Protein AF-A0A6G2DMQ6-F1 (afdb_monomer_lite)

Structure (mmCIF, N/CA/C/O backbone):
data_AF-A0A6G2DMQ6-F1
#
_entry.id   AF-A0A6G2DMQ6-F1
#
loop_
_atom_site.group_PDB
_atom_site.id
_atom_site.type_symbol
_atom_site.label_atom_id
_atom_site.label_alt_id
_atom_site.label_comp_id
_atom_site.label_asym_id
_atom_site.label_entity_id
_atom_site.label_seq_id
_atom_site.pdbx_PDB_ins_code
_atom_site.Cartn_x
_atom_site.Cartn_y
_atom_site.Cartn_z
_atom_site.occupancy
_atom_site.B_iso_or_equiv
_atom_site.auth_seq_id
_atom_site.auth_comp_id
_atom_site.auth_asym_id
_atom_site.auth_atom_id
_atom_site.pdbx_PDB_model_num
ATOM 1 N N . MET A 1 1 ? -84.484 -3.075 146.204 1.00 50.22 1 MET A N 1
ATOM 2 C CA . MET A 1 1 ? -83.044 -2.782 146.026 1.00 50.22 1 MET A CA 1
ATOM 3 C C . MET A 1 1 ? -82.825 -2.486 144.549 1.00 50.22 1 MET A C 1
ATOM 5 O O . MET A 1 1 ? -83.185 -3.338 143.752 1.00 50.22 1 MET A O 1
ATOM 9 N N . SER A 1 2 ? -82.353 -1.293 144.156 1.00 57.00 2 SER A N 1
ATOM 10 C CA . SER A 1 2 ? -82.001 -1.038 142.746 1.00 57.00 2 SER A CA 1
ATOM 11 C C . SER A 1 2 ? -80.540 -1.423 142.528 1.00 57.00 2 SER A C 1
ATOM 13 O O . SER A 1 2 ? -79.646 -0.739 143.032 1.00 57.00 2 SER A O 1
ATOM 15 N N . HIS A 1 3 ? -80.289 -2.510 141.808 1.00 65.06 3 HIS A N 1
ATOM 16 C CA . HIS A 1 3 ? -78.941 -2.858 141.374 1.00 65.06 3 HIS A CA 1
ATOM 17 C C . HIS A 1 3 ? -78.634 -2.031 140.123 1.00 65.06 3 HIS A C 1
ATOM 19 O O . HIS A 1 3 ? -79.285 -2.198 139.101 1.00 65.06 3 HIS A O 1
ATOM 25 N N . LYS A 1 4 ? -77.705 -1.074 140.231 1.00 76.19 4 LYS A N 1
ATOM 26 C CA . LYS A 1 4 ? -77.257 -0.237 139.099 1.00 76.19 4 LYS A CA 1
ATOM 27 C C . LYS A 1 4 ? -76.013 -0.789 138.395 1.00 76.19 4 LYS A C 1
ATOM 29 O O . LYS A 1 4 ? -75.561 -0.208 137.419 1.00 76.19 4 LYS A O 1
ATOM 34 N N . ASN A 1 5 ? -75.466 -1.888 138.909 1.00 83.75 5 ASN A N 1
ATOM 35 C CA . ASN A 1 5 ? -74.331 -2.587 138.322 1.00 83.75 5 ASN A CA 1
ATOM 36 C C . ASN A 1 5 ? -74.831 -3.861 137.641 1.00 83.75 5 ASN A C 1
ATOM 38 O O . ASN A 1 5 ? -75.785 -4.475 138.126 1.00 83.75 5 ASN A O 1
ATOM 42 N N . TRP A 1 6 ? -74.156 -4.269 136.563 1.00 86.25 6 TRP A N 1
ATOM 43 C CA . TRP A 1 6 ? -74.398 -5.558 135.921 1.00 86.25 6 TRP A CA 1
ATOM 44 C C . TRP A 1 6 ? -74.274 -6.687 136.939 1.00 86.25 6 TRP A C 1
ATOM 46 O O . TRP A 1 6 ? -73.276 -6.797 137.651 1.00 86.25 6 TRP A O 1
ATOM 56 N N . GLN A 1 7 ? -75.305 -7.520 136.997 1.00 84.94 7 GLN A N 1
ATOM 57 C CA . GLN A 1 7 ? -75.390 -8.640 137.917 1.00 84.94 7 GLN A CA 1
ATOM 58 C C . GLN A 1 7 ? -75.725 -9.895 137.111 1.00 84.94 7 GLN A C 1
ATOM 60 O O . GLN A 1 7 ? -76.682 -9.899 136.338 1.00 84.94 7 GLN A O 1
ATOM 65 N N . LYS A 1 8 ? -74.939 -10.964 137.290 1.00 85.56 8 LYS A N 1
ATOM 66 C CA . LYS A 1 8 ? -75.236 -12.273 136.695 1.00 85.56 8 LYS A CA 1
ATOM 67 C C . LYS A 1 8 ? -76.360 -12.923 137.500 1.00 85.56 8 LYS A C 1
ATOM 69 O O . LYS A 1 8 ? -76.260 -13.031 138.723 1.00 85.56 8 LYS A O 1
ATOM 74 N N . TYR A 1 9 ? -77.398 -13.363 136.801 1.00 84.75 9 TYR A N 1
ATOM 75 C CA . TYR A 1 9 ? -78.499 -14.141 137.358 1.00 84.75 9 TYR A CA 1
ATOM 76 C C . TYR A 1 9 ? -78.518 -15.519 136.696 1.00 84.75 9 TYR A C 1
ATOM 78 O O . TYR A 1 9 ? -78.309 -15.629 135.491 1.00 84.75 9 TYR A O 1
ATOM 86 N N . SER A 1 10 ? -78.767 -16.563 137.485 1.00 85.31 10 SER A N 1
ATOM 87 C CA . SER A 1 10 ? -78.900 -17.939 137.000 1.00 85.31 10 SER A CA 1
ATOM 88 C C . SER A 1 10 ? -79.994 -18.667 137.766 1.00 85.31 10 SER A C 1
ATOM 90 O O . SER A 1 10 ? -80.077 -18.553 138.98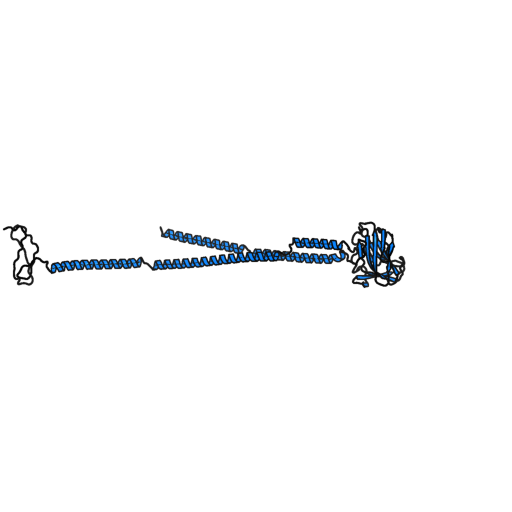9 1.00 85.31 10 SER A O 1
ATOM 92 N N . PHE A 1 11 ? -80.801 -19.441 137.056 1.00 84.88 11 PHE A N 1
ATOM 93 C CA . PHE A 1 11 ? -81.868 -20.261 137.612 1.00 84.88 11 PHE A CA 1
ATOM 94 C C . PHE A 1 11 ? -81.971 -21.549 136.794 1.00 84.88 11 PHE A C 1
ATOM 96 O O . PHE A 1 11 ? -81.637 -21.566 135.611 1.00 84.88 11 PHE A O 1
ATOM 103 N N . THR A 1 12 ? -82.416 -22.628 137.429 1.00 84.69 12 THR A N 1
ATOM 104 C CA . THR A 1 12 ? -82.538 -23.950 136.803 1.00 84.69 12 THR A CA 1
ATOM 105 C C . THR A 1 12 ? -84.001 -24.358 136.785 1.00 84.69 12 THR A C 1
ATOM 107 O O . THR A 1 12 ? -84.715 -24.166 137.768 1.00 84.69 12 THR A O 1
ATOM 110 N N . PHE A 1 13 ? -84.443 -24.925 135.669 1.00 84.44 13 PHE A N 1
ATOM 111 C CA . PHE A 1 13 ? -85.801 -25.417 135.473 1.00 84.44 13 PHE A CA 1
ATOM 112 C C . PHE A 1 13 ? -85.777 -26.687 134.614 1.00 84.44 13 PHE A C 1
ATOM 114 O O . PHE A 1 13 ? -84.761 -27.012 134.000 1.00 84.44 13 PHE A O 1
ATOM 121 N N . THR A 1 14 ? -86.891 -27.417 134.579 1.00 84.12 14 THR A N 1
ATOM 122 C CA . THR A 1 14 ? -87.074 -28.601 133.729 1.00 84.12 14 THR A CA 1
ATOM 123 C C . THR A 1 14 ? -88.078 -28.260 132.636 1.00 84.12 14 THR A C 1
ATOM 125 O O . THR A 1 14 ? -89.147 -27.740 132.944 1.00 84.12 14 THR A O 1
ATOM 128 N N . ALA A 1 15 ? -87.734 -28.530 131.378 1.00 81.62 15 ALA A N 1
ATOM 129 C CA . ALA A 1 15 ? -88.659 -28.410 130.253 1.00 81.62 15 ALA A CA 1
ATOM 130 C C . ALA A 1 15 ? -89.343 -29.763 129.994 1.00 81.62 15 ALA A C 1
ATOM 132 O O . ALA A 1 15 ? -88.681 -30.799 130.028 1.00 81.62 15 ALA A O 1
ATOM 133 N N . ASP A 1 16 ? -90.650 -29.759 129.737 1.00 81.38 16 ASP A N 1
ATOM 134 C CA . ASP A 1 16 ? -91.484 -30.946 129.485 1.00 81.38 16 ASP A CA 1
ATOM 135 C C . ASP A 1 16 ? -92.021 -31.021 128.040 1.00 81.38 16 ASP A C 1
ATOM 137 O O . ASP A 1 16 ? -92.719 -31.969 127.678 1.00 81.38 16 ASP A O 1
ATOM 141 N N . ALA A 1 17 ? -91.647 -30.053 127.197 1.00 81.19 17 ALA A N 1
ATOM 142 C CA . ALA A 1 17 ? -92.039 -29.948 125.794 1.00 81.19 17 ALA A CA 1
ATOM 143 C C . ALA A 1 17 ? -90.830 -29.722 124.867 1.00 81.19 17 ALA A C 1
ATOM 145 O O . ALA A 1 17 ? -89.791 -29.222 125.296 1.00 81.19 17 ALA A O 1
ATOM 146 N N . ILE A 1 18 ? -90.978 -30.087 123.587 1.00 79.94 18 ILE A N 1
ATOM 147 C CA . ILE A 1 18 ? -89.903 -30.0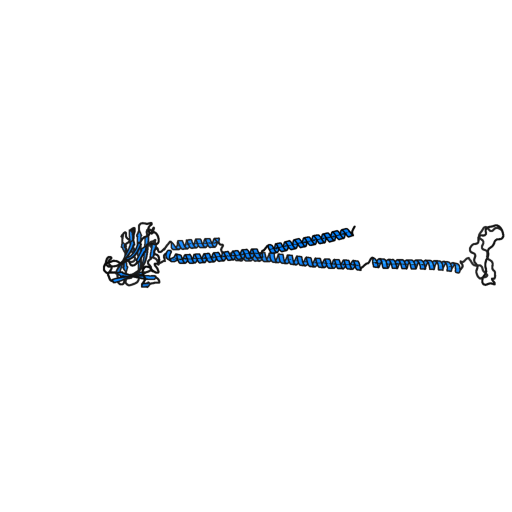36 122.576 1.00 79.94 18 ILE A CA 1
ATOM 148 C C . ILE A 1 18 ? -89.591 -28.591 122.144 1.00 79.94 18 ILE A C 1
ATOM 150 O O . ILE A 1 18 ? -88.428 -28.254 121.946 1.00 79.94 18 ILE A O 1
ATOM 154 N N . GLU A 1 19 ? -90.602 -27.724 122.053 1.00 81.12 19 GLU A N 1
ATOM 155 C CA . GLU A 1 19 ? -90.451 -26.297 121.742 1.00 81.12 19 GLU A CA 1
ATOM 156 C C . GLU A 1 19 ? -90.984 -25.457 122.903 1.00 81.12 19 GLU A C 1
ATOM 158 O O . GLU A 1 19 ? -92.084 -25.693 123.400 1.00 81.12 19 GLU A O 1
ATOM 163 N N . ASN A 1 20 ? -90.206 -24.468 123.339 1.00 80.50 20 ASN A N 1
ATOM 164 C CA . ASN A 1 20 ? -90.572 -23.558 124.420 1.00 80.50 20 ASN A CA 1
ATOM 165 C C . ASN A 1 20 ? -90.095 -22.141 124.092 1.00 80.50 20 ASN A C 1
ATOM 167 O O . ASN A 1 20 ? -89.091 -21.961 123.406 1.00 80.50 20 ASN A O 1
ATOM 171 N N . SER A 1 21 ? -90.777 -21.128 124.630 1.00 82.88 21 SER A N 1
ATOM 172 C CA . SER A 1 21 ? -90.330 -19.734 124.544 1.00 82.88 21 SER A CA 1
ATOM 173 C C . SER A 1 21 ? -89.819 -19.250 125.895 1.00 82.88 21 SER A C 1
ATOM 175 O O . SER A 1 21 ? -90.539 -19.341 126.890 1.00 82.88 21 SER A O 1
ATOM 177 N N . ILE A 1 22 ? -88.629 -18.655 125.925 1.00 82.12 22 ILE A N 1
ATOM 178 C CA . ILE A 1 22 ? -88.183 -17.857 127.069 1.00 82.12 22 ILE A CA 1
ATOM 179 C C . ILE A 1 22 ? -88.621 -16.413 126.860 1.00 82.12 22 ILE A C 1
ATOM 181 O O . ILE A 1 22 ? -88.446 -15.846 125.784 1.00 82.12 22 ILE A O 1
ATOM 185 N N . GLN A 1 23 ? -89.170 -15.811 127.912 1.00 84.00 23 GLN A N 1
ATOM 186 C CA . GLN A 1 23 ? -89.579 -14.415 127.914 1.00 84.00 23 GLN A CA 1
ATOM 187 C C . GLN A 1 23 ? -88.945 -13.696 129.095 1.00 84.00 23 GLN A C 1
ATOM 189 O O . GLN A 1 23 ? -88.981 -14.175 130.228 1.00 84.00 23 GLN A O 1
ATOM 194 N N . PHE A 1 24 ? -88.410 -12.512 128.826 1.00 82.88 24 PHE A N 1
ATOM 195 C CA . PHE A 1 24 ? -87.969 -11.586 129.855 1.00 82.88 24 PHE A CA 1
ATOM 196 C C . PHE A 1 24 ? -88.925 -10.397 129.856 1.00 82.88 24 PHE A C 1
ATOM 198 O O . PHE A 1 24 ? -89.051 -9.695 128.855 1.00 82.88 24 PHE A O 1
ATOM 205 N N . GLY A 1 25 ? -89.627 -10.190 130.967 1.00 81.25 25 GLY A N 1
ATOM 206 C CA . GLY A 1 25 ? -90.632 -9.138 131.101 1.00 81.25 25 GLY A CA 1
ATOM 207 C C . GLY A 1 25 ? -90.457 -8.342 132.388 1.00 81.25 25 GLY A C 1
ATOM 208 O O . GLY A 1 25 ? -89.909 -8.841 133.370 1.00 81.25 25 GLY A O 1
ATOM 209 N N . GLN A 1 26 ? -90.956 -7.105 132.388 1.00 82.19 26 GLN A N 1
ATOM 210 C CA . GLN A 1 26 ? -91.037 -6.257 133.577 1.00 82.19 26 GLN A CA 1
ATOM 211 C C . GLN A 1 26 ? -92.489 -5.911 133.891 1.00 82.19 26 GLN A C 1
ATOM 213 O O . GLN A 1 26 ? -93.298 -5.715 132.988 1.00 82.19 26 GLN A O 1
ATOM 218 N N . SER A 1 27 ? -92.813 -5.794 135.175 1.00 80.88 27 SER A N 1
ATOM 219 C CA . SER A 1 27 ? -94.093 -5.251 135.634 1.00 80.88 27 SER A CA 1
ATOM 220 C C . SER A 1 27 ? -93.840 -3.896 136.297 1.00 80.88 27 SER A C 1
ATOM 222 O O . SER A 1 27 ? -93.337 -3.847 137.416 1.00 80.88 27 SER A O 1
ATOM 224 N N . GLY A 1 28 ? -94.145 -2.798 135.593 1.00 79.00 28 GLY A N 1
ATOM 225 C CA . GLY A 1 28 ? -93.958 -1.418 136.071 1.00 79.00 28 GLY A CA 1
ATOM 226 C C . GLY A 1 28 ? -93.098 -0.537 135.151 1.00 79.00 28 GLY A C 1
ATOM 227 O O . GLY A 1 28 ? -92.616 -0.989 134.116 1.00 79.00 28 GLY A O 1
ATOM 228 N N . ALA A 1 29 ? -92.934 0.740 135.517 1.00 80.69 29 ALA A N 1
ATOM 229 C CA . ALA A 1 29 ? -92.123 1.701 134.764 1.00 80.69 29 ALA A CA 1
ATOM 230 C C . ALA A 1 29 ? -90.621 1.543 135.072 1.00 80.69 29 ALA A C 1
ATOM 232 O O . ALA A 1 29 ? -90.234 1.464 136.238 1.00 80.69 29 ALA A O 1
ATOM 233 N N . GLY A 1 30 ? -89.777 1.540 134.036 1.00 81.94 30 GLY A N 1
ATOM 234 C CA . GLY A 1 30 ? -88.323 1.394 134.151 1.00 81.94 30 GLY A CA 1
ATOM 235 C C . GLY A 1 30 ? -87.679 0.896 132.854 1.00 81.94 30 GLY A C 1
ATOM 236 O O . GLY A 1 30 ? -88.384 0.573 131.898 1.00 81.94 30 GLY A O 1
ATOM 237 N N . ILE A 1 31 ? -86.345 0.849 132.820 1.00 83.00 31 ILE A N 1
ATOM 238 C CA . ILE A 1 31 ? -85.566 0.231 131.737 1.00 83.00 31 ILE A CA 1
ATOM 239 C C . ILE A 1 31 ? -84.881 -1.004 132.319 1.00 83.00 31 ILE A C 1
ATOM 241 O O . ILE A 1 31 ? -84.187 -0.898 133.332 1.00 83.00 31 ILE A O 1
ATOM 245 N N . ILE A 1 32 ? -85.072 -2.155 131.675 1.00 83.38 32 ILE A N 1
ATOM 246 C CA . ILE A 1 32 ? -84.258 -3.348 131.904 1.00 83.38 32 ILE A CA 1
ATOM 247 C C . ILE A 1 32 ? -83.365 -3.526 130.688 1.00 83.38 32 ILE A C 1
ATOM 249 O O . ILE A 1 32 ? -83.849 -3.623 129.562 1.00 83.38 32 ILE A O 1
ATOM 253 N N . GLU A 1 33 ? -82.066 -3.596 130.937 1.00 86.56 33 GLU A N 1
ATOM 254 C CA . GLU A 1 33 ? -81.082 -3.990 129.941 1.00 86.56 33 GLU A CA 1
ATOM 255 C C . GLU A 1 33 ? -80.693 -5.441 130.214 1.00 86.56 33 GLU A C 1
ATOM 257 O O . GLU A 1 33 ? -80.340 -5.809 131.336 1.00 86.56 33 GLU A O 1
ATOM 262 N N . ILE A 1 34 ? -80.803 -6.278 129.188 1.00 85.75 34 ILE A N 1
ATOM 263 C CA . ILE A 1 34 ? -80.445 -7.693 129.249 1.00 85.75 34 ILE A CA 1
ATOM 264 C C . ILE A 1 34 ? -79.343 -7.900 128.232 1.00 85.75 34 ILE A C 1
ATOM 266 O O . ILE A 1 34 ? -79.468 -7.494 127.078 1.00 85.75 34 ILE A O 1
ATOM 270 N N . CYS A 1 35 ? -78.266 -8.536 128.661 1.00 87.31 35 CYS A N 1
ATOM 271 C CA . CYS A 1 35 ? -77.173 -8.913 127.789 1.00 87.31 35 CYS A CA 1
ATOM 272 C C . CYS A 1 35 ? -76.836 -10.383 128.018 1.00 87.31 35 CYS A C 1
ATOM 274 O O . CYS A 1 35 ? -77.110 -10.930 129.088 1.00 87.31 35 CYS A O 1
ATOM 276 N N . ALA A 1 36 ? -76.260 -11.014 126.995 1.00 88.06 36 ALA A N 1
ATOM 277 C CA . ALA A 1 36 ? -75.766 -12.384 127.071 1.00 88.06 36 ALA A CA 1
ATOM 278 C C . ALA A 1 36 ? -76.784 -13.415 127.630 1.00 88.06 36 ALA A C 1
ATOM 280 O O . ALA A 1 36 ? -76.404 -14.240 128.470 1.00 88.06 36 ALA A O 1
ATOM 281 N N . PRO A 1 37 ? -78.075 -13.395 127.216 1.00 87.06 37 PRO A N 1
ATOM 282 C CA . PRO A 1 37 ? -78.997 -14.444 127.625 1.00 87.06 37 PRO A CA 1
ATOM 283 C C . PRO A 1 37 ? -78.502 -15.777 127.055 1.00 87.06 37 PRO A C 1
ATOM 285 O O . PRO A 1 37 ? -78.265 -15.900 125.857 1.00 87.06 37 PRO A O 1
ATOM 288 N N . LYS A 1 38 ? -78.337 -16.772 127.923 1.00 87.88 38 LYS A N 1
ATOM 289 C CA . LYS A 1 38 ? -77.908 -18.119 127.550 1.00 87.88 38 LYS A CA 1
ATOM 290 C C . LYS A 1 38 ? -78.808 -19.129 128.238 1.00 87.88 38 LYS A C 1
ATOM 292 O O . LYS A 1 38 ? -79.040 -19.038 129.443 1.00 87.88 38 LYS A O 1
ATOM 297 N N . ILE A 1 39 ? -79.289 -20.092 127.463 1.00 86.00 39 ILE A N 1
ATOM 298 C CA . ILE A 1 39 ? -79.889 -21.320 127.972 1.00 86.00 39 ILE A CA 1
ATOM 299 C C . ILE A 1 39 ? -78.934 -22.467 127.658 1.00 86.00 39 ILE A C 1
ATOM 301 O O . ILE A 1 39 ? -78.365 -22.535 126.572 1.00 86.00 39 ILE A O 1
ATOM 305 N N . GLU A 1 40 ? -78.737 -23.354 128.622 1.00 85.56 40 GLU A N 1
ATOM 306 C CA . GLU A 1 40 ? -77.905 -24.538 128.455 1.00 85.56 40 GLU A CA 1
ATOM 307 C C . GLU A 1 40 ? -78.502 -25.719 129.217 1.00 85.56 40 GLU A C 1
ATOM 309 O O . GLU A 1 40 ? -79.188 -25.549 130.226 1.00 85.56 40 GLU A O 1
ATOM 314 N N . SER A 1 41 ? -78.247 -26.929 128.723 1.00 85.31 41 SER A N 1
ATOM 315 C CA . SER A 1 41 ? -78.684 -28.150 129.391 1.00 85.31 41 SER A CA 1
ATOM 316 C C . SER A 1 41 ? -77.732 -28.491 130.535 1.00 85.31 41 SER A C 1
ATOM 318 O O . SER A 1 41 ? -76.554 -28.765 130.311 1.00 85.31 41 SER A O 1
ATOM 320 N N . GLY A 1 42 ? -78.252 -28.527 131.761 1.00 84.12 42 GLY A N 1
ATOM 321 C CA . GLY A 1 42 ? -77.499 -28.902 132.954 1.00 84.12 42 GLY A CA 1
ATOM 322 C C . GLY A 1 42 ? -78.033 -28.225 134.211 1.00 84.12 42 GLY A C 1
ATOM 323 O O . GLY A 1 42 ? -78.920 -27.378 134.162 1.00 84.12 42 GLY A O 1
ATOM 324 N N . THR A 1 43 ? -77.489 -28.604 135.365 1.00 79.50 43 THR A N 1
ATOM 325 C CA . THR A 1 43 ? -77.865 -28.024 136.667 1.00 79.50 43 THR A CA 1
ATOM 326 C C . THR A 1 43 ? -76.839 -27.021 137.194 1.00 79.50 43 THR A C 1
ATOM 328 O O . THR A 1 43 ? -76.998 -26.509 138.299 1.00 79.50 43 THR A O 1
ATOM 331 N N . LEU A 1 44 ? -75.771 -26.755 136.436 1.00 80.88 44 LEU A N 1
ATOM 332 C CA . LEU A 1 44 ? -74.711 -25.817 136.792 1.00 80.88 44 LEU A CA 1
ATOM 333 C C . LEU A 1 44 ? -74.601 -24.757 135.696 1.00 80.88 44 LEU A C 1
ATOM 335 O O . LEU A 1 44 ? -74.331 -25.097 134.548 1.00 80.88 44 LEU A O 1
ATOM 339 N N . ALA A 1 45 ? -74.797 -23.490 136.058 1.00 83.00 45 ALA A N 1
ATOM 340 C CA . ALA A 1 45 ? -74.632 -22.383 135.125 1.00 83.00 45 ALA A CA 1
ATOM 341 C C . ALA A 1 45 ? -73.147 -22.182 134.795 1.00 83.00 45 ALA A C 1
ATOM 343 O O . ALA A 1 45 ? -72.323 -22.004 135.696 1.00 83.00 45 ALA A O 1
ATOM 344 N N . THR A 1 46 ? -72.814 -22.174 133.511 1.00 86.00 46 THR A N 1
ATOM 345 C CA . THR A 1 46 ? -71.471 -21.912 132.999 1.00 86.00 46 THR A CA 1
ATOM 346 C C . THR A 1 46 ? -71.309 -20.439 132.616 1.00 86.00 46 THR A C 1
ATOM 348 O O . THR A 1 46 ? -72.196 -19.594 132.817 1.00 86.00 46 THR A O 1
ATOM 351 N N . ASP A 1 47 ? -70.122 -20.074 132.143 1.00 88.12 47 ASP A N 1
ATOM 352 C CA . ASP A 1 47 ? -69.903 -18.755 131.562 1.00 88.12 47 ASP A CA 1
ATOM 353 C C . ASP A 1 47 ? -70.578 -18.629 130.193 1.00 88.12 47 ASP A C 1
ATOM 355 O O . ASP A 1 47 ? -70.981 -19.614 129.566 1.00 88.12 47 ASP A O 1
ATOM 359 N N . TYR A 1 48 ? -70.779 -17.387 129.754 1.00 87.25 48 TYR A N 1
ATOM 360 C CA . TYR A 1 48 ? -71.456 -17.122 128.492 1.00 87.25 48 TYR A CA 1
ATOM 361 C C . TYR A 1 48 ? -70.676 -17.712 127.310 1.00 87.25 48 TYR A C 1
ATOM 363 O O . TYR A 1 48 ? -69.454 -17.599 127.229 1.00 87.25 48 TYR A O 1
ATOM 371 N N . SER A 1 49 ? -71.416 -18.304 126.380 1.00 86.25 49 SER A N 1
ATOM 372 C CA . SER A 1 49 ? -70.953 -18.753 125.071 1.00 86.25 49 SER A CA 1
ATOM 373 C C . SER A 1 49 ? -72.076 -18.494 124.071 1.00 86.25 49 SER A C 1
ATOM 375 O O . SER A 1 49 ? -73.244 -18.624 124.442 1.00 86.25 49 SER A O 1
ATOM 377 N N . GLU A 1 50 ? -71.740 -18.146 122.830 1.00 84.69 50 GLU A N 1
ATOM 378 C CA . GLU A 1 50 ? -72.745 -18.024 121.766 1.00 84.69 50 GLU A CA 1
ATOM 379 C C . GLU A 1 50 ? -73.417 -19.376 121.491 1.00 84.69 50 GLU A C 1
ATOM 381 O O . GLU A 1 50 ? -72.821 -20.435 121.731 1.00 84.69 50 GLU A O 1
ATOM 386 N N . ALA A 1 51 ? -74.668 -19.341 121.025 1.00 81.06 51 ALA A N 1
ATOM 387 C CA . ALA A 1 51 ? -75.366 -20.552 120.626 1.00 81.06 51 ALA A CA 1
ATOM 388 C C . ALA A 1 51 ? -74.698 -21.144 119.367 1.00 81.06 51 ALA A C 1
ATOM 390 O O . ALA A 1 51 ? -74.266 -20.384 118.493 1.00 81.06 51 ALA A O 1
ATOM 391 N N . PRO A 1 52 ? -74.589 -22.480 119.243 1.00 81.00 52 PRO A N 1
ATOM 392 C CA . PRO A 1 52 ? -74.019 -23.118 118.056 1.00 81.00 52 PRO A CA 1
ATOM 393 C C . PRO A 1 52 ? -74.653 -22.643 116.741 1.00 81.00 52 PRO A C 1
ATOM 395 O O . PRO A 1 52 ? -73.945 -22.466 115.754 1.00 81.00 52 PRO A O 1
ATOM 398 N N . GLU A 1 53 ? -75.957 -22.368 116.741 1.00 81.12 53 GLU A N 1
ATOM 399 C CA . GLU A 1 53 ? -76.723 -21.912 115.579 1.00 81.12 53 GLU A CA 1
ATOM 400 C C . GLU A 1 53 ? -76.364 -20.477 115.158 1.00 81.12 53 GLU A C 1
ATOM 402 O O . GLU A 1 53 ? -76.321 -20.177 113.962 1.00 81.12 53 GLU A O 1
ATOM 407 N N . ASP A 1 54 ? -76.053 -19.596 116.116 1.00 81.31 54 ASP A N 1
ATOM 408 C CA . ASP A 1 54 ? -75.575 -18.236 115.831 1.00 81.31 54 ASP A CA 1
ATOM 409 C C . ASP A 1 54 ? -74.193 -18.286 115.159 1.00 81.31 54 ASP A C 1
ATOM 411 O O . ASP A 1 54 ? -73.931 -17.570 114.186 1.00 81.31 54 ASP A O 1
ATOM 415 N N . ILE A 1 55 ? -73.330 -19.195 115.626 1.00 81.75 55 ILE A N 1
ATOM 416 C CA . ILE A 1 55 ? -72.007 -19.447 115.047 1.00 81.75 55 ILE A CA 1
ATOM 417 C C . ILE A 1 55 ? -72.145 -20.058 113.642 1.00 81.75 55 ILE A C 1
ATOM 419 O O . ILE A 1 55 ? -71.495 -19.592 112.706 1.00 81.75 55 ILE A O 1
ATOM 423 N N . GLU A 1 56 ? -73.013 -21.056 113.449 1.00 80.06 56 GLU A N 1
ATOM 424 C CA . GLU A 1 56 ? -73.293 -21.653 112.133 1.00 80.06 56 GLU A CA 1
ATOM 425 C C . GLU A 1 56 ? -73.868 -20.632 111.141 1.00 80.06 56 GLU A C 1
ATOM 427 O O . GLU A 1 56 ? -73.473 -20.613 109.972 1.00 80.06 56 GLU A O 1
ATOM 432 N N . GLY A 1 57 ? -74.748 -19.734 111.594 1.00 78.56 57 GLY A N 1
ATOM 433 C CA . GLY A 1 57 ? -75.296 -18.647 110.780 1.00 78.56 57 GLY A CA 1
ATOM 434 C C . GLY A 1 57 ? -74.226 -17.648 110.328 1.00 78.56 57 GLY A C 1
ATOM 435 O O . GLY A 1 57 ? -74.175 -17.268 109.148 1.00 78.56 57 GLY A O 1
ATOM 436 N N . GLN A 1 58 ? -73.319 -17.265 111.234 1.00 78.19 58 GLN A N 1
ATOM 437 C CA . GLN A 1 58 ? -72.150 -16.448 110.895 1.00 78.19 58 GLN A CA 1
ATOM 438 C C . GLN A 1 58 ? -71.230 -17.179 109.902 1.00 78.19 58 GLN A C 1
ATOM 440 O O . GLN A 1 58 ? -70.820 -16.587 108.901 1.00 78.19 58 GLN A O 1
ATOM 445 N N . ILE A 1 59 ? -70.963 -18.474 110.111 1.00 81.62 59 ILE A N 1
ATOM 446 C CA . ILE A 1 59 ? -70.143 -19.308 109.217 1.00 81.62 59 ILE A CA 1
ATOM 447 C C . ILE A 1 59 ? -70.772 -19.415 107.821 1.00 81.62 59 ILE A C 1
ATOM 449 O O . ILE A 1 59 ? -70.082 -19.195 106.829 1.00 81.62 59 ILE A O 1
ATOM 453 N N . SER A 1 60 ? -72.078 -19.665 107.721 1.00 78.00 60 SER A N 1
ATOM 454 C CA . SER A 1 60 ? -72.827 -19.725 106.455 1.00 78.00 60 SER A CA 1
ATOM 455 C C . SER A 1 60 ? -72.781 -18.394 105.689 1.00 78.00 60 SER A C 1
ATOM 457 O O . SER A 1 60 ? -72.577 -18.347 104.468 1.00 78.00 60 SER A O 1
ATOM 459 N N . THR A 1 61 ? -72.888 -17.274 106.407 1.00 78.81 61 THR A N 1
ATOM 460 C CA . THR A 1 61 ? -72.770 -15.927 105.823 1.00 78.81 61 THR A CA 1
ATOM 461 C C . THR A 1 61 ? -71.357 -15.668 105.288 1.00 78.81 61 THR A C 1
ATOM 463 O O . THR A 1 61 ? -71.177 -15.127 104.191 1.00 78.81 61 THR A O 1
ATOM 466 N N . VAL A 1 62 ? -70.331 -16.099 106.025 1.00 85.62 62 VAL A N 1
ATOM 467 C CA . VAL A 1 62 ? -68.936 -16.027 105.573 1.00 85.62 62 VAL A CA 1
ATOM 468 C C . VAL A 1 62 ? -68.707 -16.932 104.360 1.00 85.62 62 VAL A C 1
ATOM 470 O O . VAL A 1 62 ? -68.103 -16.495 103.381 1.00 85.62 62 VAL A O 1
ATOM 473 N N . GLU A 1 63 ? -69.226 -18.159 104.373 1.00 79.69 63 GLU A N 1
ATOM 474 C CA . GLU A 1 63 ? -69.062 -19.135 103.295 1.00 79.69 63 GLU A CA 1
ATOM 475 C C . GLU A 1 63 ? -69.727 -18.669 101.991 1.00 79.69 63 GLU A C 1
ATOM 477 O O . GLU A 1 63 ? -69.130 -18.754 100.915 1.00 79.69 63 GLU A O 1
ATOM 482 N N . SER A 1 64 ? -70.938 -18.115 102.071 1.00 80.44 64 SER A N 1
ATOM 483 C CA . SER A 1 64 ? -71.641 -17.548 100.913 1.00 80.44 64 SER A CA 1
ATOM 484 C C . SER A 1 64 ? -70.915 -16.328 100.338 1.00 80.44 64 SER A C 1
ATOM 486 O O . SER A 1 64 ? -70.714 -16.246 99.121 1.00 80.44 64 SER A O 1
ATOM 488 N N . THR A 1 65 ? -70.421 -15.432 101.198 1.00 86.06 65 THR A N 1
ATOM 489 C CA . THR A 1 65 ? -69.592 -14.287 100.786 1.00 86.06 65 THR A CA 1
ATOM 490 C C . THR A 1 65 ? -68.295 -14.753 100.119 1.00 86.06 65 THR A C 1
ATOM 492 O O . THR A 1 65 ? -67.875 -14.199 99.098 1.00 86.06 65 THR A O 1
ATOM 495 N N . PHE A 1 66 ? -67.662 -15.795 100.662 1.00 90.62 66 PHE A N 1
ATOM 496 C CA . PHE A 1 66 ? -66.447 -16.379 100.104 1.00 90.62 66 PHE A CA 1
ATOM 497 C C . PHE A 1 66 ? -66.703 -17.002 98.728 1.00 90.62 66 PHE A C 1
ATOM 499 O O . PHE A 1 66 ? -65.987 -16.683 97.779 1.00 90.62 66 PHE A O 1
ATOM 506 N N . LYS A 1 67 ? -67.766 -17.804 98.578 1.00 88.69 67 LYS A N 1
ATOM 507 C CA . LYS A 1 67 ? -68.190 -18.387 97.293 1.00 88.69 67 LYS A CA 1
ATOM 508 C C . LYS A 1 67 ? -68.456 -17.311 96.239 1.00 88.69 67 LYS A C 1
ATOM 510 O O . LYS A 1 67 ? -67.979 -17.421 95.112 1.00 88.69 67 LYS A O 1
ATOM 515 N N . GLN A 1 68 ? -69.148 -16.231 96.602 1.00 89.12 68 GLN A N 1
ATOM 516 C CA . GLN A 1 68 ? -69.417 -15.125 95.680 1.00 89.12 68 GLN A CA 1
ATOM 517 C C . GLN A 1 68 ? -68.128 -14.427 95.216 1.00 89.12 68 GLN A C 1
ATOM 519 O O . GLN A 1 68 ? -67.977 -14.120 94.027 1.00 89.12 68 GLN A O 1
ATOM 524 N N . ARG A 1 69 ? -67.179 -14.192 96.133 1.00 89.81 69 ARG A N 1
ATOM 525 C CA . ARG A 1 69 ? -65.870 -13.609 95.799 1.00 89.81 69 ARG A CA 1
ATOM 526 C C . ARG A 1 69 ? -65.024 -14.551 94.944 1.00 89.81 69 ARG A C 1
ATOM 528 O O . ARG A 1 69 ? -64.423 -14.082 93.982 1.00 89.81 69 ARG A O 1
ATOM 535 N N . ALA A 1 70 ? -65.016 -15.849 95.245 1.00 87.81 70 ALA A N 1
ATOM 536 C CA . ALA A 1 70 ? -64.305 -16.861 94.467 1.00 87.81 70 ALA A CA 1
ATOM 537 C C . ALA A 1 70 ? -64.826 -16.927 93.023 1.00 87.81 70 ALA A C 1
ATOM 539 O O . ALA A 1 70 ? -64.036 -16.799 92.092 1.00 87.81 70 ALA A O 1
ATOM 540 N N . ASN A 1 71 ? -66.148 -16.983 92.834 1.00 90.38 71 ASN A N 1
ATOM 541 C CA . ASN A 1 71 ? -66.769 -16.972 91.504 1.00 90.38 71 ASN A CA 1
ATOM 542 C C . ASN A 1 71 ? -66.458 -15.675 90.735 1.00 90.38 71 ASN A C 1
ATOM 544 O O . ASN A 1 71 ? -66.215 -15.694 89.529 1.00 90.38 71 ASN A O 1
ATOM 548 N N . SER A 1 72 ? -66.441 -14.531 91.429 1.00 89.94 72 SER A N 1
ATOM 549 C CA . SER A 1 72 ? -66.099 -13.236 90.820 1.00 89.94 72 SER A CA 1
ATOM 550 C C . SER A 1 72 ? -64.632 -13.173 90.394 1.00 89.94 72 SER A C 1
ATOM 552 O O . SER A 1 72 ? -64.319 -12.621 89.339 1.00 89.94 72 SER A O 1
ATOM 554 N N . LEU A 1 73 ? -63.736 -13.750 91.197 1.00 93.38 73 LEU A N 1
ATOM 555 C CA . LEU A 1 73 ? -62.317 -13.843 90.880 1.00 93.38 73 LEU A CA 1
ATOM 556 C C . LEU A 1 73 ? -62.078 -14.798 89.711 1.00 93.38 73 LEU A C 1
ATOM 558 O O . LEU A 1 73 ? -61.356 -14.431 88.794 1.00 93.38 73 LEU A O 1
ATOM 562 N N . GLU A 1 74 ? -62.713 -15.968 89.699 1.00 91.00 74 GLU A N 1
ATOM 563 C CA . GLU A 1 74 ? -62.637 -16.919 88.587 1.00 91.00 74 GLU A CA 1
ATOM 564 C C . GLU A 1 74 ? -63.115 -16.278 87.278 1.00 91.00 74 GLU A C 1
ATOM 566 O O . GLU A 1 74 ? -62.413 -16.320 86.269 1.00 91.00 74 GLU A O 1
ATOM 571 N N . ALA A 1 75 ? -64.254 -15.578 87.302 1.00 88.94 75 ALA A N 1
ATOM 572 C CA . ALA A 1 75 ? -64.737 -14.828 86.146 1.00 88.94 75 ALA A CA 1
ATOM 573 C C . ALA A 1 75 ? -63.762 -13.712 85.719 1.00 88.94 75 ALA A C 1
ATOM 575 O O . ALA A 1 75 ? -63.559 -13.488 84.525 1.00 88.94 75 ALA A O 1
ATOM 576 N N . GLY A 1 76 ? -63.145 -13.013 86.678 1.00 90.38 76 GLY A N 1
ATOM 577 C CA . GLY A 1 76 ? -62.122 -11.998 86.416 1.00 90.38 76 GLY A CA 1
ATOM 578 C C . GLY A 1 76 ? -60.853 -12.579 85.788 1.00 90.38 76 GLY A C 1
ATOM 579 O O . GLY A 1 76 ? -60.347 -12.026 84.812 1.00 90.38 76 GLY A O 1
ATOM 580 N N . VAL A 1 77 ? -60.379 -13.716 86.299 1.00 91.12 77 VAL A N 1
ATOM 581 C CA . VAL A 1 77 ? -59.225 -14.455 85.774 1.00 91.12 77 VAL A CA 1
ATOM 582 C C . VAL A 1 77 ? -59.520 -14.962 84.367 1.00 91.12 77 VAL A C 1
ATOM 584 O O . VAL A 1 77 ? -58.718 -14.714 83.475 1.00 91.12 77 VAL A O 1
ATOM 587 N N . ASN A 1 78 ? -60.687 -15.561 84.124 1.00 85.94 78 ASN A N 1
ATOM 588 C CA . ASN A 1 78 ? -61.070 -16.041 82.794 1.00 85.94 78 ASN A CA 1
ATOM 589 C C . ASN A 1 78 ? -61.123 -14.898 81.770 1.00 85.94 78 ASN A C 1
ATOM 591 O O . ASN A 1 78 ? -60.533 -15.013 80.697 1.00 85.94 78 ASN A O 1
ATOM 595 N N . ARG A 1 79 ? -61.718 -13.748 82.124 1.00 83.69 79 ARG A N 1
ATOM 596 C CA . ARG A 1 79 ? -61.712 -12.547 81.267 1.00 83.69 79 ARG A CA 1
ATOM 597 C C . ARG A 1 79 ? -60.305 -12.012 81.018 1.00 83.69 79 ARG A C 1
ATOM 599 O O . ARG A 1 79 ? -60.014 -11.569 79.911 1.00 83.69 79 ARG A O 1
ATOM 606 N N . LEU A 1 80 ? -59.428 -12.044 82.022 1.00 83.69 80 LEU A N 1
ATOM 607 C CA . LEU A 1 80 ? -58.031 -11.646 81.860 1.00 83.69 80 LEU A CA 1
ATOM 608 C C . LEU A 1 80 ? -57.283 -12.618 80.937 1.00 83.69 80 LEU A C 1
ATOM 610 O O . LEU A 1 80 ? -56.550 -12.174 80.060 1.00 83.69 80 LEU A O 1
ATOM 614 N N . THR A 1 81 ? -57.488 -13.927 81.083 1.00 77.94 81 THR A N 1
ATOM 615 C CA . THR A 1 81 ? -56.887 -14.958 80.228 1.00 77.94 81 THR A CA 1
ATOM 616 C C . THR A 1 81 ? -57.370 -14.852 78.779 1.00 77.94 81 THR A C 1
ATOM 618 O O . THR A 1 81 ? -56.554 -14.916 77.859 1.00 77.94 81 THR A O 1
ATOM 621 N N . GLU A 1 82 ? -58.665 -14.634 78.552 1.00 79.56 82 GLU A N 1
ATOM 622 C CA . GLU A 1 82 ? -59.231 -14.386 77.219 1.00 79.56 82 GLU A CA 1
ATOM 623 C C . GLU A 1 82 ? -58.757 -13.048 76.630 1.00 79.56 82 GLU A C 1
ATOM 625 O O . GLU A 1 82 ? -58.363 -12.983 75.464 1.00 79.56 82 GLU A O 1
ATOM 630 N N . GLY A 1 83 ? -58.710 -11.988 77.442 1.00 76.25 83 GLY A N 1
ATOM 631 C CA . GLY A 1 83 ? -58.183 -10.674 77.065 1.00 76.25 83 GLY A CA 1
ATOM 632 C C . GLY A 1 83 ? -56.695 -10.704 76.697 1.00 76.25 83 GLY A C 1
ATOM 633 O O . GLY A 1 83 ? -56.264 -10.039 75.756 1.00 76.25 83 GLY A O 1
ATOM 634 N N . LEU A 1 84 ? -55.898 -11.513 77.399 1.00 73.56 84 LEU A N 1
ATOM 635 C CA . LEU A 1 84 ? -54.491 -11.747 77.076 1.00 73.56 84 LEU A CA 1
ATOM 636 C C . LEU A 1 84 ? -54.336 -12.578 75.800 1.00 73.56 84 LEU A C 1
ATOM 638 O O . LEU A 1 84 ? -53.479 -12.250 74.987 1.00 73.56 84 LEU A O 1
ATOM 642 N N . ARG A 1 85 ? -55.181 -13.595 75.574 1.00 69.19 85 ARG A N 1
ATOM 643 C CA . ARG A 1 85 ? -55.210 -14.362 74.313 1.00 69.19 85 ARG A CA 1
ATOM 644 C C . ARG A 1 85 ? -55.570 -13.502 73.101 1.00 69.19 85 ARG A C 1
ATOM 646 O O . ARG A 1 85 ? -54.999 -13.705 72.041 1.00 69.19 85 ARG A O 1
ATOM 653 N N . THR A 1 86 ? -56.491 -12.555 73.261 1.00 65.69 86 THR A N 1
ATOM 654 C CA . THR A 1 86 ? -56.944 -11.659 72.182 1.00 65.69 86 THR A CA 1
ATOM 655 C C . THR A 1 86 ? -55.987 -10.492 71.930 1.00 65.69 86 THR A C 1
ATOM 657 O O . THR A 1 86 ? -55.779 -10.133 70.780 1.00 65.69 86 THR A O 1
ATOM 660 N N . LYS A 1 87 ? -55.338 -9.916 72.955 1.00 61.50 87 LYS A N 1
ATOM 661 C CA . LYS A 1 87 ? -54.255 -8.928 72.747 1.00 61.50 87 LYS A CA 1
ATOM 662 C C . LYS A 1 87 ? -52.950 -9.558 72.255 1.00 61.50 87 LYS A C 1
ATOM 664 O O . LYS A 1 87 ? -52.183 -8.892 71.565 1.00 61.50 87 LYS A O 1
ATOM 669 N N . ALA A 1 88 ? -52.701 -10.825 72.576 1.00 58.81 88 ALA A N 1
ATOM 670 C CA . ALA A 1 88 ? -51.637 -11.629 71.983 1.00 58.81 88 ALA A CA 1
ATOM 671 C C . ALA A 1 88 ? -52.115 -12.273 70.671 1.00 58.81 88 ALA A C 1
ATOM 673 O O . ALA A 1 88 ? -52.015 -13.486 70.497 1.00 58.81 88 ALA A O 1
ATOM 674 N N . ASP A 1 89 ? -52.662 -11.470 69.755 1.00 61.38 89 ASP A N 1
ATOM 675 C CA . ASP A 1 89 ? -53.170 -11.934 68.467 1.00 61.38 89 ASP A CA 1
ATOM 676 C C . ASP A 1 89 ? -51.998 -12.315 67.545 1.00 61.38 89 ASP A C 1
ATOM 678 O O . ASP A 1 89 ? -51.550 -11.558 66.677 1.00 61.38 89 ASP A O 1
ATOM 682 N N . ILE A 1 90 ? -51.460 -13.514 67.785 1.00 66.62 90 ILE A N 1
ATOM 683 C CA . ILE A 1 90 ? -50.368 -14.172 67.053 1.00 66.62 90 ILE A CA 1
ATOM 684 C C . ILE A 1 90 ? -50.634 -14.160 65.539 1.00 66.62 90 ILE A C 1
ATOM 686 O O . ILE A 1 90 ? -49.693 -14.157 64.751 1.00 66.62 90 ILE A O 1
ATOM 690 N N . SER A 1 91 ? -51.901 -14.102 65.122 1.00 71.62 91 SER A N 1
ATOM 691 C CA . SER A 1 91 ? -52.317 -14.005 63.723 1.00 71.62 91 SER A CA 1
ATOM 692 C C . SER A 1 91 ? -51.815 -12.717 63.047 1.00 71.62 91 SER A C 1
ATOM 694 O O . SER A 1 91 ? -51.152 -12.785 62.014 1.00 71.62 91 SER A O 1
ATOM 696 N N . SER A 1 92 ? -52.047 -11.551 63.658 1.00 72.81 92 SER A N 1
ATOM 697 C CA . SER A 1 92 ? -51.641 -10.237 63.138 1.00 72.81 92 SER A CA 1
ATOM 698 C C . SER A 1 92 ? -50.116 -10.067 63.113 1.00 72.81 92 SER A C 1
ATOM 700 O O . SER A 1 92 ? -49.547 -9.550 62.146 1.00 72.81 92 SER A O 1
ATOM 702 N N . LEU A 1 93 ? -49.441 -10.586 64.143 1.00 80.81 93 LEU A N 1
ATOM 703 C CA . LEU A 1 93 ? -47.984 -10.644 64.236 1.00 80.81 93 LEU A CA 1
ATOM 704 C C . LEU A 1 93 ? -47.387 -11.588 63.187 1.00 80.81 93 LEU A C 1
ATOM 706 O O . LEU A 1 93 ? -46.419 -11.211 62.534 1.00 80.81 93 LEU A O 1
ATOM 710 N N . ASN A 1 94 ? -47.986 -12.759 62.954 1.00 78.00 94 ASN A N 1
ATOM 711 C CA . ASN A 1 94 ? -47.549 -13.689 61.909 1.00 78.00 94 ASN A CA 1
ATOM 712 C C . ASN A 1 94 ? -47.754 -13.120 60.504 1.00 78.00 94 ASN A C 1
ATOM 714 O O . ASN A 1 94 ? -46.861 -13.243 59.672 1.00 78.00 94 ASN A O 1
ATOM 718 N N . VAL A 1 95 ? -48.884 -12.460 60.235 1.00 84.12 95 VAL A N 1
ATOM 719 C CA . VAL A 1 95 ? -49.120 -11.779 58.951 1.00 84.12 95 VAL A CA 1
ATOM 720 C C . VAL A 1 95 ? -48.090 -10.669 58.740 1.00 84.12 95 VAL A C 1
ATOM 722 O O . VAL A 1 95 ? -47.519 -10.549 57.659 1.00 84.12 95 VAL A O 1
ATOM 725 N N . THR A 1 96 ? -47.789 -9.887 59.780 1.00 82.50 96 THR A N 1
ATOM 726 C CA . THR A 1 96 ? -46.753 -8.845 59.716 1.00 82.50 96 THR A CA 1
ATOM 727 C C . THR A 1 96 ? -45.366 -9.447 59.485 1.00 82.50 96 THR A C 1
ATOM 729 O O . THR A 1 96 ? -44.625 -8.960 58.632 1.00 82.50 96 THR A O 1
ATOM 732 N N . ALA A 1 97 ? -45.021 -10.529 60.186 1.00 75.69 97 ALA A N 1
ATOM 733 C CA . ALA A 1 97 ? -43.753 -11.230 60.022 1.00 75.69 97 ALA A CA 1
ATOM 734 C C . ALA A 1 97 ? -43.604 -11.838 58.618 1.00 75.69 97 ALA A C 1
ATOM 736 O O . ALA A 1 97 ? -42.536 -11.724 58.019 1.00 75.69 97 ALA A O 1
ATOM 737 N N . GLU A 1 98 ? -44.668 -12.415 58.060 1.00 84.75 98 GLU A N 1
ATOM 738 C CA . GLU A 1 98 ? -44.666 -12.964 56.703 1.00 84.75 98 GLU A CA 1
ATOM 739 C C . GLU A 1 98 ? -44.556 -11.855 55.648 1.00 84.75 98 GLU A C 1
ATOM 741 O O . GLU A 1 98 ? -43.744 -11.953 54.731 1.00 84.75 98 GLU A O 1
ATOM 746 N N . ASN A 1 99 ? -45.268 -10.738 55.820 1.00 84.25 99 ASN A N 1
ATOM 747 C CA . ASN A 1 99 ? -45.143 -9.575 54.936 1.00 84.25 99 ASN A CA 1
ATOM 748 C C . ASN A 1 99 ? -43.727 -8.978 54.958 1.00 84.25 99 ASN A C 1
ATOM 750 O O . ASN A 1 99 ? -43.187 -8.608 53.910 1.00 84.25 99 ASN A O 1
ATOM 754 N N . ILE A 1 100 ? -43.100 -8.903 56.138 1.00 86.31 100 ILE A N 1
ATOM 755 C CA . ILE A 1 100 ? -41.697 -8.492 56.276 1.00 86.31 100 ILE A CA 1
ATOM 756 C C . ILE A 1 100 ? -40.792 -9.500 55.568 1.00 86.31 100 ILE A C 1
ATOM 758 O O . ILE A 1 100 ? -39.939 -9.093 54.783 1.00 86.31 100 ILE A O 1
ATOM 762 N N . ARG A 1 101 ? -40.999 -10.805 55.774 1.00 89.06 101 ARG A N 1
ATOM 763 C CA . ARG A 1 101 ? -40.209 -11.868 55.138 1.00 89.06 101 ARG A CA 1
ATOM 764 C C . ARG A 1 101 ? -40.281 -11.800 53.612 1.00 89.06 101 ARG A C 1
ATOM 766 O O . ARG A 1 101 ? -39.249 -11.896 52.950 1.00 89.06 101 ARG A O 1
ATOM 773 N N . GLN A 1 102 ? -41.469 -11.588 53.050 1.00 87.00 102 GLN A N 1
ATOM 774 C CA . GLN A 1 102 ? -41.649 -11.423 51.607 1.00 87.00 102 GLN A CA 1
ATOM 775 C C . GLN A 1 102 ? -41.003 -10.136 51.087 1.00 87.00 102 GLN A C 1
ATOM 777 O O . GLN A 1 102 ? -40.335 -10.165 50.054 1.00 87.00 102 GLN A O 1
ATOM 782 N N . SER A 1 103 ? -41.125 -9.030 51.827 1.00 80.06 103 SER A N 1
ATOM 783 C CA . SER A 1 103 ? -40.479 -7.759 51.472 1.00 80.06 103 SER A CA 1
ATOM 784 C C . SER A 1 103 ? -38.953 -7.877 51.472 1.00 80.06 103 SER A C 1
ATOM 786 O O . SER A 1 103 ? -38.303 -7.418 50.535 1.00 80.06 103 SER A O 1
ATOM 788 N N . VAL A 1 104 ? -38.380 -8.545 52.479 1.00 84.31 104 VAL A N 1
ATOM 789 C CA . VAL A 1 104 ? -36.940 -8.836 52.558 1.00 84.31 104 VAL A CA 1
ATOM 790 C C . VAL A 1 104 ? -36.506 -9.699 51.376 1.00 84.31 104 VAL A C 1
ATOM 792 O O . VAL A 1 104 ? -35.546 -9.350 50.700 1.00 84.31 104 VAL A O 1
ATOM 795 N N . LYS A 1 105 ? -37.255 -10.757 51.048 1.00 82.38 105 LYS A N 1
ATOM 796 C CA . LYS A 1 105 ? -36.942 -11.626 49.905 1.00 82.38 105 LYS A CA 1
ATOM 797 C C . LYS A 1 105 ? -36.985 -10.882 48.562 1.00 82.38 105 LYS A C 1
ATOM 799 O O . LYS A 1 105 ? -36.154 -11.132 47.686 1.00 82.38 105 LYS A O 1
ATOM 804 N N . SER A 1 106 ? -37.933 -9.959 48.392 1.00 79.25 106 SER A N 1
ATOM 805 C CA . SER A 1 106 ? -37.996 -9.094 47.207 1.00 79.25 106 SER A CA 1
ATOM 806 C C . SER A 1 106 ? -36.783 -8.165 47.137 1.00 79.25 106 SER A C 1
ATOM 808 O O . SER A 1 106 ? -36.148 -8.072 46.092 1.00 79.25 106 SER A O 1
ATOM 810 N N . LEU A 1 107 ? -36.412 -7.535 48.257 1.00 83.38 107 LEU A N 1
ATOM 811 C CA . LEU A 1 107 ? -35.234 -6.667 48.346 1.00 83.38 107 LEU A CA 1
ATOM 812 C C . LEU A 1 107 ? -33.927 -7.422 48.069 1.00 83.38 107 LEU A C 1
ATOM 814 O O . LEU A 1 107 ? -33.062 -6.898 47.367 1.00 83.38 107 LEU A O 1
ATOM 818 N N . GLU A 1 108 ? -33.781 -8.643 48.585 1.00 75.50 108 GLU A N 1
ATOM 819 C CA . GLU A 1 108 ? -32.642 -9.523 48.296 1.00 75.50 108 GLU A CA 1
ATOM 820 C C . GLU A 1 108 ? -32.555 -9.832 46.798 1.00 75.50 108 GLU A C 1
ATOM 822 O O . GLU A 1 108 ? -31.491 -9.690 46.195 1.00 75.50 108 GLU A O 1
ATOM 827 N N . THR A 1 109 ? -33.687 -10.177 46.177 1.00 77.38 109 THR A N 1
ATOM 828 C CA . THR A 1 109 ? -33.764 -10.476 44.739 1.00 77.38 109 THR A CA 1
ATOM 829 C C . THR A 1 109 ? -33.394 -9.253 43.894 1.00 77.38 109 THR A C 1
ATOM 831 O O . THR A 1 109 ? -32.551 -9.347 43.000 1.00 77.38 109 THR A O 1
ATOM 834 N N . ASP A 1 110 ? -33.954 -8.083 44.204 1.00 78.44 110 ASP A N 1
ATOM 835 C CA . ASP A 1 110 ? -33.662 -6.834 43.492 1.00 78.44 110 ASP A CA 1
ATOM 836 C C . ASP A 1 110 ? -32.201 -6.403 43.651 1.00 78.44 110 ASP A C 1
ATOM 838 O O . ASP A 1 110 ? -31.571 -5.930 42.699 1.00 78.44 110 ASP A O 1
ATOM 842 N N . THR A 1 111 ? -31.641 -6.587 44.847 1.00 70.50 111 THR A N 1
ATOM 843 C CA . THR A 1 111 ? -30.233 -6.285 45.129 1.00 70.50 111 THR A CA 1
ATOM 844 C C . THR A 1 111 ? -29.317 -7.209 44.336 1.00 70.50 111 THR A C 1
ATOM 846 O O . THR A 1 111 ? -28.380 -6.728 43.695 1.00 70.50 111 THR A O 1
ATOM 849 N N . GLN A 1 112 ? -29.615 -8.511 44.301 1.00 73.69 112 GLN A N 1
ATOM 850 C CA . GLN A 1 112 ? -28.844 -9.477 43.522 1.00 73.69 112 GLN A CA 1
ATOM 851 C C . GLN A 1 112 ? -28.898 -9.163 42.021 1.00 73.69 112 GLN A C 1
ATOM 853 O O . GLN A 1 112 ? -27.868 -9.184 41.347 1.00 73.69 112 GLN A O 1
ATOM 858 N N . ASN A 1 113 ? -30.071 -8.795 41.501 1.00 76.50 113 ASN A N 1
ATOM 859 C CA . ASN A 1 113 ? -30.236 -8.407 40.100 1.00 76.50 113 ASN A CA 1
ATOM 860 C C . ASN A 1 113 ? -29.422 -7.151 39.748 1.00 76.50 113 ASN A C 1
ATOM 862 O O . ASN A 1 113 ? -28.716 -7.136 38.736 1.00 76.50 113 ASN A O 1
ATOM 866 N N . LYS A 1 114 ? -29.449 -6.117 40.601 1.00 70.94 114 LYS A N 1
ATOM 867 C CA . LYS A 1 114 ? -28.631 -4.903 40.421 1.00 70.94 114 LYS A CA 1
ATOM 868 C C . LYS A 1 114 ? -27.135 -5.196 40.485 1.00 70.94 114 LYS A C 1
ATOM 870 O O . LYS A 1 114 ? -26.368 -4.612 39.719 1.00 70.94 114 LYS A O 1
ATOM 875 N N . LEU A 1 115 ? -26.712 -6.083 41.386 1.00 71.25 115 LEU A N 1
ATOM 876 C CA . LEU A 1 115 ? -25.311 -6.479 41.506 1.00 71.25 115 LEU A CA 1
ATOM 877 C C . LEU A 1 115 ? -24.840 -7.214 40.245 1.00 71.25 115 LEU A C 1
ATOM 879 O O . LEU A 1 115 ? -23.804 -6.855 39.692 1.00 71.25 115 LEU A O 1
ATOM 883 N N . ASN A 1 116 ? -25.637 -8.159 39.739 1.00 71.19 116 ASN A N 1
ATOM 884 C CA . ASN A 1 116 ? -25.341 -8.887 38.503 1.00 71.19 116 ASN A CA 1
ATOM 885 C C . ASN A 1 116 ? -25.243 -7.946 37.289 1.00 71.19 116 ASN A C 1
ATOM 887 O O . ASN A 1 116 ? -24.343 -8.099 36.462 1.00 71.19 116 ASN A O 1
ATOM 891 N N . GLN A 1 117 ? -26.115 -6.934 37.199 1.00 73.50 117 GLN A N 1
ATOM 892 C CA . GLN A 1 117 ? -26.022 -5.901 36.161 1.00 73.50 117 GLN A CA 1
ATOM 893 C C . GLN A 1 117 ? -24.739 -5.069 36.274 1.00 73.50 117 GLN A C 1
ATOM 895 O O . GLN A 1 117 ? -24.037 -4.898 35.280 1.00 73.50 117 GLN A O 1
ATOM 900 N N . LYS A 1 118 ? -24.401 -4.575 37.475 1.00 70.69 118 LYS A N 1
ATOM 901 C CA . LYS A 1 118 ? -23.167 -3.800 37.700 1.00 70.69 118 LYS A CA 1
ATOM 902 C C . LYS A 1 118 ? -21.911 -4.614 37.401 1.00 70.69 118 LYS A C 1
ATOM 904 O O . LYS A 1 118 ? -20.965 -4.073 36.837 1.00 70.69 118 LYS A O 1
ATOM 909 N N . LEU A 1 119 ? -21.912 -5.898 37.756 1.00 75.69 119 LEU A N 1
ATOM 910 C CA . LEU A 1 119 ? -20.809 -6.806 37.461 1.00 75.69 119 LEU A CA 1
ATOM 911 C C . LEU A 1 119 ? -20.657 -7.011 35.950 1.00 75.69 119 LEU A C 1
ATOM 913 O O . LEU A 1 119 ? -19.566 -6.818 35.428 1.00 75.69 119 LEU A O 1
ATOM 917 N N . SER A 1 120 ? -21.760 -7.280 35.244 1.00 74.50 120 SER A N 1
ATOM 918 C CA . SER A 1 120 ? -21.757 -7.418 33.779 1.00 74.50 120 SER A CA 1
ATOM 919 C C . SER A 1 120 ? -21.241 -6.149 33.086 1.00 74.50 120 SER A C 1
ATOM 921 O O . SER A 1 120 ? -20.517 -6.222 32.094 1.00 74.50 120 SER A O 1
ATOM 923 N N . GLN A 1 121 ? -21.578 -4.970 33.621 1.00 69.88 121 GLN A N 1
ATOM 924 C CA . GLN A 1 121 ? -21.074 -3.694 33.117 1.00 69.88 121 GLN A CA 1
ATOM 925 C C . GLN A 1 121 ? -19.566 -3.530 33.357 1.00 69.88 121 GLN A C 1
ATOM 927 O O . GLN A 1 121 ? -18.843 -3.163 32.433 1.00 69.88 121 GLN A O 1
ATOM 932 N N . ALA A 1 122 ? -19.078 -3.842 34.560 1.00 70.88 122 ALA A N 1
ATOM 933 C CA . ALA A 1 122 ? -17.651 -3.786 34.869 1.00 70.88 122 ALA A CA 1
ATOM 934 C C . ALA A 1 122 ? -16.839 -4.771 34.006 1.00 70.88 122 ALA A C 1
ATOM 936 O O . ALA A 1 122 ? -15.782 -4.417 33.486 1.00 70.88 122 ALA A O 1
ATOM 937 N N . GLU A 1 123 ? -17.351 -5.987 33.791 1.00 72.94 123 GLU A N 1
ATOM 938 C CA . GLU A 1 123 ? -16.747 -6.979 32.894 1.00 72.94 123 GLU A CA 1
ATOM 939 C C . GLU A 1 123 ? -16.686 -6.475 31.450 1.00 72.94 123 GLU A C 1
ATOM 941 O O . GLU A 1 123 ? -15.652 -6.612 30.788 1.00 72.94 123 GLU A O 1
ATOM 946 N N . PHE A 1 124 ? -17.761 -5.845 30.968 1.00 73.75 124 PHE A N 1
ATOM 947 C CA . PHE A 1 124 ? -17.786 -5.230 29.645 1.00 73.75 124 PHE A CA 1
ATOM 948 C C . PHE A 1 124 ? -16.756 -4.100 29.517 1.00 73.75 124 PHE A C 1
ATOM 950 O O . PHE A 1 124 ? -16.008 -4.075 28.542 1.00 73.75 124 PHE A O 1
ATOM 957 N N . GLU A 1 125 ? -16.672 -3.194 30.494 1.00 72.69 125 GLU A N 1
ATOM 958 C CA . GLU A 1 125 ? -15.718 -2.077 30.493 1.00 72.69 125 GLU A CA 1
ATOM 959 C C . GLU A 1 125 ? -14.262 -2.565 30.506 1.00 72.69 125 GLU A C 1
ATOM 961 O O . GLU A 1 125 ? -13.444 -2.090 29.711 1.00 72.69 125 GLU A O 1
ATOM 966 N N . VAL A 1 126 ? -13.945 -3.567 31.335 1.00 77.31 126 VAL A N 1
ATOM 967 C CA . VAL A 1 126 ? -12.623 -4.213 31.356 1.00 77.31 126 VAL A CA 1
ATOM 968 C C . VAL A 1 126 ? -12.313 -4.838 29.995 1.00 77.31 126 VAL A C 1
ATOM 970 O O . VAL A 1 126 ? -11.247 -4.587 29.429 1.00 77.31 126 VAL A O 1
ATOM 973 N N . ARG A 1 127 ? -13.256 -5.599 29.420 1.00 77.62 127 ARG A N 1
ATOM 974 C CA . ARG A 1 127 ? -13.091 -6.238 28.106 1.00 77.62 127 ARG A CA 1
ATOM 975 C C . ARG A 1 127 ? -12.892 -5.206 26.995 1.00 77.62 127 ARG A C 1
ATOM 977 O O . ARG A 1 127 ? -12.019 -5.388 26.149 1.00 77.62 127 ARG A O 1
ATOM 984 N N . ALA A 1 128 ? -13.665 -4.122 27.000 1.00 68.62 128 ALA A N 1
ATOM 985 C CA . ALA A 1 128 ? -13.547 -3.029 26.040 1.00 68.62 128 ALA A CA 1
ATOM 986 C C . ALA A 1 128 ? -12.185 -2.323 26.156 1.00 68.62 128 ALA A C 1
ATOM 988 O O . ALA A 1 128 ? -11.550 -2.036 25.139 1.00 68.62 128 ALA A O 1
ATOM 989 N N . GLY A 1 129 ? -11.697 -2.109 27.383 1.00 79.19 129 GLY A N 1
ATOM 990 C CA . GLY A 1 129 ? -10.353 -1.599 27.649 1.00 79.19 129 GLY A CA 1
ATOM 991 C C . GLY A 1 129 ? -9.253 -2.507 27.090 1.00 79.19 129 GLY A C 1
ATOM 992 O O . GLY A 1 129 ? -8.352 -2.021 26.402 1.00 79.19 129 GLY A O 1
ATOM 993 N N . SER A 1 130 ? -9.353 -3.823 27.314 1.00 76.06 130 SER A N 1
ATOM 994 C CA . SER A 1 130 ? -8.412 -4.812 26.767 1.00 76.06 130 SER A CA 1
ATOM 995 C C . SER A 1 130 ? -8.425 -4.846 25.240 1.00 76.06 130 SER A C 1
ATOM 997 O O . SER A 1 130 ? -7.363 -4.757 24.632 1.00 76.06 130 SER A O 1
ATOM 999 N N . ILE A 1 131 ? -9.606 -4.884 24.611 1.00 75.56 131 ILE A N 1
ATOM 1000 C CA . ILE A 1 131 ? -9.738 -4.870 23.145 1.00 75.56 131 ILE A CA 1
ATOM 1001 C C . ILE A 1 131 ? -9.132 -3.588 22.560 1.00 75.56 131 ILE A C 1
ATOM 1003 O O . ILE A 1 131 ? -8.421 -3.640 21.558 1.00 75.56 131 ILE A O 1
ATOM 1007 N N . ARG A 1 132 ? -9.356 -2.429 23.194 1.00 79.12 132 ARG A N 1
ATOM 1008 C CA . ARG A 1 132 ? -8.741 -1.165 22.765 1.00 79.12 132 ARG A CA 1
ATOM 1009 C C . ARG A 1 132 ? -7.214 -1.241 22.807 1.00 79.12 132 ARG A C 1
ATOM 1011 O O . ARG A 1 132 ? -6.571 -0.753 21.881 1.00 79.12 132 ARG A O 1
ATOM 1018 N N . GLN A 1 133 ? -6.638 -1.847 23.845 1.00 75.44 133 GLN A N 1
ATOM 1019 C CA . GLN A 1 133 ? -5.187 -2.025 23.930 1.00 75.44 133 GLN A CA 1
ATOM 1020 C C . GLN A 1 133 ? -4.642 -3.053 22.939 1.00 75.44 133 GLN A C 1
ATOM 1022 O O . GLN A 1 133 ? -3.595 -2.818 22.344 1.00 75.44 133 GLN A O 1
ATOM 1027 N N . GLU A 1 134 ? -5.352 -4.155 22.698 1.00 77.12 134 GLU A N 1
ATOM 1028 C CA . GLU A 1 134 ? -4.993 -5.117 21.650 1.00 77.12 134 GLU A CA 1
ATOM 1029 C C . GLU A 1 134 ? -4.979 -4.460 20.266 1.00 77.12 134 GLU A C 1
ATOM 1031 O O . GLU A 1 134 ? -4.031 -4.659 19.511 1.00 77.12 134 GLU A O 1
ATOM 1036 N N . ILE A 1 135 ? -5.973 -3.618 19.955 1.00 74.75 135 ILE A N 1
ATOM 1037 C CA . ILE A 1 135 ? -6.008 -2.842 18.708 1.00 74.75 135 ILE A CA 1
ATOM 1038 C C . ILE A 1 135 ? -4.819 -1.879 18.647 1.00 74.75 135 ILE A C 1
ATOM 1040 O O . ILE A 1 135 ? -4.101 -1.867 17.649 1.00 74.75 135 ILE A O 1
ATOM 1044 N N . LEU A 1 136 ? -4.574 -1.103 19.709 1.00 77.19 136 LEU A N 1
ATOM 1045 C CA . LEU A 1 136 ? -3.435 -0.181 19.762 1.00 77.19 136 LEU A CA 1
ATOM 1046 C C . LEU A 1 136 ? -2.118 -0.919 19.506 1.00 77.19 136 LEU A C 1
ATOM 1048 O O . LEU A 1 136 ? -1.366 -0.515 18.626 1.00 77.19 136 LEU A O 1
ATOM 1052 N N . ASN A 1 137 ? -1.886 -2.045 20.177 1.00 73.38 137 ASN A N 1
ATOM 1053 C CA . ASN A 1 137 ? -0.689 -2.862 19.986 1.00 73.38 137 ASN A CA 1
ATOM 1054 C C . ASN A 1 137 ? -0.600 -3.461 18.575 1.00 73.38 137 ASN A C 1
ATOM 1056 O O . ASN A 1 137 ? 0.456 -3.396 17.955 1.00 73.38 137 ASN A O 1
ATOM 1060 N N . ALA A 1 138 ? -1.699 -3.992 18.030 1.00 72.38 138 ALA A N 1
ATOM 1061 C CA . ALA A 1 138 ? -1.729 -4.558 16.679 1.00 72.38 138 ALA A CA 1
ATOM 1062 C C . ALA A 1 138 ? -1.488 -3.505 15.579 1.00 72.38 138 ALA A C 1
ATOM 1064 O O . ALA A 1 138 ? -1.007 -3.838 14.493 1.00 72.38 138 ALA A O 1
ATOM 1065 N N . THR A 1 139 ? -1.827 -2.242 15.854 1.00 68.12 139 THR A N 1
ATOM 1066 C CA . THR A 1 139 ? -1.636 -1.111 14.930 1.00 68.12 139 THR A CA 1
ATOM 1067 C C . THR A 1 139 ? -0.340 -0.332 15.153 1.00 68.12 139 THR A C 1
ATOM 1069 O O . THR A 1 139 ? 0.051 0.419 14.265 1.00 68.12 139 THR A O 1
ATOM 1072 N N . LYS A 1 140 ? 0.347 -0.531 16.287 1.00 71.00 140 LYS A N 1
ATOM 1073 C CA . LYS A 1 140 ? 1.516 0.255 16.716 1.00 71.00 140 LYS A CA 1
ATOM 1074 C C . LYS A 1 140 ? 2.657 0.267 15.697 1.00 71.00 140 LYS A C 1
ATOM 1076 O O . LYS A 1 140 ? 3.267 1.307 15.489 1.00 71.00 140 LYS A O 1
ATOM 1081 N N . ASP A 1 141 ? 2.901 -0.872 15.055 1.00 67.44 141 ASP A N 1
ATOM 1082 C CA . ASP A 1 141 ? 4.020 -1.062 14.123 1.00 67.44 141 ASP A CA 1
ATOM 1083 C C . ASP A 1 141 ? 3.556 -1.107 12.654 1.00 67.44 141 ASP A C 1
ATOM 1085 O O . ASP A 1 141 ? 4.269 -1.583 11.766 1.00 67.44 141 ASP A O 1
ATOM 1089 N N . LYS A 1 142 ? 2.320 -0.674 12.373 1.00 69.06 142 LYS A N 1
ATOM 1090 C CA . LYS A 1 142 ? 1.819 -0.547 11.000 1.00 69.06 142 LYS A CA 1
ATOM 1091 C C . LYS A 1 142 ? 2.169 0.845 10.483 1.00 69.06 142 LYS A C 1
ATOM 1093 O O . LYS A 1 142 ? 1.778 1.834 11.091 1.00 69.06 142 LYS A O 1
ATOM 1098 N N . ALA A 1 143 ? 2.876 0.897 9.351 1.00 63.47 143 ALA A N 1
ATOM 1099 C CA . ALA A 1 143 ? 3.275 2.149 8.715 1.00 63.47 143 ALA A CA 1
ATOM 1100 C C . ALA A 1 143 ? 2.064 3.073 8.525 1.00 63.47 143 ALA A C 1
ATOM 1102 O O . ALA A 1 143 ? 1.032 2.665 7.978 1.00 63.47 143 ALA A O 1
ATOM 1103 N N . SER A 1 144 ? 2.186 4.315 8.987 1.00 64.25 144 SER A N 1
ATOM 1104 C CA . SER A 1 144 ? 1.131 5.314 8.824 1.00 64.25 144 SER A CA 1
ATOM 1105 C C . SER A 1 144 ? 0.953 5.682 7.345 1.00 64.25 144 SER A C 1
ATOM 1107 O O . SER A 1 144 ? 1.876 5.547 6.539 1.00 64.25 144 SER A O 1
ATOM 1109 N N . LYS A 1 145 ? -0.220 6.216 6.966 1.00 63.31 145 LYS A N 1
ATOM 1110 C CA . LYS A 1 145 ? -0.445 6.734 5.599 1.00 63.31 145 LYS A CA 1
ATOM 1111 C C . LYS A 1 145 ? 0.645 7.737 5.192 1.00 63.31 145 LYS A C 1
ATOM 1113 O O . LYS A 1 145 ? 1.062 7.745 4.038 1.00 63.31 145 LYS A O 1
ATOM 1118 N N . SER A 1 146 ? 1.126 8.535 6.147 1.00 65.50 146 SER A N 1
ATOM 1119 C CA . SER A 1 146 ? 2.203 9.506 5.939 1.00 65.50 146 SER A CA 1
ATOM 1120 C C . SER A 1 146 ? 3.546 8.831 5.656 1.00 65.50 146 SER A C 1
ATOM 1122 O O . SER A 1 146 ? 4.186 9.171 4.670 1.00 65.50 146 SER A O 1
ATOM 1124 N N . GLU A 1 147 ? 3.951 7.845 6.463 1.00 69.19 147 GLU A N 1
ATOM 1125 C CA . GLU A 1 147 ? 5.211 7.106 6.260 1.00 69.19 147 GLU A CA 1
ATOM 1126 C C . GLU A 1 147 ? 5.212 6.323 4.945 1.00 69.19 147 GLU A C 1
ATOM 1128 O O . GLU A 1 147 ? 6.225 6.269 4.247 1.00 69.19 147 GLU A O 1
ATOM 1133 N N . LEU A 1 148 ? 4.065 5.745 4.575 1.00 72.00 148 LEU A N 1
ATOM 1134 C CA . LEU A 1 148 ? 3.914 5.028 3.312 1.00 72.00 148 LEU A CA 1
ATOM 1135 C C . LEU A 1 148 ? 4.031 5.980 2.112 1.00 72.00 148 LEU A C 1
ATOM 1137 O O . LEU A 1 148 ? 4.707 5.655 1.139 1.00 72.00 148 LEU A O 1
ATOM 1141 N N . THR A 1 149 ? 3.406 7.159 2.201 1.00 68.62 149 THR A N 1
ATOM 1142 C CA . THR A 1 149 ? 3.479 8.199 1.161 1.00 68.62 149 THR A CA 1
ATOM 1143 C C . THR A 1 149 ? 4.908 8.722 1.026 1.00 68.62 149 THR A C 1
ATOM 1145 O O . THR A 1 149 ? 5.446 8.729 -0.075 1.00 68.62 149 THR A O 1
ATOM 1148 N N . GLN A 1 150 ? 5.568 9.035 2.145 1.00 70.12 150 GLN A N 1
ATOM 1149 C CA . GLN A 1 150 ? 6.960 9.484 2.155 1.00 70.12 150 GLN A CA 1
ATOM 1150 C C . GLN A 1 150 ? 7.906 8.426 1.569 1.00 70.12 150 GLN A C 1
ATOM 1152 O O . GLN A 1 150 ? 8.759 8.745 0.747 1.00 70.12 150 GLN A O 1
ATOM 1157 N N . THR A 1 151 ? 7.734 7.151 1.933 1.00 70.00 151 THR A N 1
ATOM 1158 C CA . THR A 1 151 ? 8.547 6.056 1.378 1.00 70.00 151 THR A CA 1
ATOM 1159 C C . THR A 1 151 ? 8.336 5.916 -0.131 1.00 70.00 151 THR A C 1
ATOM 1161 O O . THR A 1 151 ? 9.294 5.673 -0.863 1.00 70.00 151 THR A O 1
ATOM 1164 N N . ALA A 1 152 ? 7.101 6.080 -0.614 1.00 68.19 152 ALA A N 1
ATOM 1165 C CA . ALA A 1 152 ? 6.795 6.042 -2.040 1.00 68.19 152 ALA A CA 1
ATOM 1166 C C . ALA A 1 152 ? 7.425 7.225 -2.794 1.00 68.19 152 ALA A C 1
ATOM 1168 O O . ALA A 1 152 ? 8.027 7.016 -3.845 1.00 68.19 152 ALA A O 1
ATOM 1169 N N . GLU A 1 153 ? 7.355 8.439 -2.246 1.00 68.31 153 GLU A N 1
ATOM 1170 C CA . GLU A 1 153 ? 7.982 9.641 -2.814 1.00 68.31 153 GLU A CA 1
ATOM 1171 C C . GLU A 1 153 ? 9.515 9.544 -2.823 1.00 68.31 153 GLU A C 1
ATOM 1173 O O . GLU A 1 153 ? 10.160 9.861 -3.828 1.00 68.31 153 GLU A O 1
ATOM 1178 N N . GLU A 1 154 ? 10.118 9.043 -1.741 1.00 71.38 154 GLU A N 1
ATOM 1179 C CA . GLU A 1 154 ? 11.556 8.773 -1.670 1.00 71.38 154 GLU A CA 1
ATOM 1180 C C . GLU A 1 154 ? 11.979 7.689 -2.661 1.00 71.38 154 GLU A C 1
ATOM 1182 O O . GLU A 1 154 ? 13.029 7.814 -3.293 1.00 71.38 154 GLU A O 1
ATOM 1187 N N . LEU A 1 155 ? 11.186 6.625 -2.816 1.00 74.38 155 LEU A N 1
ATOM 1188 C CA . LEU A 1 155 ? 11.464 5.562 -3.775 1.00 74.38 155 LEU A CA 1
ATOM 1189 C C . LEU A 1 155 ? 11.315 6.064 -5.212 1.00 74.38 155 LEU A C 1
ATOM 1191 O O . LEU A 1 155 ? 12.180 5.768 -6.026 1.00 74.38 155 LEU A O 1
ATOM 1195 N N . ALA A 1 156 ? 10.287 6.856 -5.522 1.00 63.69 156 ALA A N 1
ATOM 1196 C CA . ALA A 1 156 ? 10.125 7.497 -6.825 1.00 63.69 156 ALA A CA 1
ATOM 1197 C C . ALA A 1 156 ? 11.316 8.417 -7.134 1.00 63.69 156 ALA A C 1
ATOM 1199 O O . ALA A 1 156 ? 11.894 8.339 -8.217 1.00 63.69 156 ALA A O 1
ATOM 1200 N N . SER A 1 157 ? 11.754 9.205 -6.149 1.00 57.81 157 SER A N 1
ATOM 1201 C CA . SER A 1 157 ? 12.928 10.077 -6.262 1.00 57.81 157 SER A CA 1
ATOM 1202 C C . SER A 1 157 ? 14.229 9.287 -6.431 1.00 57.81 157 SER A C 1
ATOM 1204 O O . SER A 1 157 ? 15.073 9.662 -7.241 1.00 57.81 157 SER A O 1
ATOM 1206 N N . LYS A 1 158 ? 14.397 8.167 -5.712 1.00 59.62 158 LYS A N 1
ATOM 1207 C CA . LYS A 1 158 ? 15.544 7.252 -5.849 1.00 59.62 158 LYS A CA 1
ATOM 1208 C C . LYS A 1 158 ? 15.528 6.502 -7.177 1.00 59.62 158 LYS A C 1
ATOM 1210 O O . LYS A 1 158 ? 16.576 6.326 -7.778 1.00 59.62 158 LYS A O 1
ATOM 1215 N N . ILE A 1 159 ? 14.365 6.075 -7.662 1.00 61.75 159 ILE A N 1
ATOM 1216 C CA . ILE A 1 159 ? 14.222 5.460 -8.985 1.00 61.75 159 ILE A CA 1
ATOM 1217 C C . ILE A 1 159 ? 14.579 6.486 -10.052 1.00 61.75 159 ILE A C 1
ATOM 1219 O O . ILE A 1 159 ? 15.389 6.171 -10.916 1.00 61.75 159 ILE A O 1
ATOM 1223 N N . ALA A 1 160 ? 14.054 7.710 -9.960 1.00 51.91 160 ALA A N 1
ATOM 1224 C CA . ALA A 1 160 ? 14.418 8.798 -10.857 1.00 51.91 160 ALA A CA 1
ATOM 1225 C C . ALA A 1 160 ? 15.932 9.068 -10.814 1.00 51.91 160 ALA A C 1
ATOM 1227 O O . ALA A 1 160 ? 16.565 9.136 -11.864 1.00 51.91 160 ALA A O 1
ATOM 1228 N N . SER A 1 161 ? 16.545 9.124 -9.625 1.00 47.16 161 SER A N 1
ATOM 1229 C CA . SER A 1 161 ? 17.975 9.420 -9.476 1.00 47.16 161 SER A CA 1
ATOM 1230 C C . SER A 1 161 ? 18.908 8.287 -9.912 1.00 47.16 161 SER A C 1
ATOM 1232 O O . SER A 1 161 ? 19.933 8.557 -10.534 1.00 47.16 161 SER A O 1
ATOM 1234 N N . VAL A 1 162 ? 18.541 7.022 -9.683 1.00 52.38 162 VAL A N 1
ATOM 1235 C CA . VAL A 1 162 ? 19.270 5.842 -10.188 1.00 52.38 162 VAL A CA 1
ATOM 1236 C C . VAL A 1 162 ? 19.250 5.799 -11.719 1.00 52.38 162 VAL A C 1
ATOM 1238 O O . VAL A 1 162 ? 20.192 5.321 -12.349 1.00 52.38 162 VAL A O 1
ATOM 1241 N N . HIS A 1 163 ? 18.210 6.352 -12.335 1.00 48.78 163 HIS A N 1
ATOM 1242 C CA . HIS A 1 163 ? 18.049 6.382 -13.781 1.00 48.78 163 HIS A CA 1
ATOM 1243 C C . HIS A 1 163 ? 18.715 7.600 -14.453 1.00 48.78 163 HIS A C 1
ATOM 1245 O O . HIS A 1 163 ? 19.020 7.520 -15.649 1.00 48.78 163 HIS A O 1
ATOM 1251 N N . LEU A 1 164 ? 18.999 8.687 -13.720 1.00 49.72 164 LEU A N 1
ATOM 1252 C CA . LEU A 1 164 ? 19.647 9.906 -14.244 1.00 49.72 164 LEU A CA 1
ATOM 1253 C C . LEU A 1 164 ? 21.078 9.675 -14.761 1.00 49.72 164 LEU A C 1
ATOM 1255 O O . LEU A 1 164 ? 21.591 10.501 -15.506 1.00 49.72 164 LEU A O 1
ATOM 1259 N N . GLY A 1 165 ? 21.719 8.553 -14.420 1.00 56.09 165 GLY A N 1
ATOM 1260 C CA . GLY A 1 165 ? 23.070 8.250 -14.898 1.00 56.09 165 GLY A CA 1
ATOM 1261 C C . GLY A 1 165 ? 23.151 7.542 -16.255 1.00 56.09 165 GLY A C 1
ATOM 1262 O O . GLY A 1 165 ? 24.224 7.538 -16.849 1.00 56.09 165 GLY A O 1
ATOM 1263 N N . ARG A 1 166 ? 22.082 6.873 -16.727 1.00 72.81 166 ARG A N 1
ATOM 1264 C CA . ARG A 1 166 ? 22.138 5.944 -17.887 1.00 72.81 166 ARG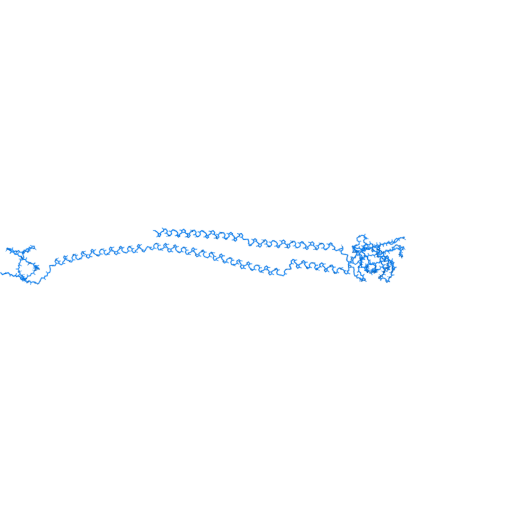 A CA 1
ATOM 1265 C C . ARG A 1 166 ? 20.791 5.789 -18.611 1.00 72.81 166 ARG A C 1
ATOM 1267 O O . ARG A 1 166 ? 20.374 4.676 -18.939 1.00 72.81 166 ARG A O 1
ATOM 1274 N N . ARG A 1 167 ? 20.072 6.894 -18.833 1.00 85.06 167 ARG A N 1
ATOM 1275 C CA . ARG A 1 167 ? 18.836 6.898 -19.635 1.00 85.06 167 ARG A CA 1
ATOM 1276 C C . ARG A 1 167 ? 19.159 6.657 -21.104 1.00 85.06 167 ARG A C 1
ATOM 1278 O O . ARG A 1 167 ? 19.836 7.483 -21.712 1.00 85.06 167 ARG A O 1
ATOM 1285 N N . ASN A 1 168 ? 18.628 5.585 -21.684 1.00 92.50 168 ASN A N 1
ATOM 1286 C CA . ASN A 1 168 ? 18.658 5.426 -23.131 1.00 92.50 168 ASN A CA 1
ATOM 1287 C C . ASN A 1 168 ? 17.721 6.456 -23.770 1.00 92.50 168 ASN A C 1
ATOM 1289 O O . ASN A 1 168 ? 16.534 6.498 -23.450 1.00 92.50 168 ASN A O 1
ATOM 1293 N N . LEU A 1 169 ? 18.244 7.295 -24.663 1.00 93.94 169 LEU A N 1
ATOM 1294 C CA . LEU A 1 169 ? 17.451 8.326 -25.340 1.00 93.94 169 LEU A CA 1
ATOM 1295 C C . LEU A 1 169 ? 16.762 7.810 -26.612 1.00 93.94 169 LEU A C 1
ATOM 1297 O O . LEU A 1 169 ? 16.204 8.605 -27.367 1.00 93.94 169 LEU A O 1
ATOM 1301 N N . LEU A 1 170 ? 16.814 6.501 -26.867 1.00 94.81 170 LEU A N 1
ATOM 1302 C CA . LEU A 1 170 ? 16.177 5.822 -27.990 1.00 94.81 170 LEU A CA 1
ATOM 1303 C C . LEU A 1 170 ? 15.155 4.802 -27.472 1.00 94.81 170 LEU A C 1
ATOM 1305 O O . LEU A 1 170 ? 15.520 3.862 -26.766 1.00 94.81 170 LEU A O 1
ATOM 1309 N N . LYS A 1 171 ? 13.888 4.961 -27.863 1.00 93.75 171 LYS A N 1
ATOM 1310 C CA . LYS A 1 171 ? 12.784 4.078 -27.456 1.00 93.75 171 LYS A CA 1
ATOM 1311 C C . LYS A 1 171 ? 12.596 2.881 -28.386 1.00 93.75 171 LYS A C 1
ATOM 1313 O O . LYS A 1 171 ? 12.949 2.935 -29.563 1.00 93.75 171 LYS A O 1
ATOM 1318 N N . GLY A 1 172 ? 12.004 1.807 -27.873 1.00 93.38 172 GLY A N 1
ATOM 1319 C CA . GLY A 1 172 ? 11.641 0.612 -28.635 1.00 93.38 172 GLY A CA 1
ATOM 1320 C C . GLY A 1 172 ? 12.840 -0.198 -29.131 1.00 93.38 172 GLY A C 1
ATOM 1321 O O . GLY A 1 172 ? 12.711 -0.996 -30.059 1.00 93.38 172 GLY A O 1
ATOM 1322 N N . THR A 1 173 ? 14.017 -0.003 -28.537 1.00 95.50 173 THR A N 1
ATOM 1323 C CA . THR A 1 173 ? 15.292 -0.520 -29.063 1.00 95.50 173 THR A CA 1
ATOM 1324 C C . THR A 1 173 ? 15.551 -1.989 -28.762 1.00 95.50 173 THR A C 1
ATOM 1326 O O . THR A 1 173 ? 16.421 -2.601 -29.382 1.00 95.50 173 THR A O 1
ATOM 1329 N N . LYS A 1 174 ? 14.759 -2.577 -27.859 1.00 94.62 174 LYS A N 1
ATOM 1330 C CA . LYS A 1 174 ? 14.757 -4.019 -27.609 1.00 94.62 174 LYS A CA 1
ATOM 1331 C C . LYS A 1 174 ? 14.031 -4.803 -28.700 1.00 94.62 174 LYS A C 1
ATOM 1333 O O . LYS A 1 174 ? 14.532 -5.828 -29.156 1.00 94.62 174 LYS A O 1
ATOM 1338 N N . GLU A 1 175 ? 12.869 -4.300 -29.111 1.00 95.00 175 GLU A N 1
ATOM 1339 C CA . GLU A 1 175 ? 11.970 -4.983 -30.046 1.00 95.00 175 GLU A CA 1
ATOM 1340 C C . GLU A 1 175 ? 12.176 -4.544 -31.499 1.00 95.00 175 GLU A C 1
ATOM 1342 O O . GLU A 1 175 ? 11.881 -5.302 -32.418 1.00 95.00 175 GLU A O 1
ATOM 1347 N N . LEU A 1 176 ? 12.656 -3.314 -31.727 1.00 95.88 176 LEU A N 1
ATOM 1348 C CA . LEU A 1 176 ? 12.867 -2.720 -33.054 1.00 95.88 176 LEU A CA 1
ATOM 1349 C C . LEU A 1 176 ? 11.663 -2.882 -34.000 1.00 95.88 176 LEU A C 1
ATOM 1351 O O . LEU A 1 176 ? 11.825 -2.989 -35.214 1.00 95.88 176 LEU A O 1
ATOM 1355 N N . ALA A 1 177 ? 10.441 -2.861 -33.457 1.00 93.06 177 ALA A N 1
ATOM 1356 C CA . ALA A 1 177 ? 9.216 -3.222 -34.174 1.00 93.06 177 ALA A CA 1
ATOM 1357 C C . ALA A 1 177 ? 9.011 -2.435 -35.486 1.00 93.06 177 ALA A C 1
ATOM 1359 O O . ALA A 1 177 ? 8.560 -2.991 -36.487 1.00 93.06 177 ALA A O 1
ATOM 1360 N N . ARG A 1 178 ? 9.417 -1.156 -35.518 1.00 93.56 178 ARG A N 1
ATOM 1361 C CA . ARG A 1 178 ? 9.357 -0.293 -36.714 1.00 93.56 178 ARG A CA 1
ATOM 1362 C C . ARG A 1 178 ? 10.239 -0.760 -37.876 1.00 93.56 178 ARG A C 1
ATOM 1364 O O . ARG A 1 178 ? 9.966 -0.407 -39.021 1.00 93.56 178 ARG A O 1
ATOM 1371 N N . TYR A 1 179 ? 11.281 -1.532 -37.588 1.00 94.69 179 TYR A N 1
ATOM 1372 C CA . TYR A 1 179 ? 12.325 -1.925 -38.532 1.00 94.69 179 TYR A CA 1
ATOM 1373 C C . TYR A 1 179 ? 12.210 -3.380 -38.993 1.00 94.69 179 TYR A C 1
ATOM 1375 O O . TYR A 1 179 ? 13.117 -3.866 -39.662 1.00 94.69 179 TYR A O 1
ATOM 1383 N N . LYS A 1 180 ? 11.095 -4.061 -38.680 1.00 94.12 180 LYS A N 1
ATOM 1384 C CA . LYS A 1 180 ? 10.796 -5.433 -39.131 1.00 94.12 180 LYS A CA 1
ATOM 1385 C C . LYS A 1 180 ? 11.963 -6.396 -38.843 1.00 94.12 180 LYS A C 1
ATOM 1387 O O . LYS A 1 180 ? 12.621 -6.857 -39.778 1.00 94.12 180 LYS A O 1
ATOM 1392 N N . PRO A 1 181 ? 12.253 -6.667 -37.560 1.00 96.38 181 PRO A N 1
ATOM 1393 C CA . PRO A 1 181 ? 13.386 -7.501 -37.185 1.00 96.38 181 PRO A CA 1
ATOM 1394 C C . PRO A 1 181 ? 13.279 -8.909 -37.785 1.00 96.38 181 PRO A C 1
ATOM 1396 O O . PRO A 1 181 ? 12.186 -9.450 -37.944 1.00 96.38 181 PRO A O 1
ATOM 1399 N N . VAL A 1 182 ? 14.427 -9.500 -38.106 1.00 96.56 182 VAL A N 1
ATOM 1400 C CA . VAL A 1 182 ? 14.546 -10.772 -38.836 1.00 96.56 182 VAL A CA 1
ATOM 1401 C C . VAL A 1 182 ? 15.047 -11.927 -37.970 1.00 96.56 182 VAL A C 1
ATOM 1403 O O . VAL A 1 182 ? 14.916 -13.085 -38.356 1.00 96.56 182 VAL A O 1
ATOM 1406 N N . SER A 1 183 ? 15.647 -11.629 -36.817 1.00 96.88 183 SER A N 1
ATOM 1407 C CA . SER A 1 183 ? 16.218 -12.623 -35.905 1.00 96.88 183 SER A CA 1
ATOM 1408 C C . SER A 1 183 ? 16.363 -12.049 -34.490 1.00 96.88 183 SER A C 1
ATOM 1410 O O . SER A 1 183 ? 15.834 -10.975 -34.185 1.00 96.88 183 SER A O 1
ATOM 1412 N N . GLU A 1 184 ? 17.042 -12.776 -33.604 1.00 97.38 184 GLU A N 1
ATOM 1413 C CA . GLU A 1 184 ? 17.290 -12.374 -32.222 1.00 97.38 184 GLU A CA 1
ATOM 1414 C C . GLU A 1 184 ? 18.745 -12.663 -31.833 1.00 97.38 184 GLU A C 1
ATOM 1416 O O . GLU A 1 184 ? 19.318 -13.671 -32.250 1.00 97.38 184 GLU A O 1
ATOM 1421 N N . TYR A 1 185 ? 19.339 -11.779 -31.033 1.00 97.31 185 TYR A N 1
ATOM 1422 C CA . TYR A 1 185 ? 20.680 -11.926 -30.473 1.00 97.31 185 TYR A CA 1
ATOM 1423 C C . TYR A 1 185 ? 20.696 -11.394 -29.038 1.00 97.31 185 TYR A C 1
ATOM 1425 O O . TYR A 1 185 ? 20.287 -10.260 -28.800 1.00 97.31 185 TYR A O 1
ATOM 1433 N N . ASN A 1 186 ? 21.137 -12.208 -28.073 1.00 94.50 186 ASN A N 1
ATOM 1434 C CA . ASN A 1 186 ? 21.170 -11.871 -26.640 1.00 94.50 186 ASN A CA 1
ATOM 1435 C C . ASN A 1 186 ? 19.840 -11.322 -26.077 1.00 94.50 186 ASN A C 1
ATOM 1437 O O . ASN A 1 186 ? 19.839 -10.439 -25.222 1.00 94.50 186 ASN A O 1
ATOM 1441 N N . GLY A 1 187 ? 18.699 -11.830 -26.556 1.00 94.75 187 GLY A N 1
ATOM 1442 C CA . GLY A 1 187 ? 17.376 -11.362 -26.126 1.00 94.75 187 GLY A CA 1
ATOM 1443 C C . GLY A 1 187 ? 16.919 -10.044 -26.766 1.00 94.75 187 GLY A C 1
ATOM 1444 O O . GLY A 1 187 ? 15.913 -9.477 -26.336 1.00 94.75 187 GLY A O 1
ATOM 1445 N N . PHE A 1 188 ? 17.652 -9.544 -27.767 1.00 97.69 188 PHE A N 1
ATOM 1446 C CA . PHE A 1 188 ? 17.316 -8.352 -28.545 1.00 97.69 188 PHE A CA 1
ATOM 1447 C C . PHE A 1 188 ? 16.923 -8.725 -29.966 1.00 97.69 188 PHE A C 1
ATOM 1449 O O . PHE A 1 188 ? 17.607 -9.514 -30.623 1.00 97.69 188 PHE A O 1
ATOM 1456 N N . LYS A 1 189 ? 15.857 -8.110 -30.475 1.00 98.25 189 LYS A N 1
ATOM 1457 C CA . LYS A 1 189 ? 15.469 -8.260 -31.875 1.00 98.25 189 LYS A CA 1
ATOM 1458 C C . LYS A 1 189 ? 16.515 -7.625 -32.788 1.00 98.25 189 LYS A C 1
ATOM 1460 O O . LYS A 1 189 ? 17.044 -6.555 -32.502 1.00 98.25 189 LYS A O 1
ATOM 1465 N N . VAL A 1 190 ? 16.818 -8.312 -33.883 1.00 98.62 190 VAL A N 1
ATOM 1466 C CA . VAL A 1 190 ? 17.870 -7.949 -34.836 1.00 98.62 190 VAL A CA 1
ATOM 1467 C C . VAL A 1 190 ? 17.241 -7.458 -36.124 1.00 98.62 190 VAL A C 1
ATOM 1469 O O . VAL A 1 190 ? 16.400 -8.138 -36.709 1.00 98.62 190 VAL A O 1
ATOM 1472 N N . ILE A 1 191 ? 17.688 -6.303 -36.597 1.00 98.38 191 ILE A N 1
ATOM 1473 C CA . ILE A 1 191 ? 17.317 -5.764 -37.906 1.00 98.38 191 ILE A CA 1
ATOM 1474 C C . ILE A 1 191 ? 18.415 -6.077 -38.916 1.00 98.38 191 ILE A C 1
ATOM 1476 O O . ILE A 1 191 ? 19.587 -6.116 -38.548 1.00 98.38 191 ILE A O 1
ATOM 1480 N N . ARG A 1 192 ? 18.044 -6.277 -40.184 1.00 98.31 192 ARG A N 1
ATOM 1481 C CA . ARG A 1 192 ? 18.983 -6.507 -41.288 1.00 98.31 192 ARG A CA 1
ATOM 1482 C C . ARG A 1 192 ? 18.690 -5.559 -42.442 1.00 98.31 192 ARG A C 1
ATOM 1484 O O . ARG A 1 192 ? 17.558 -5.500 -42.915 1.00 98.31 192 ARG A O 1
ATOM 1491 N N . THR A 1 193 ? 19.718 -4.888 -42.947 1.00 97.62 193 THR A N 1
ATOM 1492 C CA . THR A 1 193 ? 19.656 -4.113 -44.196 1.00 97.62 193 THR A CA 1
ATOM 1493 C C . THR A 1 193 ? 20.683 -4.612 -45.199 1.00 97.62 193 THR A C 1
ATOM 1495 O O . THR A 1 193 ? 21.718 -5.143 -44.807 1.00 97.62 193 THR A O 1
ATOM 1498 N N . VAL A 1 194 ? 20.394 -4.475 -46.495 1.00 96.75 194 VAL A N 1
ATOM 1499 C CA . VAL A 1 194 ? 21.241 -4.969 -47.591 1.00 96.75 194 VAL A CA 1
ATOM 1500 C C . VAL A 1 194 ? 21.598 -3.797 -48.492 1.00 96.75 194 VAL A C 1
ATOM 1502 O O . VAL A 1 194 ? 20.709 -3.097 -48.964 1.00 96.75 194 VAL A O 1
ATOM 1505 N N . ALA A 1 195 ? 22.886 -3.580 -48.745 1.00 94.50 195 ALA A N 1
ATOM 1506 C CA . ALA A 1 195 ? 23.329 -2.489 -49.602 1.00 94.50 195 ALA A CA 1
ATOM 1507 C C . ALA A 1 195 ? 22.862 -2.692 -51.055 1.00 94.50 195 ALA A C 1
ATOM 1509 O O . ALA A 1 195 ? 23.140 -3.724 -51.665 1.00 94.50 195 ALA A O 1
ATOM 1510 N N . GLY A 1 196 ? 22.189 -1.687 -51.621 1.00 90.88 196 GLY A N 1
ATOM 1511 C CA . GLY A 1 196 ? 21.846 -1.650 -53.045 1.00 90.88 196 GLY A CA 1
ATOM 1512 C C . GLY A 1 196 ? 22.999 -1.158 -53.932 1.00 90.88 196 GLY A C 1
ATOM 1513 O O . GLY A 1 196 ? 24.027 -0.701 -53.438 1.00 90.88 196 GLY A O 1
ATOM 1514 N N . ALA A 1 197 ? 22.796 -1.193 -55.251 1.00 88.62 197 ALA A N 1
ATOM 1515 C CA . ALA A 1 197 ? 23.822 -0.883 -56.254 1.00 88.62 197 ALA A CA 1
ATOM 1516 C C . ALA A 1 197 ? 24.367 0.558 -56.223 1.00 88.62 197 ALA A C 1
ATOM 1518 O O . ALA A 1 197 ? 25.544 0.792 -56.481 1.00 88.62 197 ALA A O 1
ATOM 1519 N N . THR A 1 198 ? 23.515 1.556 -55.957 1.00 87.50 198 THR A N 1
ATOM 1520 C CA . THR A 1 198 ? 23.855 2.969 -56.239 1.00 87.50 198 THR A CA 1
ATOM 1521 C C . THR A 1 198 ? 23.647 3.932 -55.079 1.00 87.50 198 THR A C 1
ATOM 1523 O O . THR A 1 198 ? 24.062 5.085 -55.176 1.00 87.50 198 THR A O 1
ATOM 1526 N N . ARG A 1 199 ? 23.017 3.503 -53.981 1.00 91.75 199 ARG A N 1
ATOM 1527 C CA . ARG A 1 199 ? 22.666 4.364 -52.841 1.00 91.75 199 ARG A CA 1
ATOM 1528 C C . ARG A 1 199 ? 23.195 3.787 -51.538 1.00 91.75 199 ARG A C 1
ATOM 1530 O O . ARG A 1 199 ? 23.387 2.579 -51.427 1.00 91.75 199 ARG A O 1
ATOM 1537 N N . TYR A 1 200 ? 23.419 4.653 -50.555 1.00 93.69 200 TYR A N 1
ATOM 1538 C CA . TYR A 1 200 ? 23.540 4.193 -49.176 1.00 93.69 200 TYR A CA 1
ATOM 1539 C C . TYR A 1 200 ? 22.160 3.831 -48.607 1.00 93.69 200 TYR A C 1
ATOM 1541 O O . TYR A 1 200 ? 21.130 4.328 -49.067 1.00 93.69 200 TYR A O 1
ATOM 1549 N N . GLN A 1 201 ? 22.157 2.991 -47.581 1.00 94.06 201 GLN A N 1
ATOM 1550 C CA . GLN A 1 201 ? 20.999 2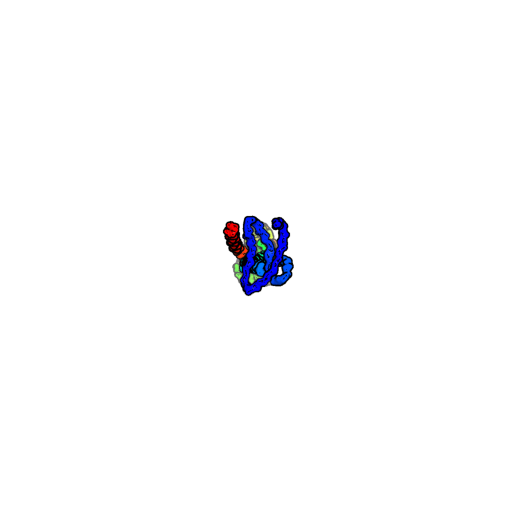.657 -46.770 1.00 94.06 201 GLN A CA 1
ATOM 1551 C C . GLN A 1 201 ? 21.330 2.883 -45.301 1.00 94.06 201 GLN A C 1
ATOM 1553 O O . GLN A 1 201 ? 22.439 2.583 -44.862 1.00 94.06 201 GLN A O 1
ATOM 1558 N N . ASP A 1 202 ? 20.356 3.391 -44.554 1.00 96.31 202 ASP A N 1
ATOM 1559 C CA . ASP A 1 202 ? 20.456 3.553 -43.110 1.00 96.31 202 ASP A CA 1
ATOM 1560 C C . ASP A 1 202 ? 19.786 2.358 -42.431 1.00 96.31 202 ASP A C 1
ATOM 1562 O O . ASP A 1 202 ? 18.601 2.108 -42.658 1.00 96.31 202 ASP A O 1
ATOM 1566 N N . SER A 1 203 ? 20.535 1.608 -41.617 1.00 96.81 203 SER A N 1
ATOM 1567 C CA . SER A 1 203 ? 19.973 0.468 -40.889 1.00 96.81 203 SER A CA 1
ATOM 1568 C C . SER A 1 203 ? 19.004 0.912 -39.799 1.00 96.81 203 SER A C 1
ATOM 1570 O O . SER A 1 203 ? 17.902 0.382 -39.700 1.00 96.81 203 SER A O 1
ATOM 1572 N N . TYR A 1 204 ? 19.392 1.909 -39.004 1.00 98.12 204 TYR A N 1
ATOM 1573 C CA . TYR A 1 204 ? 18.592 2.432 -37.903 1.00 98.12 204 TYR A CA 1
ATOM 1574 C C . TYR A 1 204 ? 18.658 3.962 -37.868 1.00 98.12 204 TYR A C 1
ATOM 1576 O O . TYR A 1 204 ? 19.746 4.538 -37.933 1.00 98.12 204 TYR A O 1
ATOM 1584 N N . VAL A 1 205 ? 17.494 4.614 -37.765 1.00 97.12 205 VAL A N 1
ATOM 1585 C CA . VAL A 1 205 ? 17.355 6.082 -37.773 1.00 97.12 205 VAL A CA 1
ATOM 1586 C C . VAL A 1 205 ? 16.253 6.517 -36.821 1.00 97.12 205 VAL A C 1
ATOM 1588 O O . VAL A 1 205 ? 15.074 6.437 -37.164 1.00 97.12 205 VAL A O 1
ATOM 1591 N N . GLU A 1 206 ? 16.630 7.046 -35.666 1.00 96.62 206 GLU A N 1
ATOM 1592 C CA . GLU A 1 206 ? 15.674 7.557 -34.684 1.00 96.62 206 GLU A CA 1
ATOM 1593 C C . GLU A 1 206 ? 16.054 8.949 -34.199 1.00 96.62 206 GLU A C 1
ATOM 1595 O O . GLU A 1 206 ? 17.197 9.386 -34.321 1.00 96.62 206 GLU A O 1
ATOM 1600 N N . ARG A 1 207 ? 15.078 9.655 -33.632 1.00 95.88 207 ARG A N 1
ATOM 1601 C CA . ARG A 1 207 ? 15.294 10.931 -32.949 1.00 95.88 207 ARG A CA 1
ATOM 1602 C C . ARG A 1 207 ? 15.350 10.688 -31.444 1.00 95.88 207 ARG A C 1
ATOM 1604 O O . ARG A 1 207 ? 14.580 9.875 -30.936 1.00 95.88 207 ARG A O 1
ATOM 1611 N N . THR A 1 208 ? 16.242 11.381 -30.739 1.00 95.38 208 THR A N 1
ATOM 1612 C CA . THR A 1 208 ? 16.296 11.294 -29.278 1.00 95.38 208 THR A CA 1
ATOM 1613 C C . THR A 1 208 ? 14.959 11.714 -28.673 1.00 95.38 208 THR A C 1
ATOM 1615 O O . THR A 1 208 ? 14.326 12.664 -29.135 1.00 95.38 208 THR A O 1
ATOM 1618 N N . VAL A 1 209 ? 14.519 10.997 -27.640 1.00 93.31 209 VAL A N 1
ATOM 1619 C CA . VAL A 1 209 ? 13.223 11.236 -26.976 1.00 93.31 209 VAL A CA 1
ATOM 1620 C C . VAL A 1 209 ? 13.166 12.566 -26.219 1.00 93.31 209 VAL A C 1
ATOM 1622 O O . VAL A 1 209 ? 12.086 13.101 -25.990 1.00 93.31 209 VAL A O 1
ATOM 1625 N N . ILE A 1 210 ? 14.329 13.125 -25.880 1.00 91.94 210 ILE A N 1
ATOM 1626 C CA . ILE A 1 210 ? 14.487 14.441 -25.258 1.00 91.94 210 ILE A CA 1
ATOM 1627 C C . ILE A 1 210 ? 15.577 15.263 -25.961 1.00 91.94 210 ILE A C 1
ATOM 1629 O O . ILE A 1 210 ? 16.399 14.697 -26.698 1.00 91.94 210 ILE A O 1
ATOM 1633 N N . PRO A 1 211 ? 15.603 16.590 -25.736 1.00 93.44 211 PRO A N 1
ATOM 1634 C CA . PRO A 1 211 ? 16.747 17.437 -26.042 1.00 93.44 211 PRO A CA 1
ATOM 1635 C C . PRO A 1 211 ? 18.080 16.890 -25.541 1.00 93.44 211 PRO A C 1
ATOM 1637 O O . PRO A 1 211 ? 18.159 16.319 -24.456 1.00 93.44 211 PRO A O 1
ATOM 1640 N N . THR A 1 212 ? 19.136 17.106 -26.321 1.00 92.06 212 THR A N 1
ATOM 1641 C CA . THR A 1 212 ? 20.493 16.657 -25.985 1.00 92.06 212 THR A CA 1
ATOM 1642 C C . THR A 1 212 ? 21.312 17.832 -25.449 1.00 92.06 212 THR A C 1
ATOM 1644 O O . THR A 1 212 ? 22.169 18.362 -26.156 1.00 92.06 212 THR A O 1
ATOM 1647 N N . ALA A 1 213 ? 20.997 18.285 -24.232 1.00 91.94 213 ALA A N 1
ATOM 1648 C CA . ALA A 1 213 ? 21.608 19.469 -23.614 1.00 91.94 213 ALA A CA 1
ATOM 1649 C C . ALA A 1 213 ? 23.053 19.251 -23.141 1.00 91.94 213 ALA A C 1
ATOM 1651 O O . ALA A 1 213 ? 23.822 20.209 -23.053 1.00 91.94 213 ALA A O 1
ATOM 1652 N N . GLY A 1 214 ? 23.432 18.002 -22.877 1.00 90.44 214 GLY A N 1
ATOM 1653 C CA . GLY A 1 214 ? 24.792 17.617 -22.535 1.00 90.44 214 GLY A CA 1
ATOM 1654 C C . GLY A 1 214 ? 25.794 17.871 -23.662 1.00 90.44 214 GLY A C 1
ATOM 1655 O O . GLY A 1 214 ? 25.457 18.131 -24.825 1.00 90.44 214 GLY A O 1
ATOM 1656 N N . THR A 1 215 ? 27.071 17.779 -23.311 1.00 94.25 215 THR A N 1
ATOM 1657 C CA . THR A 1 215 ? 28.192 17.979 -24.240 1.00 94.25 215 THR A CA 1
ATOM 1658 C C . THR A 1 215 ? 28.853 16.677 -24.664 1.00 94.25 215 THR A C 1
ATOM 1660 O O . THR A 1 215 ? 29.605 16.678 -25.632 1.00 94.25 215 THR A O 1
ATOM 1663 N N . GLU A 1 216 ? 28.562 15.562 -24.000 1.00 94.44 216 GLU A N 1
ATOM 1664 C CA . GLU A 1 216 ? 29.097 14.244 -24.330 1.00 94.44 216 GLU A CA 1
ATOM 1665 C C . GLU A 1 216 ? 27.958 13.239 -24.439 1.00 94.44 216 GLU A C 1
ATOM 1667 O O . GLU A 1 216 ? 27.061 13.213 -23.598 1.00 94.44 216 GLU A O 1
ATOM 1672 N N . TYR A 1 217 ? 28.001 12.416 -25.480 1.00 94.88 217 TYR A N 1
ATOM 1673 C CA . TYR A 1 217 ? 27.061 11.327 -25.695 1.00 94.88 217 TYR A CA 1
ATOM 1674 C C . TYR A 1 217 ? 27.799 10.087 -26.158 1.00 94.88 217 TYR A C 1
ATOM 1676 O O . TYR A 1 217 ? 28.776 10.172 -26.902 1.00 94.88 217 TYR A O 1
ATOM 1684 N N . ILE A 1 218 ? 27.280 8.925 -25.788 1.00 95.69 218 ILE A N 1
ATOM 1685 C CA . ILE A 1 218 ? 27.787 7.649 -26.261 1.00 95.69 218 ILE A CA 1
ATOM 1686 C C . ILE A 1 218 ? 26.648 6.772 -26.760 1.00 95.69 218 ILE A C 1
ATOM 1688 O O . ILE A 1 218 ? 25.706 6.483 -26.025 1.00 95.69 218 ILE A O 1
ATOM 1692 N N . ALA A 1 219 ? 26.732 6.342 -28.019 1.00 96.81 219 ALA A N 1
ATOM 1693 C CA . ALA A 1 219 ? 25.903 5.262 -28.526 1.00 96.81 219 ALA A CA 1
ATOM 1694 C C . ALA A 1 219 ? 26.592 3.919 -28.331 1.00 96.81 219 ALA A C 1
ATOM 1696 O O . ALA A 1 219 ? 27.802 3.810 -28.524 1.00 96.81 219 ALA A O 1
ATOM 1697 N N . ILE A 1 220 ? 25.799 2.898 -28.027 1.00 96.62 220 ILE A N 1
ATOM 1698 C CA . ILE A 1 220 ? 26.197 1.493 -28.050 1.00 96.62 220 ILE A CA 1
ATOM 1699 C C . ILE A 1 220 ? 25.217 0.706 -28.916 1.00 96.62 220 ILE A C 1
ATOM 1701 O O . ILE A 1 220 ? 24.050 1.079 -29.035 1.00 96.62 220 ILE A O 1
ATOM 1705 N N . PHE A 1 221 ? 25.688 -0.371 -29.526 1.00 97.88 221 PHE A N 1
ATOM 1706 C CA . PHE A 1 221 ? 24.857 -1.320 -30.261 1.00 97.88 221 PHE A CA 1
ATOM 1707 C C . PHE A 1 221 ? 25.659 -2.588 -30.538 1.00 97.88 221 PHE A C 1
ATOM 1709 O O . PHE A 1 221 ? 26.886 -2.543 -30.618 1.00 97.88 221 PHE A O 1
ATOM 1716 N N . TYR A 1 222 ? 24.979 -3.712 -30.732 1.00 98.12 222 TYR A N 1
ATOM 1717 C CA . TYR A 1 222 ? 25.619 -4.882 -31.320 1.00 98.12 222 TYR A CA 1
ATOM 1718 C C . TYR A 1 222 ? 25.479 -4.818 -32.834 1.00 98.12 222 TYR A C 1
ATOM 1720 O O . TYR A 1 222 ? 24.400 -4.489 -33.333 1.00 98.12 222 TYR A O 1
ATOM 1728 N N . ALA A 1 223 ? 26.545 -5.134 -33.564 1.00 98.19 223 ALA A N 1
ATOM 1729 C CA . ALA A 1 223 ? 26.494 -5.227 -35.016 1.00 98.19 223 ALA A CA 1
ATOM 1730 C C . ALA A 1 223 ? 27.411 -6.308 -35.582 1.00 98.19 223 ALA A C 1
ATOM 1732 O O . ALA A 1 223 ? 28.397 -6.697 -34.957 1.00 98.19 223 ALA A O 1
ATOM 1733 N N . ARG A 1 224 ? 27.073 -6.753 -36.793 1.00 98.25 224 ARG A N 1
ATOM 1734 C CA . ARG A 1 224 ? 27.923 -7.556 -37.678 1.00 98.25 224 ARG A CA 1
ATOM 1735 C C . ARG A 1 224 ? 27.557 -7.307 -39.138 1.00 98.25 224 ARG A C 1
ATOM 1737 O O . ARG A 1 224 ? 26.477 -6.787 -39.431 1.00 98.25 224 ARG A O 1
ATOM 1744 N N . ALA A 1 225 ? 28.426 -7.703 -40.054 1.00 98.12 225 ALA A N 1
ATOM 1745 C CA . ALA A 1 225 ? 28.178 -7.647 -41.489 1.00 98.12 225 ALA A CA 1
ATOM 1746 C C . ALA A 1 225 ? 28.358 -9.023 -42.141 1.00 98.12 225 ALA A C 1
ATOM 1748 O O . ALA A 1 225 ? 28.896 -9.948 -41.544 1.00 98.12 225 ALA A O 1
ATOM 1749 N N . SER A 1 226 ? 27.927 -9.166 -43.393 1.00 98.00 226 SER A N 1
ATOM 1750 C CA . SER A 1 226 ? 28.159 -10.395 -44.162 1.00 98.00 226 SER A CA 1
ATOM 1751 C C . SER A 1 226 ? 29.596 -10.555 -44.660 1.00 98.00 226 SER A C 1
ATOM 1753 O O . SER A 1 226 ? 29.941 -11.606 -45.191 1.00 98.00 226 SER A O 1
ATOM 1755 N N . GLU A 1 227 ? 30.419 -9.517 -44.518 1.00 96.81 227 GLU A N 1
ATOM 1756 C CA . GLU A 1 227 ? 31.830 -9.495 -44.889 1.00 96.81 227 GLU A CA 1
ATOM 1757 C C . GLU A 1 227 ? 32.673 -8.932 -43.744 1.00 96.81 227 GLU A C 1
ATOM 1759 O O . GLU A 1 227 ? 32.217 -8.084 -42.975 1.00 96.81 227 GLU A O 1
ATOM 1764 N N . ASN A 1 228 ? 33.924 -9.382 -43.662 1.00 96.50 228 ASN A N 1
ATOM 1765 C CA . ASN A 1 228 ? 34.898 -8.811 -42.743 1.00 96.50 228 ASN A CA 1
ATOM 1766 C C . ASN A 1 228 ? 35.396 -7.450 -43.227 1.00 96.50 228 ASN A C 1
ATOM 1768 O O . ASN A 1 228 ? 35.488 -7.200 -44.428 1.00 96.50 228 ASN A O 1
ATOM 1772 N N . ASP A 1 229 ? 35.772 -6.607 -42.265 1.00 94.88 229 ASP A N 1
ATOM 1773 C CA . ASP A 1 229 ? 36.298 -5.263 -42.503 1.00 94.88 229 ASP A CA 1
ATOM 1774 C C . ASP A 1 229 ? 35.313 -4.349 -43.263 1.00 94.88 229 ASP A C 1
ATOM 1776 O O . ASP A 1 229 ? 35.694 -3.495 -44.067 1.00 94.88 229 ASP A O 1
ATOM 1780 N N . TYR A 1 230 ? 34.011 -4.527 -43.014 1.00 97.06 230 TYR A N 1
ATOM 1781 C CA . TYR A 1 230 ? 32.963 -3.812 -43.735 1.00 97.06 230 TYR A CA 1
ATOM 1782 C C . TYR A 1 230 ? 32.633 -2.456 -43.085 1.00 97.06 230 TYR A C 1
ATOM 1784 O O . TYR A 1 230 ? 32.267 -2.421 -41.906 1.00 97.06 230 TYR A O 1
ATOM 1792 N N . PRO A 1 231 ? 32.720 -1.325 -43.813 1.00 96.81 231 PRO A N 1
ATOM 1793 C CA . PRO A 1 231 ? 32.513 -0.009 -43.224 1.00 96.81 231 PRO A CA 1
ATOM 1794 C C . PRO A 1 231 ? 31.028 0.334 -43.081 1.00 96.81 231 PRO A C 1
ATOM 1796 O O . PRO A 1 231 ? 30.259 0.320 -44.046 1.00 96.81 231 PRO A O 1
ATOM 1799 N N . VAL A 1 232 ? 30.652 0.762 -41.880 1.00 97.88 232 VAL A N 1
ATOM 1800 C CA . VAL A 1 232 ? 29.361 1.379 -41.578 1.00 97.88 232 VAL A CA 1
ATOM 1801 C C . VAL A 1 232 ? 29.569 2.748 -40.944 1.00 97.88 232 VAL A C 1
ATOM 1803 O O . VAL A 1 232 ? 30.513 2.966 -40.185 1.00 97.88 232 VAL A O 1
ATOM 1806 N N . ARG A 1 233 ? 28.693 3.698 -41.264 1.00 98.06 233 ARG A N 1
ATOM 1807 C CA . ARG A 1 233 ? 28.742 5.061 -40.733 1.00 98.06 233 ARG A CA 1
ATOM 1808 C C . ARG A 1 233 ? 27.663 5.258 -39.679 1.00 98.06 233 ARG A C 1
ATOM 1810 O O . ARG A 1 233 ? 26.502 4.910 -39.889 1.00 98.06 233 ARG A O 1
ATOM 1817 N N . CYS A 1 234 ? 28.044 5.866 -38.569 1.00 98.31 234 CYS A N 1
ATOM 1818 C CA . CYS A 1 234 ? 27.132 6.367 -37.555 1.00 98.31 234 CYS A CA 1
ATOM 1819 C C . CYS A 1 234 ? 27.173 7.894 -37.553 1.00 98.31 234 CYS A C 1
ATOM 1821 O O . CYS A 1 234 ? 28.217 8.487 -37.829 1.00 98.31 234 CYS A O 1
ATOM 1823 N N . HIS A 1 235 ? 26.045 8.521 -37.235 1.00 98.19 235 HIS A N 1
ATOM 1824 C CA . HIS A 1 235 ? 25.923 9.972 -37.164 1.00 98.19 235 HIS A CA 1
ATOM 1825 C C . HIS A 1 235 ? 25.090 10.390 -35.954 1.00 98.19 235 HIS A C 1
ATOM 1827 O O . HIS A 1 235 ? 24.102 9.735 -35.616 1.00 98.19 235 HIS A O 1
ATOM 1833 N N . PHE A 1 236 ? 25.452 11.530 -35.367 1.00 96.69 236 PHE A N 1
ATOM 1834 C CA . PHE A 1 236 ? 24.659 12.217 -34.353 1.00 96.69 236 PHE A CA 1
ATOM 1835 C C . PHE A 1 236 ? 24.263 13.594 -34.888 1.00 96.69 236 PHE A C 1
ATOM 1837 O O . PHE A 1 236 ? 24.874 14.628 -34.600 1.00 96.69 236 PHE A O 1
ATOM 1844 N N . TYR A 1 237 ? 23.263 13.555 -35.761 1.00 86.19 237 TYR A N 1
ATOM 1845 C CA . TYR A 1 237 ? 23.003 14.523 -36.813 1.00 86.19 237 TYR A CA 1
ATOM 1846 C C . TYR A 1 237 ? 21.741 15.368 -36.576 1.00 86.19 237 TYR A C 1
ATOM 1848 O O . TYR A 1 237 ? 20.822 14.997 -35.849 1.00 86.19 237 TYR A O 1
ATOM 1856 N N . ASN A 1 238 ? 21.764 16.530 -37.233 1.00 82.94 238 ASN A N 1
ATOM 1857 C CA . ASN A 1 238 ? 20.874 17.686 -37.196 1.00 82.94 238 ASN A CA 1
ATOM 1858 C C . ASN A 1 238 ? 20.584 18.181 -35.773 1.00 82.94 238 ASN A C 1
ATOM 1860 O O . ASN A 1 238 ? 19.601 17.791 -35.149 1.00 82.94 238 ASN A O 1
ATOM 1864 N N . LEU A 1 239 ? 21.497 18.958 -35.182 1.00 83.50 239 LEU A N 1
ATOM 1865 C CA . LEU A 1 239 ? 21.887 20.292 -35.686 1.00 83.50 239 LEU A CA 1
ATOM 1866 C C . LEU A 1 239 ? 23.348 20.498 -36.149 1.00 83.50 239 LEU A C 1
ATOM 1868 O O . LEU A 1 239 ? 23.822 21.628 -36.200 1.00 83.50 239 LEU A O 1
ATOM 1872 N N . ASN A 1 240 ? 24.095 19.438 -36.457 1.00 92.19 240 ASN A N 1
ATOM 1873 C CA . ASN A 1 240 ? 25.536 19.525 -36.759 1.00 92.19 240 ASN A CA 1
ATOM 1874 C C . ASN A 1 240 ? 26.382 20.182 -35.642 1.00 92.19 240 ASN A C 1
ATOM 1876 O O . ASN A 1 240 ? 27.364 20.872 -35.900 1.00 92.19 240 ASN A O 1
ATOM 1880 N N . THR A 1 241 ? 25.996 19.972 -34.384 1.00 95.38 241 THR A N 1
ATOM 1881 C CA . THR A 1 241 ? 26.688 20.510 -33.201 1.00 95.38 241 THR A CA 1
ATOM 1882 C C . THR A 1 241 ? 27.882 19.669 -32.753 1.00 95.38 241 THR A C 1
ATOM 1884 O O . THR A 1 241 ? 28.514 19.997 -31.750 1.00 95.38 241 THR A O 1
ATOM 1887 N N . VAL A 1 242 ? 28.181 18.559 -33.434 1.00 97.12 242 VAL A N 1
ATOM 1888 C CA . VAL A 1 242 ? 29.255 17.654 -33.015 1.00 97.12 242 VAL A CA 1
ATOM 1889 C C . VAL A 1 242 ? 30.611 18.312 -33.259 1.00 97.12 242 VAL A C 1
ATOM 1891 O O . VAL A 1 242 ? 30.876 18.857 -34.322 1.00 97.12 242 VAL A O 1
ATOM 1894 N N . VAL A 1 243 ? 31.481 18.255 -32.260 1.00 97.44 243 VAL A N 1
ATOM 1895 C CA . VAL A 1 243 ? 32.850 18.780 -32.297 1.00 97.44 243 VAL A CA 1
ATOM 1896 C C . VAL A 1 243 ? 33.845 17.655 -32.577 1.00 97.44 243 VAL A C 1
ATOM 1898 O O . VAL A 1 243 ? 34.833 17.846 -33.289 1.00 97.44 243 VAL A O 1
ATOM 1901 N N . SER A 1 244 ? 33.583 16.462 -32.045 1.00 97.81 244 SER A N 1
ATOM 1902 C CA . SER A 1 244 ? 34.408 15.281 -32.281 1.00 97.81 244 SER A CA 1
ATOM 1903 C C . SER A 1 244 ? 33.618 13.986 -32.138 1.00 97.81 244 SER A C 1
ATOM 1905 O O . SER A 1 244 ? 32.606 13.924 -31.438 1.00 97.81 244 SER A O 1
ATOM 1907 N N . SER A 1 245 ? 34.110 12.935 -32.792 1.00 97.50 245 SER A N 1
ATOM 1908 C CA . SER A 1 245 ? 33.675 11.561 -32.565 1.00 97.50 245 SER A CA 1
ATOM 1909 C C . SER A 1 245 ? 34.865 10.618 -32.380 1.00 97.50 245 SER A C 1
ATOM 1911 O O . SER A 1 245 ? 35.928 10.826 -32.969 1.00 97.50 245 SER A O 1
ATOM 1913 N N . GLU A 1 246 ? 34.678 9.582 -31.566 1.00 97.38 246 GLU A N 1
ATOM 1914 C CA . GLU A 1 246 ? 35.602 8.459 -31.363 1.00 97.38 246 GLU A CA 1
ATOM 1915 C C . GLU A 1 246 ? 34.787 7.168 -31.254 1.00 97.38 246 GLU A C 1
ATOM 1917 O O . GLU A 1 246 ? 33.678 7.198 -30.729 1.00 97.38 246 GLU A O 1
ATOM 1922 N N . ASN A 1 247 ? 35.283 6.030 -31.737 1.00 97.12 247 ASN A N 1
ATOM 1923 C CA . ASN A 1 247 ? 34.527 4.777 -31.658 1.00 97.12 247 ASN A CA 1
ATOM 1924 C C . ASN A 1 247 ? 35.367 3.553 -31.280 1.00 97.12 247 ASN A C 1
ATOM 1926 O O . ASN A 1 247 ? 36.593 3.616 -31.189 1.00 97.12 247 ASN A O 1
ATOM 1930 N N . SER A 1 248 ? 34.681 2.421 -31.112 1.00 94.44 248 SER A N 1
ATOM 1931 C CA . SER A 1 248 ? 35.248 1.129 -30.707 1.00 94.44 248 SER A CA 1
ATOM 1932 C C . SER A 1 248 ? 36.310 0.548 -31.642 1.00 94.44 248 SER A C 1
ATOM 1934 O O . SER A 1 248 ? 37.037 -0.350 -31.233 1.00 94.44 248 SER A O 1
ATOM 1936 N N . SER A 1 249 ? 36.425 1.050 -32.874 1.00 91.19 249 SER A N 1
ATOM 1937 C CA . SER A 1 249 ? 37.484 0.667 -33.821 1.00 91.19 249 SER A CA 1
ATOM 1938 C C . SER A 1 249 ? 38.708 1.593 -33.778 1.00 91.19 249 SER A C 1
ATOM 1940 O O . SER A 1 249 ? 39.654 1.402 -34.536 1.00 91.19 249 SER A O 1
ATOM 1942 N N . GLY A 1 250 ? 38.697 2.613 -32.911 1.00 93.19 250 GLY A N 1
ATOM 1943 C CA . GLY A 1 250 ? 39.755 3.622 -32.806 1.00 93.19 250 GLY A CA 1
ATOM 1944 C C . GLY A 1 250 ? 39.647 4.764 -33.824 1.00 93.19 250 GLY A C 1
ATOM 1945 O O . GLY A 1 250 ? 40.516 5.637 -33.857 1.00 93.19 250 GLY A O 1
ATOM 1946 N N . TYR A 1 251 ? 38.593 4.798 -34.646 1.00 97.12 251 TYR A N 1
ATOM 1947 C CA . TYR A 1 251 ? 38.362 5.884 -35.600 1.00 97.12 251 TYR A CA 1
ATOM 1948 C C . TYR A 1 251 ? 38.027 7.189 -34.872 1.00 97.12 251 TYR A C 1
ATOM 1950 O O . TYR A 1 251 ? 37.236 7.191 -33.928 1.00 97.12 251 TYR A O 1
ATOM 1958 N N . LYS A 1 252 ? 38.594 8.303 -35.352 1.00 97.88 252 LYS A N 1
ATOM 1959 C CA . LYS A 1 252 ? 38.362 9.658 -34.838 1.00 97.88 252 LYS A CA 1
ATOM 1960 C C . LYS A 1 252 ? 37.970 10.604 -35.964 1.00 97.88 252 LYS A C 1
ATOM 1962 O O . LYS A 1 252 ? 38.522 10.530 -37.059 1.00 97.88 252 LYS A O 1
ATOM 1967 N N . SER A 1 253 ? 37.052 11.522 -35.685 1.00 97.50 253 SER A N 1
ATOM 1968 C CA . SER A 1 253 ? 36.593 12.529 -36.647 1.00 97.50 253 SER A CA 1
ATOM 1969 C C . SER A 1 253 ? 36.250 13.846 -35.955 1.00 97.50 253 SER A C 1
ATOM 1971 O O . SER A 1 253 ? 36.004 13.884 -34.752 1.00 97.50 253 SER A O 1
ATOM 1973 N N . ARG A 1 254 ? 36.254 14.935 -36.729 1.00 97.31 254 ARG A N 1
ATOM 1974 C CA . ARG A 1 254 ? 35.791 16.279 -36.331 1.00 97.31 254 ARG A CA 1
ATOM 1975 C C . ARG A 1 254 ? 34.640 16.772 -37.214 1.00 97.31 254 ARG A C 1
ATOM 1977 O O . ARG A 1 254 ? 34.416 17.970 -37.343 1.00 97.31 254 ARG A O 1
ATOM 1984 N N . SER A 1 255 ? 33.964 15.848 -37.896 1.00 96.56 255 SER A N 1
ATOM 1985 C CA . SER A 1 255 ? 32.838 16.182 -38.763 1.00 96.56 255 SER A CA 1
ATOM 1986 C C . SER A 1 255 ? 31.659 16.672 -37.928 1.00 96.56 255 SER A C 1
ATOM 1988 O O . SER A 1 255 ? 31.252 16.007 -36.972 1.00 96.56 255 SER A O 1
ATOM 1990 N N . SER A 1 256 ? 31.098 17.817 -38.310 1.00 95.75 256 SER A N 1
ATOM 1991 C CA . SER A 1 256 ? 30.042 18.484 -37.546 1.00 95.75 256 SER A CA 1
ATOM 1992 C C . SER A 1 256 ? 28.729 17.701 -37.522 1.00 95.75 256 SER A C 1
ATOM 1994 O O . SER A 1 256 ? 27.986 17.755 -36.545 1.00 95.75 256 SER A O 1
ATOM 1996 N N . ASP A 1 257 ? 28.481 16.886 -38.549 1.00 94.50 257 ASP A N 1
ATOM 1997 C CA . ASP A 1 257 ? 27.358 15.943 -38.638 1.00 94.50 257 ASP A CA 1
ATOM 1998 C C . ASP A 1 257 ? 27.493 14.713 -37.716 1.00 94.50 257 ASP A C 1
ATOM 2000 O O . ASP A 1 257 ? 26.604 13.858 -37.665 1.00 94.50 257 ASP A O 1
ATOM 2004 N N . GLY A 1 258 ? 28.614 14.598 -37.003 1.00 96.56 258 GLY A N 1
ATOM 2005 C CA . GLY A 1 258 ? 28.914 13.482 -36.124 1.00 96.56 258 GLY A CA 1
ATOM 2006 C C . GLY A 1 258 ? 29.309 12.196 -36.834 1.00 96.56 258 GLY A C 1
ATOM 2007 O O . GLY A 1 258 ? 29.182 11.133 -36.233 1.00 96.56 258 GLY A O 1
ATOM 2008 N N . LEU A 1 259 ? 29.796 12.253 -38.075 1.00 97.56 259 LEU A N 1
ATOM 2009 C CA . LEU A 1 259 ? 30.306 11.074 -38.773 1.00 97.56 259 LEU A CA 1
ATOM 2010 C C . LEU A 1 259 ? 31.306 10.288 -37.909 1.00 97.56 259 LEU A C 1
ATOM 2012 O O . LEU A 1 259 ? 32.323 10.821 -37.455 1.00 97.56 259 LEU A O 1
ATOM 2016 N N . SER A 1 260 ? 31.043 8.994 -37.753 1.00 98.19 260 SER A N 1
ATOM 2017 C CA . SER A 1 260 ? 31.963 8.009 -37.193 1.00 98.19 260 SER A CA 1
ATOM 2018 C C . SER A 1 260 ? 31.909 6.724 -38.014 1.00 98.19 260 SER A C 1
ATOM 2020 O O . SER A 1 260 ? 30.821 6.209 -38.262 1.00 98.19 260 SER A O 1
ATOM 2022 N N . ILE A 1 261 ? 33.057 6.217 -38.472 1.00 98.12 261 ILE A N 1
ATOM 2023 C CA . ILE A 1 261 ? 33.128 5.021 -39.326 1.00 98.12 261 ILE A CA 1
ATOM 2024 C C . ILE A 1 261 ? 33.569 3.831 -38.479 1.00 98.12 261 ILE A C 1
ATOM 2026 O O . ILE A 1 261 ? 34.668 3.848 -37.930 1.00 98.12 261 ILE A O 1
ATOM 2030 N N . ILE A 1 262 ? 32.728 2.805 -38.386 1.00 97.50 262 ILE A N 1
ATOM 2031 C CA . ILE A 1 262 ? 33.035 1.533 -37.726 1.00 97.50 262 ILE A CA 1
ATOM 2032 C C . ILE A 1 262 ? 33.263 0.473 -38.802 1.00 97.50 262 ILE A C 1
ATOM 2034 O O . ILE A 1 262 ? 32.529 0.419 -39.787 1.00 97.50 262 ILE A O 1
ATOM 2038 N N . ARG A 1 263 ? 34.277 -0.373 -38.613 1.00 95.50 263 ARG A N 1
ATOM 2039 C CA . ARG A 1 263 ? 34.553 -1.534 -39.468 1.00 95.50 263 ARG A CA 1
ATOM 2040 C C . ARG A 1 263 ? 34.054 -2.797 -38.773 1.00 95.50 263 ARG A C 1
ATOM 2042 O O . ARG A 1 263 ? 34.564 -3.147 -37.712 1.00 95.50 263 ARG A O 1
ATOM 2049 N N . LEU A 1 264 ? 33.031 -3.421 -39.350 1.00 97.31 264 LEU A N 1
ATOM 2050 C CA . LEU A 1 264 ? 32.381 -4.615 -38.815 1.00 97.31 264 LEU A CA 1
ATOM 2051 C C . LEU A 1 264 ? 33.071 -5.894 -39.297 1.00 97.31 264 LEU A C 1
ATOM 2053 O O . LEU A 1 264 ? 33.638 -5.929 -40.392 1.00 97.31 264 LEU A O 1
ATOM 2057 N N . SER A 1 265 ? 32.984 -6.950 -38.491 1.00 97.12 265 SER A N 1
ATOM 2058 C CA . SER A 1 265 ? 33.318 -8.320 -38.886 1.00 97.12 265 SER A CA 1
ATOM 2059 C C . SER A 1 265 ? 32.059 -9.159 -39.139 1.00 97.12 265 SER A C 1
ATOM 2061 O O . SER A 1 265 ? 30.927 -8.685 -39.001 1.00 97.12 265 SER A O 1
ATOM 2063 N N . THR A 1 266 ? 32.259 -10.424 -39.510 1.00 97.94 266 THR A N 1
ATOM 2064 C CA . THR A 1 266 ? 31.183 -11.423 -39.591 1.00 97.94 266 THR A CA 1
ATOM 2065 C C . THR A 1 266 ? 30.667 -11.883 -38.228 1.00 97.94 266 THR A C 1
ATOM 2067 O O . THR A 1 266 ? 29.573 -12.445 -38.137 1.00 97.94 266 THR A O 1
ATOM 2070 N N . ASP A 1 267 ? 31.432 -11.628 -37.168 1.00 97.88 267 ASP A N 1
ATOM 2071 C CA . ASP A 1 267 ? 31.061 -11.951 -35.794 1.00 97.88 267 ASP A CA 1
ATOM 2072 C C . ASP A 1 267 ? 30.314 -10.786 -35.149 1.00 97.88 267 ASP A C 1
ATOM 2074 O O . ASP A 1 267 ? 30.512 -9.625 -35.498 1.00 97.88 267 ASP A O 1
ATOM 2078 N N . TRP A 1 268 ? 29.449 -11.088 -34.181 1.00 97.81 268 TRP A N 1
ATOM 2079 C CA . TRP A 1 268 ? 28.784 -10.051 -33.400 1.00 97.81 268 TRP A CA 1
ATOM 2080 C C . TRP A 1 268 ? 29.790 -9.271 -32.557 1.00 97.81 268 TRP A C 1
ATOM 2082 O O . TRP A 1 268 ? 30.528 -9.843 -31.756 1.00 97.81 268 TRP A O 1
ATOM 2092 N N . GLN A 1 269 ? 29.767 -7.949 -32.696 1.00 95.38 269 GLN A N 1
ATOM 2093 C CA . GLN A 1 269 ? 30.635 -7.034 -31.967 1.00 95.38 269 GLN A CA 1
ATOM 2094 C C . GLN A 1 269 ? 29.794 -6.044 -31.170 1.00 95.38 269 GLN A C 1
ATOM 2096 O O . GLN A 1 269 ? 28.797 -5.530 -31.675 1.00 95.38 269 GLN A O 1
ATOM 2101 N N . LEU A 1 270 ? 30.210 -5.747 -29.936 1.00 95.94 270 LEU A N 1
ATOM 2102 C CA . LEU A 1 270 ? 29.710 -4.578 -29.218 1.00 95.94 270 LEU A CA 1
ATOM 2103 C C . LEU A 1 270 ? 30.413 -3.338 -29.776 1.00 95.94 270 LEU A C 1
ATOM 2105 O O . LEU A 1 270 ? 31.602 -3.116 -29.542 1.00 95.94 270 LEU A O 1
ATOM 2109 N N . CYS A 1 271 ? 29.671 -2.534 -30.520 1.00 97.25 271 CYS A N 1
ATOM 2110 C CA . CYS A 1 271 ? 30.129 -1.275 -31.068 1.00 97.25 271 CYS A CA 1
ATOM 2111 C C . CYS A 1 271 ? 29.735 -0.123 -30.148 1.00 97.25 271 CYS A C 1
ATOM 2113 O O . CYS A 1 271 ? 28.641 -0.108 -29.583 1.00 97.25 271 CYS A O 1
ATOM 2115 N N . TRP A 1 272 ? 30.606 0.878 -30.044 1.00 97.31 272 TRP A N 1
ATOM 2116 C CA . TRP A 1 272 ? 30.281 2.134 -29.377 1.00 97.31 272 TRP A CA 1
ATOM 2117 C C . TRP A 1 272 ? 30.810 3.326 -30.164 1.00 97.31 272 TRP A C 1
ATOM 2119 O O . TRP A 1 272 ? 31.852 3.229 -30.810 1.00 97.31 272 TRP A O 1
ATOM 2129 N N . VAL A 1 273 ? 30.101 4.452 -30.100 1.00 97.88 273 VAL A N 1
ATOM 2130 C CA . VAL A 1 273 ? 30.514 5.735 -30.681 1.00 97.88 273 VAL A CA 1
ATOM 2131 C C . VAL A 1 273 ? 30.309 6.827 -29.646 1.00 97.88 273 VAL A C 1
ATOM 2133 O O . VAL A 1 273 ? 29.190 7.051 -29.200 1.00 97.88 273 VAL A O 1
ATOM 2136 N N . LYS A 1 274 ? 31.386 7.512 -29.280 1.00 97.31 274 LYS A N 1
ATOM 2137 C CA . LYS A 1 274 ? 31.380 8.714 -28.454 1.00 97.31 274 LYS A CA 1
ATOM 2138 C C . LYS A 1 274 ? 31.306 9.937 -29.352 1.00 97.31 274 LYS A C 1
ATOM 2140 O O . LYS A 1 274 ? 32.038 10.019 -30.338 1.00 97.31 274 LYS A O 1
ATOM 2145 N N . TRP A 1 275 ? 30.472 10.893 -28.980 1.00 97.56 275 TRP A N 1
ATOM 2146 C CA . TRP A 1 275 ? 30.382 12.209 -29.589 1.00 97.56 275 TRP A CA 1
ATOM 2147 C C . TRP A 1 275 ? 30.535 13.278 -28.521 1.00 97.56 275 TRP A C 1
ATOM 2149 O O . TRP A 1 275 ? 29.826 13.258 -27.518 1.00 97.56 275 TRP A O 1
ATOM 2159 N N . THR A 1 276 ? 31.404 14.247 -28.776 1.00 96.81 276 THR A N 1
ATOM 2160 C CA . THR A 1 276 ? 31.409 15.513 -28.043 1.00 96.81 276 THR A CA 1
ATOM 2161 C C . THR A 1 276 ? 30.712 16.552 -28.906 1.00 96.81 276 THR A C 1
ATOM 2163 O O . THR A 1 276 ? 30.974 16.626 -30.106 1.00 96.81 276 THR A O 1
ATOM 2166 N N . GLN A 1 277 ? 29.829 17.361 -28.333 1.00 95.50 277 GLN A N 1
ATOM 2167 C CA . GLN A 1 277 ? 29.087 18.396 -29.043 1.00 95.50 277 GLN A CA 1
ATOM 2168 C C . GLN A 1 277 ? 29.054 19.717 -28.277 1.00 95.50 277 GLN A C 1
ATOM 2170 O O . GLN A 1 277 ? 29.238 19.761 -27.061 1.00 95.50 277 GLN A O 1
ATOM 2175 N N . THR A 1 278 ? 28.740 20.795 -28.989 1.00 95.19 278 THR A N 1
ATOM 2176 C CA . THR A 1 278 ? 28.212 22.007 -28.363 1.00 95.19 278 THR A CA 1
ATOM 2177 C C . THR A 1 278 ? 26.792 21.733 -27.861 1.00 95.19 278 THR A C 1
ATOM 2179 O O . THR A 1 278 ? 25.999 21.101 -28.565 1.00 95.19 278 THR A O 1
ATOM 2182 N N . ALA A 1 279 ? 26.488 22.192 -26.645 1.00 91.06 279 ALA A N 1
ATOM 2183 C CA . ALA A 1 279 ? 25.184 22.017 -26.012 1.00 91.06 279 ALA A CA 1
ATOM 2184 C C . ALA A 1 279 ? 24.045 22.541 -26.902 1.00 91.06 279 ALA A C 1
ATOM 2186 O O . ALA A 1 279 ? 24.181 23.567 -27.572 1.00 91.06 279 ALA A O 1
ATOM 2187 N N . THR A 1 280 ? 22.916 21.837 -26.896 1.00 90.88 280 THR A N 1
ATOM 2188 C CA . THR A 1 280 ? 21.715 22.225 -27.639 1.00 90.88 280 THR A CA 1
ATOM 2189 C C . THR A 1 280 ? 20.451 21.857 -26.872 1.00 90.88 280 THR A C 1
ATOM 2191 O O . THR A 1 280 ? 20.378 20.821 -26.224 1.00 90.88 280 THR A O 1
ATOM 2194 N N . ASP A 1 281 ? 19.426 22.691 -26.981 1.00 92.75 281 ASP A N 1
ATOM 2195 C CA . ASP A 1 281 ? 18.092 22.443 -26.434 1.00 92.75 281 ASP A CA 1
ATOM 2196 C C . ASP A 1 281 ? 17.186 21.640 -27.388 1.00 92.75 281 ASP A C 1
ATOM 2198 O O . ASP A 1 281 ? 16.000 21.455 -27.116 1.00 92.75 281 ASP A O 1
ATOM 2202 N N . GLN A 1 282 ? 17.731 21.136 -28.500 1.00 93.94 282 GLN A N 1
ATOM 2203 C CA . GLN A 1 282 ? 16.993 20.342 -29.475 1.00 93.94 282 GLN A CA 1
ATOM 2204 C C . GLN A 1 282 ? 17.312 18.854 -29.356 1.00 93.94 282 GLN A C 1
ATOM 2206 O O . GLN A 1 282 ? 18.429 18.439 -29.041 1.00 93.94 282 GLN A O 1
ATOM 2211 N N . ALA A 1 283 ? 16.311 18.030 -29.661 1.00 94.88 283 ALA A N 1
ATOM 2212 C CA . ALA A 1 283 ? 16.516 16.608 -29.903 1.00 94.88 283 ALA A CA 1
ATOM 2213 C C . ALA A 1 283 ? 17.291 16.394 -31.214 1.00 94.88 283 ALA A C 1
ATOM 2215 O O . ALA A 1 283 ? 17.141 17.163 -32.170 1.00 94.88 283 ALA A O 1
ATOM 2216 N N . LYS A 1 284 ? 18.077 15.319 -31.288 1.00 95.62 284 LYS A N 1
ATOM 2217 C CA . LYS A 1 284 ? 18.943 15.021 -32.438 1.00 95.62 284 LYS A CA 1
ATOM 2218 C C . LYS A 1 284 ? 18.594 13.691 -33.081 1.00 95.62 284 LYS A C 1
ATOM 2220 O O . LYS A 1 284 ? 18.045 12.798 -32.441 1.00 95.62 284 LYS A O 1
ATOM 2225 N N . THR A 1 285 ? 18.910 13.563 -34.362 1.00 96.75 285 THR A N 1
ATOM 2226 C CA . THR A 1 285 ? 18.753 12.318 -35.111 1.00 96.75 285 THR A CA 1
ATOM 2227 C C . THR A 1 285 ? 20.002 11.460 -34.944 1.00 96.75 285 THR A C 1
ATOM 2229 O O . THR A 1 285 ? 21.113 11.884 -35.257 1.00 96.75 285 THR A O 1
ATOM 2232 N N . VAL A 1 286 ? 19.821 10.230 -34.484 1.00 97.25 286 VAL A N 1
ATOM 2233 C CA . VAL A 1 286 ? 20.862 9.211 -34.391 1.00 97.25 286 VAL A CA 1
ATOM 2234 C C . VAL A 1 286 ? 20.708 8.268 -35.576 1.00 97.25 286 VAL A C 1
ATOM 2236 O O . VAL A 1 286 ? 19.645 7.680 -35.776 1.00 97.25 286 VAL A O 1
ATOM 2239 N N . ILE A 1 287 ? 21.774 8.120 -36.357 1.00 98.00 287 ILE A N 1
ATOM 2240 C CA . ILE A 1 287 ? 21.850 7.153 -37.454 1.00 98.00 287 ILE A CA 1
ATOM 2241 C C . ILE A 1 287 ? 22.905 6.123 -37.080 1.00 98.00 287 ILE A C 1
ATOM 2243 O O . ILE A 1 287 ? 24.041 6.489 -36.776 1.00 98.00 287 ILE A O 1
ATOM 2247 N N . ILE A 1 288 ? 22.542 4.845 -37.128 1.00 98.06 288 ILE A N 1
ATOM 2248 C CA . ILE A 1 288 ? 23.449 3.720 -36.895 1.00 98.06 288 ILE A CA 1
ATOM 2249 C C . ILE A 1 288 ? 23.401 2.820 -38.126 1.00 98.06 288 ILE A C 1
ATOM 2251 O O . ILE A 1 288 ? 22.325 2.444 -38.593 1.00 98.06 288 ILE A O 1
ATOM 2255 N N . GLY A 1 289 ? 24.576 2.475 -38.652 1.00 96.94 289 GLY A N 1
ATOM 2256 C CA . GLY A 1 289 ? 24.683 1.500 -39.733 1.00 96.94 289 GLY A CA 1
ATOM 2257 C C . GLY A 1 289 ? 24.477 2.051 -41.143 1.00 96.94 289 GLY A C 1
ATOM 2258 O O . GLY A 1 289 ? 24.071 1.296 -42.012 1.00 96.94 289 GLY A O 1
ATOM 2259 N N . ARG A 1 290 ? 24.736 3.335 -41.426 1.00 98.00 290 ARG A N 1
ATOM 2260 C CA . ARG A 1 290 ? 24.681 3.841 -42.809 1.00 98.00 290 ARG A CA 1
ATOM 2261 C C . ARG A 1 290 ? 25.742 3.147 -43.669 1.00 98.00 290 ARG A C 1
ATOM 2263 O O . ARG A 1 290 ? 26.936 3.330 -43.431 1.00 98.00 290 ARG A O 1
ATOM 2270 N N . HIS A 1 291 ? 25.329 2.383 -44.678 1.00 97.94 291 HIS A N 1
ATOM 2271 C CA . HIS A 1 291 ? 26.233 1.574 -45.504 1.00 97.94 291 HIS A CA 1
ATOM 2272 C C . HIS A 1 291 ? 25.812 1.508 -46.978 1.00 97.94 291 HIS A C 1
ATOM 2274 O O . HIS A 1 291 ? 24.670 1.789 -47.320 1.00 97.94 291 HIS A O 1
ATOM 2280 N N . GLY A 1 292 ? 26.749 1.149 -47.860 1.00 96.81 292 GLY A N 1
ATOM 2281 C CA . GLY A 1 292 ? 26.529 0.990 -49.303 1.00 96.81 292 GLY A CA 1
ATOM 2282 C C . GLY A 1 292 ? 27.589 1.695 -50.160 1.00 96.81 292 GLY A C 1
ATOM 2283 O O . GLY A 1 292 ? 28.448 2.396 -49.614 1.00 96.81 292 GLY A O 1
ATOM 2284 N N . PRO A 1 293 ? 27.545 1.539 -51.495 1.00 94.44 293 PRO A N 1
ATOM 2285 C CA . PRO A 1 293 ? 28.613 1.985 -52.398 1.00 94.44 293 PRO A CA 1
ATOM 2286 C C . PRO A 1 293 ? 28.996 3.466 -52.275 1.00 94.44 293 PRO A C 1
ATOM 2288 O O . PRO A 1 293 ? 30.176 3.805 -52.272 1.00 94.44 293 PRO A O 1
ATOM 2291 N N . GLN A 1 294 ? 28.022 4.358 -52.054 1.00 93.81 294 GLN A N 1
ATOM 2292 C CA . GLN A 1 294 ? 28.265 5.804 -51.888 1.00 93.81 294 GLN A CA 1
ATOM 2293 C C . GLN A 1 294 ? 29.080 6.168 -50.640 1.00 93.81 294 GLN A C 1
ATOM 2295 O O . GLN A 1 294 ? 29.616 7.270 -50.539 1.00 93.81 294 GLN A O 1
ATOM 2300 N N . VAL A 1 295 ? 29.141 5.267 -49.661 1.00 93.50 295 VAL A N 1
ATOM 2301 C CA . VAL A 1 295 ? 29.761 5.518 -48.358 1.00 93.50 295 VAL A CA 1
ATOM 2302 C C . VAL A 1 295 ? 30.942 4.591 -48.066 1.00 93.50 295 VAL A C 1
ATOM 2304 O O . VAL A 1 295 ? 31.458 4.608 -46.947 1.00 93.50 295 VAL A O 1
ATOM 2307 N N . GLY A 1 296 ? 31.421 3.863 -49.081 1.00 91.19 296 GLY A N 1
ATOM 2308 C CA . GLY A 1 296 ? 32.563 2.944 -49.001 1.00 91.19 296 GLY A CA 1
ATOM 2309 C C . GLY A 1 296 ? 32.187 1.478 -48.768 1.00 91.19 296 GLY A C 1
ATOM 2310 O O . GLY A 1 296 ? 33.078 0.647 -48.629 1.00 91.19 296 GLY A O 1
ATOM 2311 N N . GLY A 1 297 ? 30.891 1.157 -48.716 1.00 93.00 297 GLY A N 1
ATOM 2312 C CA . GLY A 1 297 ? 30.392 -0.218 -48.686 1.00 93.00 297 GLY A CA 1
ATOM 2313 C C . GLY A 1 297 ? 30.351 -0.863 -50.075 1.00 93.00 297 GLY A C 1
ATOM 2314 O O . GLY A 1 297 ? 30.698 -0.241 -51.074 1.00 93.00 297 GLY A O 1
ATOM 2315 N N . LYS A 1 298 ? 29.880 -2.107 -50.147 1.00 93.44 298 LYS A N 1
ATOM 2316 C CA . LYS A 1 298 ? 29.750 -2.892 -51.383 1.00 93.44 298 LYS A CA 1
ATOM 2317 C C . LYS A 1 298 ? 28.294 -3.296 -51.576 1.00 93.44 298 LYS A C 1
ATOM 2319 O O . LYS A 1 298 ? 27.587 -3.510 -50.596 1.00 93.44 298 LYS A O 1
ATOM 2324 N N . GLU A 1 299 ? 27.858 -3.389 -52.826 1.00 95.25 299 GLU A N 1
ATOM 2325 C CA . GLU A 1 299 ? 26.531 -3.908 -53.166 1.00 95.25 299 GLU A CA 1
ATOM 2326 C C . GLU A 1 299 ? 26.360 -5.351 -52.663 1.00 95.25 299 GLU A C 1
ATOM 2328 O O . GLU A 1 299 ? 27.306 -6.134 -52.666 1.00 95.25 299 GLU A O 1
ATOM 2333 N N . GLY A 1 300 ? 25.153 -5.697 -52.212 1.00 94.38 300 GLY A N 1
ATOM 2334 C CA . GLY A 1 300 ? 24.793 -7.050 -51.782 1.00 94.38 300 GLY A CA 1
ATOM 2335 C C . GLY A 1 300 ? 25.232 -7.416 -50.362 1.00 94.38 300 GLY A C 1
ATOM 2336 O O . GLY A 1 300 ? 24.707 -8.376 -49.799 1.00 94.38 300 GLY A O 1
ATOM 2337 N N . VAL A 1 301 ? 26.126 -6.638 -49.742 1.00 97.25 301 VAL A N 1
ATOM 2338 C CA . VAL A 1 301 ? 26.547 -6.865 -48.353 1.00 97.25 301 VAL A CA 1
ATOM 2339 C C . VAL A 1 301 ? 25.432 -6.467 -47.393 1.00 97.25 301 VAL A C 1
ATOM 2341 O O . VAL A 1 301 ? 24.888 -5.358 -47.473 1.00 97.25 301 VAL A O 1
ATOM 2344 N N . TRP A 1 302 ? 25.107 -7.363 -46.459 1.00 97.75 302 TRP A N 1
ATOM 2345 C CA . TRP A 1 302 ? 24.129 -7.090 -45.411 1.00 97.75 302 TRP A CA 1
ATOM 2346 C C . TRP A 1 302 ? 24.788 -6.686 -44.093 1.00 97.75 302 TRP A C 1
ATOM 2348 O O . TRP A 1 302 ? 25.885 -7.136 -43.767 1.00 97.75 302 TRP A O 1
ATOM 2358 N N . VAL A 1 303 ? 24.099 -5.830 -43.339 1.00 98.38 303 VAL A N 1
ATOM 2359 C CA . VAL A 1 303 ? 24.460 -5.399 -41.982 1.00 98.38 303 VAL A CA 1
ATOM 2360 C C . VAL A 1 303 ? 23.324 -5.775 -41.047 1.00 98.38 303 VAL A C 1
ATOM 2362 O O . VAL A 1 303 ? 22.157 -5.534 -41.360 1.00 98.38 303 VAL A O 1
ATOM 2365 N N . GLU A 1 304 ? 23.671 -6.363 -39.907 1.00 98.56 304 GLU A N 1
ATOM 2366 C CA . GLU A 1 304 ? 22.746 -6.660 -38.819 1.00 98.56 304 GLU A CA 1
ATOM 2367 C C . GLU A 1 304 ? 23.078 -5.828 -37.590 1.00 98.56 304 GLU A C 1
ATOM 2369 O O . GLU A 1 304 ? 24.244 -5.729 -37.213 1.00 98.56 304 GLU A O 1
ATOM 2374 N N . ILE A 1 305 ? 22.051 -5.244 -36.970 1.00 98.50 305 ILE A N 1
ATOM 2375 C CA . ILE A 1 305 ? 22.163 -4.410 -35.768 1.00 98.50 305 ILE A CA 1
ATOM 2376 C C . ILE A 1 305 ? 21.098 -4.830 -34.751 1.00 98.50 305 ILE A C 1
ATOM 2378 O O . ILE A 1 305 ? 19.964 -5.138 -35.123 1.00 98.50 305 ILE A O 1
ATOM 2382 N N . CYS A 1 306 ? 21.438 -4.809 -33.464 1.00 98.25 306 CYS A N 1
ATOM 2383 C CA . CYS A 1 306 ? 20.461 -4.877 -32.379 1.00 98.25 306 CYS A CA 1
ATOM 2384 C C . CYS A 1 306 ? 20.885 -4.049 -31.160 1.00 98.25 306 CYS A C 1
ATOM 2386 O O . CYS A 1 306 ? 22.027 -3.595 -31.055 1.00 98.25 306 CYS A O 1
ATOM 2388 N N . ALA A 1 307 ? 19.927 -3.843 -30.251 1.00 96.88 307 ALA A N 1
ATOM 2389 C CA . ALA A 1 307 ? 20.099 -3.096 -29.007 1.00 96.88 307 ALA A CA 1
ATOM 2390 C C . ALA A 1 307 ? 20.745 -1.700 -29.167 1.00 96.88 307 ALA A C 1
ATOM 2392 O O . ALA A 1 307 ? 21.648 -1.370 -28.392 1.00 96.88 307 ALA A O 1
ATOM 2393 N N . PRO A 1 308 ? 20.343 -0.865 -30.149 1.00 97.50 308 PRO A N 1
ATOM 2394 C CA . PRO A 1 308 ? 20.858 0.493 -30.211 1.00 97.50 308 PRO A CA 1
ATOM 2395 C C . PRO A 1 308 ? 20.456 1.258 -28.949 1.00 97.50 308 PRO A C 1
ATOM 2397 O O . PRO A 1 308 ? 19.302 1.246 -28.536 1.00 97.50 308 PRO A O 1
ATOM 2400 N N . ALA A 1 309 ? 21.401 1.938 -28.325 1.00 96.00 309 ALA A N 1
ATOM 2401 C CA . ALA A 1 309 ? 21.130 2.841 -27.219 1.00 96.00 309 ALA A CA 1
ATOM 2402 C C . ALA A 1 309 ? 22.034 4.057 -27.321 1.00 96.00 309 ALA A C 1
ATOM 2404 O O . ALA A 1 309 ? 23.136 3.957 -27.855 1.00 96.00 309 ALA A O 1
ATOM 2405 N N . ILE A 1 310 ? 21.575 5.196 -26.811 1.00 94.88 310 ILE A N 1
ATOM 2406 C CA . ILE A 1 310 ? 22.413 6.384 -26.647 1.00 94.88 310 ILE A CA 1
ATOM 2407 C C . ILE A 1 310 ? 22.233 6.950 -25.245 1.00 94.88 310 ILE A C 1
ATOM 2409 O O . ILE A 1 310 ? 21.107 7.068 -24.764 1.00 94.88 310 ILE A O 1
ATOM 2413 N N . PHE A 1 311 ? 23.343 7.298 -24.610 1.00 93.38 311 PHE A N 1
ATOM 2414 C CA . PHE A 1 311 ? 23.396 7.834 -23.256 1.00 93.38 311 PHE A CA 1
ATOM 2415 C C . PHE A 1 311 ? 24.110 9.175 -23.260 1.00 93.38 311 PHE A C 1
ATOM 2417 O O . PHE A 1 311 ? 25.023 9.390 -24.058 1.00 93.38 311 PHE A O 1
ATOM 2424 N N . GLU A 1 312 ? 23.714 10.059 -22.353 1.00 91.88 312 GLU A N 1
ATOM 2425 C CA . GLU A 1 312 ? 24.523 11.225 -22.011 1.00 91.88 312 GLU A CA 1
ATOM 2426 C C . GLU A 1 312 ? 25.752 10.787 -21.198 1.00 91.88 312 GLU A C 1
ATOM 2428 O O . GLU A 1 312 ? 25.651 9.924 -20.325 1.00 91.88 312 GLU A O 1
ATOM 2433 N N . GLY A 1 313 ? 26.915 11.358 -21.509 1.00 89.25 313 GLY A N 1
ATOM 2434 C CA . GLY A 1 313 ? 28.213 11.017 -20.928 1.00 89.25 313 GLY A CA 1
ATOM 2435 C C . GLY A 1 313 ? 29.156 10.283 -21.889 1.00 89.25 313 GLY A C 1
ATOM 2436 O O . GLY A 1 313 ? 28.889 10.120 -23.080 1.00 89.25 313 GLY A O 1
ATOM 2437 N N . ASN A 1 314 ? 30.301 9.844 -21.358 1.00 80.62 314 ASN A N 1
ATOM 2438 C CA . ASN A 1 314 ? 31.430 9.320 -22.139 1.00 80.62 314 ASN A CA 1
ATOM 2439 C C . ASN A 1 314 ? 31.850 7.878 -21.777 1.00 80.62 314 ASN A C 1
ATOM 2441 O O . ASN A 1 314 ? 32.860 7.376 -22.291 1.00 80.62 314 ASN A O 1
ATOM 2445 N N . LEU A 1 315 ? 31.083 7.199 -20.918 1.00 79.75 315 LEU A N 1
ATOM 2446 C CA . LEU A 1 315 ? 31.351 5.835 -20.460 1.00 79.75 315 LEU A CA 1
ATOM 2447 C C . LEU A 1 315 ? 30.495 4.820 -21.221 1.00 79.75 315 LEU A C 1
ATOM 2449 O O . LEU A 1 315 ? 29.268 4.868 -21.176 1.00 79.75 315 LEU A O 1
ATOM 2453 N N . ALA A 1 316 ? 31.153 3.868 -21.888 1.00 76.81 316 ALA A N 1
ATOM 2454 C CA . ALA A 1 316 ? 30.470 2.710 -22.455 1.00 76.81 316 ALA A CA 1
ATOM 2455 C C . ALA A 1 316 ? 30.043 1.783 -21.319 1.00 76.81 316 ALA A C 1
ATOM 2457 O O . ALA A 1 316 ? 30.860 1.414 -20.477 1.00 76.81 316 ALA A O 1
ATOM 2458 N N . GLY A 1 317 ? 28.776 1.392 -21.312 1.00 79.25 317 GLY A N 1
ATOM 2459 C CA . GLY A 1 317 ? 28.268 0.355 -20.425 1.00 79.25 317 GLY A CA 1
ATOM 2460 C C . GLY A 1 317 ? 27.203 -0.475 -21.131 1.00 79.25 317 GLY A C 1
ATOM 2461 O O . GLY A 1 317 ? 26.938 -0.267 -22.306 1.00 79.25 317 GLY A O 1
ATOM 2462 N N . ASP A 1 318 ? 26.583 -1.400 -20.405 1.00 87.19 318 ASP A N 1
ATOM 2463 C CA . ASP A 1 318 ? 25.457 -2.211 -20.881 1.00 87.19 318 ASP A CA 1
ATOM 2464 C C . ASP A 1 318 ? 24.242 -1.422 -21.408 1.00 87.19 318 ASP A C 1
ATOM 2466 O O . ASP A 1 318 ? 23.995 -0.263 -21.064 1.00 87.19 318 ASP A O 1
ATOM 2470 N N . TRP A 1 319 ? 23.430 -2.096 -22.218 1.00 92.31 319 TRP A N 1
ATOM 2471 C CA . TRP A 1 319 ? 22.150 -1.573 -22.678 1.00 92.31 319 TRP A CA 1
ATOM 2472 C C . TRP A 1 319 ? 21.148 -1.430 -21.525 1.00 92.31 319 TRP A C 1
ATOM 2474 O O . TRP A 1 319 ? 21.021 -2.312 -20.675 1.00 92.31 319 TRP A O 1
ATOM 2484 N N . SER A 1 320 ? 20.393 -0.334 -21.539 1.00 89.75 320 SER A N 1
ATOM 2485 C CA . SER A 1 320 ? 19.197 -0.125 -20.725 1.00 89.75 320 SER A CA 1
ATOM 2486 C C . SER A 1 320 ? 18.051 0.367 -21.625 1.00 89.75 320 SER A C 1
ATOM 2488 O O . SER A 1 320 ? 18.300 0.977 -22.672 1.00 89.75 320 SER A O 1
ATOM 2490 N N . PRO A 1 321 ? 16.787 0.079 -21.272 1.00 88.12 321 PRO A N 1
ATOM 2491 C CA . PRO A 1 321 ? 15.632 0.599 -22.006 1.00 88.12 321 PRO A CA 1
ATOM 2492 C C . PRO A 1 321 ? 15.489 2.118 -21.829 1.00 88.12 321 PRO A C 1
ATOM 2494 O O . PRO A 1 321 ? 16.003 2.694 -20.865 1.00 88.12 321 PRO A O 1
ATOM 2497 N N . ALA A 1 322 ? 14.757 2.764 -22.739 1.00 88.94 322 ALA A N 1
ATOM 2498 C CA . ALA A 1 322 ? 14.310 4.135 -22.515 1.00 88.94 322 ALA A CA 1
ATOM 2499 C C . ALA A 1 322 ? 13.241 4.168 -21.410 1.00 88.94 322 ALA A C 1
ATOM 2501 O O . ALA A 1 322 ? 12.587 3.158 -21.140 1.00 88.94 322 ALA A O 1
ATOM 2502 N N . TYR A 1 323 ? 13.032 5.319 -20.769 1.00 85.25 323 TYR A N 1
ATOM 2503 C CA . TYR A 1 323 ? 11.977 5.439 -19.747 1.00 85.25 323 TYR A CA 1
ATOM 2504 C C . TYR A 1 323 ? 10.593 5.277 -20.373 1.00 85.25 323 TYR A C 1
ATOM 2506 O O . TYR A 1 323 ? 9.700 4.683 -19.781 1.00 85.25 323 TYR A O 1
ATOM 2514 N N . GLU A 1 324 ? 10.456 5.754 -21.605 1.00 85.00 324 GLU A N 1
ATOM 2515 C CA . GLU A 1 324 ? 9.270 5.641 -22.443 1.00 85.00 324 GLU A CA 1
ATOM 2516 C C . GLU A 1 324 ? 8.889 4.177 -22.704 1.00 85.00 324 GLU A C 1
ATOM 2518 O O . GLU A 1 324 ? 7.725 3.880 -22.934 1.00 85.00 324 GLU A O 1
ATOM 2523 N N . ASP A 1 325 ? 9.846 3.245 -22.626 1.00 82.19 325 ASP A N 1
ATOM 2524 C CA . ASP A 1 325 ? 9.580 1.808 -22.757 1.00 82.19 325 ASP A CA 1
ATOM 2525 C C . ASP A 1 325 ? 9.109 1.171 -21.429 1.00 82.19 325 ASP A C 1
ATOM 2527 O O . ASP A 1 325 ? 8.784 -0.017 -21.382 1.00 82.19 325 ASP A O 1
ATOM 2531 N N . GLN A 1 326 ? 9.120 1.925 -20.323 1.00 72.69 326 GLN A N 1
ATOM 2532 C CA . GLN A 1 326 ? 8.765 1.456 -18.977 1.00 72.69 326 GLN A CA 1
ATOM 2533 C C . GLN A 1 326 ? 7.480 2.078 -18.420 1.00 72.69 326 GLN A C 1
ATOM 2535 O O . GLN A 1 326 ? 6.983 1.596 -17.400 1.00 72.69 326 GLN A O 1
ATOM 2540 N N . GLU A 1 327 ? 6.940 3.110 -19.067 1.00 62.59 327 GLU A N 1
ATOM 2541 C CA . GLU A 1 327 ? 5.779 3.878 -18.600 1.00 62.59 327 GLU A CA 1
ATOM 2542 C C . GLU A 1 327 ? 4.561 2.980 -18.316 1.00 62.59 327 GLU A C 1
ATOM 2544 O O . GLU A 1 327 ? 3.953 3.077 -17.249 1.00 62.59 327 GLU A O 1
ATOM 2549 N N . ASP A 1 328 ? 4.308 1.984 -19.172 1.00 63.78 328 ASP A N 1
ATOM 2550 C CA . ASP A 1 328 ? 3.235 1.000 -18.976 1.00 63.78 328 ASP A CA 1
ATOM 2551 C C . ASP A 1 328 ? 3.401 0.183 -17.682 1.00 63.78 328 ASP A C 1
ATOM 2553 O O . ASP A 1 328 ? 2.428 -0.131 -16.994 1.00 63.78 328 ASP A O 1
ATOM 2557 N N . ARG A 1 329 ? 4.640 -0.153 -17.296 1.00 58.44 329 ARG A N 1
ATOM 2558 C CA . ARG A 1 329 ? 4.910 -0.911 -16.062 1.00 58.44 329 ARG A CA 1
ATOM 2559 C C . ARG A 1 329 ? 4.718 -0.049 -14.822 1.00 58.44 329 ARG A C 1
ATOM 2561 O O . ARG A 1 329 ? 4.226 -0.558 -13.816 1.00 58.44 329 ARG A O 1
ATOM 2568 N N . VAL A 1 330 ? 5.113 1.222 -14.884 1.00 58.91 330 VAL A N 1
ATOM 2569 C CA . VAL A 1 330 ? 4.921 2.175 -13.783 1.00 58.91 330 VAL A CA 1
ATOM 2570 C C . VAL A 1 330 ? 3.431 2.433 -13.582 1.00 58.91 330 VAL A C 1
ATOM 2572 O O . VAL A 1 330 ? 2.951 2.298 -12.460 1.00 58.91 330 VAL A O 1
ATOM 2575 N N . SER A 1 331 ? 2.680 2.647 -14.664 1.00 62.91 331 SER A N 1
ATOM 2576 C CA . SER A 1 331 ? 1.227 2.843 -14.614 1.00 62.91 331 SER A CA 1
ATOM 2577 C C . SER A 1 331 ? 0.489 1.650 -13.987 1.00 62.91 331 SER A C 1
ATOM 2579 O O . SER A 1 331 ? -0.368 1.832 -13.122 1.00 62.91 331 SER A O 1
ATOM 2581 N N . VAL A 1 332 ? 0.873 0.412 -14.328 1.00 61.31 332 VAL A N 1
ATOM 2582 C CA . VAL A 1 332 ? 0.306 -0.805 -13.710 1.00 61.31 332 VAL A CA 1
ATOM 2583 C C . VAL A 1 332 ? 0.638 -0.906 -12.214 1.00 61.31 332 VAL A C 1
ATOM 2585 O O . VAL A 1 332 ? -0.178 -1.368 -11.411 1.00 61.31 332 VAL A O 1
ATOM 2588 N N . VAL A 1 333 ? 1.840 -0.497 -11.804 1.00 59.62 333 VAL A N 1
ATOM 2589 C CA . VAL A 1 333 ? 2.220 -0.477 -10.383 1.00 59.62 333 VAL A CA 1
ATOM 2590 C C . VAL A 1 333 ? 1.432 0.594 -9.628 1.00 59.62 333 VAL A C 1
ATOM 2592 O O . VAL A 1 333 ? 0.897 0.300 -8.558 1.00 59.62 333 VAL A O 1
ATOM 2595 N N . GLU A 1 334 ? 1.291 1.791 -10.196 1.00 62.16 334 GLU A N 1
ATOM 2596 C CA . GLU A 1 334 ? 0.480 2.876 -9.638 1.00 62.16 334 GLU A CA 1
ATOM 2597 C C . GLU A 1 334 ? -0.988 2.468 -9.486 1.00 62.16 334 GLU A C 1
ATOM 2599 O O . GLU A 1 334 ? -1.577 2.672 -8.421 1.00 62.16 334 GLU A O 1
ATOM 2604 N N . SER A 1 335 ? -1.575 1.814 -10.495 1.00 60.81 335 SER A N 1
ATOM 2605 C CA . SER A 1 335 ? -2.959 1.339 -10.426 1.00 60.81 335 SER A CA 1
ATOM 2606 C C . SER A 1 335 ? -3.148 0.276 -9.343 1.00 60.81 335 SER A C 1
ATOM 2608 O O . SER A 1 335 ? -4.106 0.340 -8.572 1.00 60.81 335 SER A O 1
ATOM 2610 N N . ASN A 1 336 ? -2.211 -0.672 -9.229 1.00 58.41 336 ASN A N 1
ATOM 2611 C CA . ASN A 1 336 ? -2.246 -1.707 -8.192 1.00 58.41 336 ASN A CA 1
ATOM 2612 C C . ASN A 1 336 ? -2.095 -1.113 -6.786 1.00 58.41 336 ASN A C 1
ATOM 2614 O O . ASN A 1 336 ? -2.744 -1.569 -5.841 1.00 58.41 336 ASN A O 1
ATOM 2618 N N . PHE A 1 337 ? -1.242 -0.099 -6.635 1.00 62.72 337 PHE A N 1
ATOM 2619 C CA . PHE A 1 337 ? -1.058 0.591 -5.365 1.00 62.72 337 PHE A CA 1
ATOM 2620 C C . PHE A 1 337 ? -2.316 1.369 -4.971 1.00 62.72 337 PHE A C 1
ATOM 2622 O O . PHE A 1 337 ? -2.797 1.215 -3.848 1.00 62.72 337 PHE A O 1
ATOM 2629 N N . LYS A 1 338 ? -2.904 2.120 -5.910 1.00 63.38 338 LYS A N 1
ATOM 2630 C CA . LYS A 1 338 ? -4.162 2.847 -5.703 1.00 63.38 338 LYS A CA 1
ATOM 2631 C C . LYS A 1 338 ? -5.298 1.905 -5.303 1.00 63.38 338 LYS A C 1
ATOM 2633 O O . LYS A 1 338 ? -5.946 2.134 -4.290 1.00 63.38 338 LYS A O 1
ATOM 2638 N N . GLN A 1 339 ? -5.459 0.786 -6.009 1.00 67.12 339 GLN A N 1
ATOM 2639 C CA . GLN A 1 339 ? -6.474 -0.218 -5.682 1.00 67.12 339 GLN A CA 1
ATOM 2640 C C . GLN A 1 339 ? -6.304 -0.780 -4.260 1.00 67.12 339 GLN A C 1
ATOM 2642 O O . GLN A 1 339 ? -7.283 -0.961 -3.532 1.00 67.12 339 GLN A O 1
ATOM 2647 N N . ARG A 1 340 ? -5.062 -1.061 -3.840 1.00 64.06 340 ARG A N 1
ATOM 2648 C CA . ARG A 1 340 ? -4.776 -1.530 -2.475 1.00 64.06 340 ARG A CA 1
ATOM 2649 C C . ARG A 1 340 ? -5.056 -0.455 -1.428 1.00 64.06 340 ARG A C 1
ATOM 2651 O O . ARG A 1 340 ? -5.579 -0.793 -0.368 1.00 64.06 340 ARG A O 1
ATOM 2658 N N . ALA A 1 341 ? -4.737 0.805 -1.718 1.00 60.00 341 ALA A N 1
ATOM 2659 C CA . ALA A 1 341 ? -5.028 1.930 -0.835 1.00 60.00 341 ALA A CA 1
ATOM 2660 C C . ALA A 1 341 ? -6.542 2.116 -0.641 1.00 60.00 341 ALA A C 1
ATOM 2662 O O . ALA A 1 341 ? -7.002 2.154 0.500 1.00 60.00 341 ALA A O 1
ATOM 2663 N N . ASP A 1 342 ? -7.316 2.107 -1.729 1.00 67.19 342 ASP A N 1
ATOM 2664 C CA . ASP A 1 342 ? -8.779 2.231 -1.695 1.00 67.19 342 ASP A CA 1
ATOM 2665 C C . ASP A 1 342 ? -9.421 1.065 -0.916 1.00 67.19 342 ASP A C 1
ATOM 2667 O O . ASP A 1 342 ? -10.322 1.254 -0.094 1.00 67.19 342 ASP A O 1
ATOM 2671 N N . SER A 1 343 ? -8.920 -0.163 -1.111 1.00 67.94 343 SER A N 1
ATOM 2672 C CA . SER A 1 343 ? -9.394 -1.337 -0.366 1.00 67.94 343 SER A CA 1
ATOM 2673 C C . SER A 1 343 ? -9.094 -1.247 1.132 1.00 67.94 343 SER A C 1
ATOM 2675 O O . SER A 1 343 ? -9.887 -1.733 1.944 1.00 67.94 343 SER A O 1
ATOM 2677 N N . LEU A 1 344 ? -7.950 -0.671 1.508 1.00 69.81 344 LEU A N 1
ATOM 2678 C CA . LEU A 1 344 ? -7.579 -0.482 2.907 1.00 69.81 344 LEU A CA 1
ATOM 2679 C C . LEU A 1 344 ? -8.453 0.591 3.561 1.00 69.81 344 LEU A C 1
ATOM 2681 O O . LEU A 1 344 ? -8.952 0.373 4.664 1.00 69.81 344 LEU A O 1
ATOM 2685 N N . GLU A 1 345 ? -8.690 1.705 2.867 1.00 74.44 345 GLU A N 1
ATOM 2686 C CA . GLU A 1 345 ? -9.580 2.774 3.324 1.00 74.44 345 GLU A CA 1
ATOM 2687 C C . GLU A 1 345 ? -10.994 2.243 3.578 1.00 74.44 345 GLU A C 1
ATOM 2689 O O . GLU A 1 345 ? -11.524 2.401 4.678 1.00 74.44 345 GLU A O 1
ATOM 2694 N N . ALA A 1 346 ? -11.557 1.488 2.629 1.00 70.00 346 ALA A N 1
ATOM 2695 C CA . ALA A 1 346 ? -12.859 0.850 2.804 1.00 70.00 346 ALA A CA 1
ATOM 2696 C C . ALA A 1 346 ? -12.895 -0.109 4.012 1.00 70.00 346 ALA A C 1
ATOM 2698 O O . ALA A 1 346 ? -13.889 -0.158 4.742 1.00 70.00 346 ALA A O 1
ATOM 2699 N N . GLY A 1 347 ? -11.817 -0.867 4.248 1.00 68.75 347 GLY A N 1
ATOM 2700 C CA . GLY A 1 347 ? -11.682 -1.744 5.414 1.00 68.75 347 GLY A CA 1
ATOM 2701 C C . GLY A 1 347 ? -11.666 -0.978 6.741 1.00 68.75 347 GLY A C 1
ATOM 2702 O O . GLY A 1 347 ? -12.375 -1.353 7.677 1.00 68.75 347 GLY A O 1
ATOM 2703 N N . VAL A 1 348 ? -10.916 0.125 6.809 1.00 68.62 348 VAL A N 1
ATOM 2704 C CA . VAL A 1 348 ? -10.844 1.004 7.988 1.00 68.62 348 VAL A CA 1
ATOM 2705 C C . VAL A 1 348 ? -12.185 1.689 8.251 1.00 68.62 348 VAL A C 1
ATOM 2707 O O . VAL A 1 348 ? -12.629 1.718 9.400 1.00 68.62 348 VAL A O 1
ATOM 2710 N N . SER A 1 349 ? -12.874 2.180 7.219 1.00 70.25 349 SER A N 1
ATOM 2711 C CA . SER A 1 349 ? -14.213 2.763 7.364 1.00 70.25 349 SER A CA 1
ATOM 2712 C C . SER A 1 349 ? -15.211 1.741 7.910 1.00 70.25 349 SER A C 1
ATOM 2714 O O . SER A 1 349 ? -15.933 2.049 8.856 1.00 70.25 349 SER A O 1
ATOM 2716 N N . ARG A 1 350 ? -15.205 0.499 7.399 1.00 71.62 350 ARG A N 1
ATOM 2717 C CA . ARG A 1 350 ? -16.054 -0.588 7.925 1.00 71.62 350 ARG A CA 1
ATOM 2718 C C . ARG A 1 350 ? -15.738 -0.926 9.378 1.00 71.62 350 ARG A C 1
ATOM 2720 O O . ARG A 1 350 ? -16.661 -1.153 10.153 1.00 71.62 350 ARG A O 1
ATOM 2727 N N . LEU A 1 351 ? -14.461 -0.956 9.758 1.00 69.00 351 LEU A N 1
ATOM 2728 C CA . LEU A 1 351 ? -14.057 -1.200 11.144 1.00 69.00 351 LEU A CA 1
ATOM 2729 C C . LEU A 1 351 ? -14.493 -0.053 12.067 1.00 69.00 351 LEU A C 1
ATOM 2731 O O . LEU A 1 351 ? -15.008 -0.306 13.153 1.00 69.00 351 LEU A O 1
ATOM 2735 N N . THR A 1 352 ? -14.328 1.193 11.623 1.00 67.12 352 THR A N 1
ATOM 2736 C CA . THR A 1 352 ? -14.737 2.394 12.365 1.00 67.12 352 THR A CA 1
ATOM 2737 C C . THR A 1 352 ? -16.249 2.414 12.585 1.00 67.12 352 THR A C 1
ATOM 2739 O O . THR A 1 352 ? -16.712 2.652 13.700 1.00 67.12 352 THR A O 1
ATOM 2742 N N . GLU A 1 353 ? -17.020 2.094 11.547 1.00 67.75 353 GLU A N 1
ATOM 2743 C CA . GLU A 1 353 ? -18.478 2.004 11.629 1.00 67.75 353 GLU A CA 1
ATOM 2744 C C . GLU A 1 353 ? -18.931 0.806 12.478 1.00 67.75 353 GLU A C 1
ATOM 2746 O O . GLU A 1 353 ? -19.828 0.926 13.311 1.00 67.75 353 GLU A O 1
ATOM 2751 N N . GLY A 1 354 ? -18.257 -0.341 12.354 1.00 62.19 354 GLY A N 1
ATOM 2752 C CA . GLY A 1 354 ? -18.479 -1.518 13.198 1.00 62.19 354 GLY A CA 1
ATOM 2753 C C . GLY A 1 354 ? -18.210 -1.255 14.684 1.00 62.19 354 GLY A C 1
ATOM 2754 O O . GLY A 1 354 ? 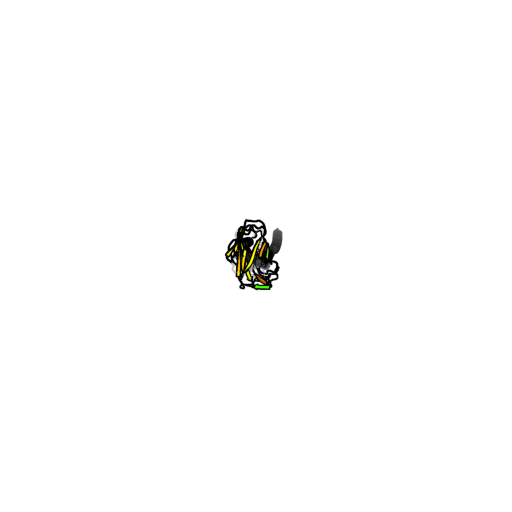-18.922 -1.760 15.550 1.00 62.19 354 GLY A O 1
ATOM 2755 N N . LEU A 1 355 ? -17.205 -0.434 14.997 1.00 59.56 355 LEU A N 1
ATOM 2756 C CA . LEU A 1 355 ? -16.918 0.018 16.359 1.00 59.56 355 LEU A CA 1
ATOM 2757 C C . LEU A 1 355 ? -17.981 0.998 16.865 1.00 59.56 355 LEU A C 1
ATOM 2759 O O . LEU A 1 355 ? -18.413 0.854 18.004 1.00 59.56 355 LEU A O 1
ATOM 2763 N N . ARG A 1 356 ? -18.449 1.942 16.035 1.00 60.84 356 ARG A N 1
ATOM 2764 C CA . ARG A 1 356 ? -19.559 2.849 16.388 1.00 60.84 356 ARG A CA 1
ATOM 2765 C C . ARG A 1 356 ? -20.862 2.106 16.665 1.00 60.84 356 ARG A C 1
ATOM 2767 O O . ARG A 1 356 ? -21.522 2.405 17.648 1.00 60.84 356 ARG A O 1
ATOM 2774 N N . THR A 1 357 ? -21.199 1.126 15.832 1.00 60.84 357 THR A N 1
ATOM 2775 C CA . THR A 1 357 ? -22.427 0.322 15.958 1.00 60.84 357 THR A CA 1
ATOM 2776 C C . THR A 1 357 ? -22.366 -0.704 17.093 1.00 60.84 357 THR A C 1
ATOM 2778 O O . THR A 1 357 ? -23.384 -1.016 17.700 1.00 60.84 357 THR A O 1
ATOM 2781 N N . LYS A 1 358 ? -21.186 -1.224 17.454 1.00 53.81 358 LYS A N 1
ATOM 2782 C CA . LYS A 1 358 ? -21.032 -2.024 18.687 1.00 53.81 358 LYS A CA 1
ATOM 2783 C C . LYS A 1 358 ? -20.968 -1.172 19.952 1.00 53.81 358 LYS A C 1
ATOM 2785 O O . LYS A 1 358 ? -21.359 -1.645 21.013 1.00 53.81 358 LYS A O 1
ATOM 2790 N N . ALA A 1 359 ? -20.498 0.065 19.840 1.00 50.97 359 ALA A N 1
ATOM 2791 C CA . ALA A 1 359 ? -20.589 1.077 20.883 1.00 50.97 359 ALA A CA 1
ATOM 2792 C C . ALA A 1 359 ? -21.930 1.834 20.844 1.00 50.97 359 ALA A C 1
ATOM 2794 O O . ALA A 1 359 ? -22.008 2.919 21.417 1.00 50.97 359 ALA A O 1
ATOM 2795 N N . ASP A 1 360 ? -22.953 1.313 20.146 1.00 49.41 360 ASP A N 1
ATOM 2796 C CA . ASP A 1 360 ? -24.164 2.067 19.846 1.00 49.41 360 ASP A CA 1
ATOM 2797 C C . ASP A 1 360 ? -24.914 2.431 21.129 1.00 49.41 360 ASP A C 1
ATOM 2799 O O . ASP A 1 360 ? -25.554 1.626 21.818 1.00 49.41 360 ASP A O 1
ATOM 2803 N N . ILE A 1 361 ? -24.780 3.719 21.406 1.00 53.25 361 ILE A N 1
ATOM 2804 C CA . ILE A 1 361 ? -25.343 4.525 22.475 1.00 53.25 361 ILE A CA 1
ATOM 2805 C C . ILE A 1 361 ? -26.865 4.358 22.543 1.00 53.25 361 ILE A C 1
ATOM 2807 O O . ILE A 1 361 ? -27.445 4.599 23.594 1.00 53.25 361 ILE A O 1
ATOM 2811 N N . SER A 1 362 ? -27.517 3.896 21.472 1.00 56.44 362 SER A N 1
ATOM 2812 C CA . SER A 1 362 ? -28.938 3.543 21.452 1.00 56.44 362 SER A CA 1
ATOM 2813 C C . SER A 1 362 ? -29.293 2.503 22.525 1.00 56.44 362 SER A C 1
ATOM 2815 O O . SER A 1 362 ? -30.244 2.701 23.277 1.00 56.44 362 SER A O 1
ATOM 2817 N N . SER A 1 363 ? -28.494 1.444 22.679 1.00 56.25 363 SER A N 1
ATOM 2818 C CA . SER A 1 363 ? -28.746 0.377 23.661 1.00 56.25 363 SER A CA 1
ATOM 2819 C C . SER A 1 363 ? -28.526 0.846 25.106 1.00 56.25 363 SER A C 1
ATOM 2821 O O . SER A 1 363 ? -29.328 0.541 25.996 1.00 56.25 363 SER A O 1
ATOM 2823 N N . LEU A 1 364 ? -27.499 1.670 25.334 1.00 59.91 364 LEU A N 1
ATOM 2824 C CA . LEU A 1 364 ? -27.241 2.330 26.616 1.00 59.91 364 LEU A CA 1
ATOM 2825 C C . LEU A 1 364 ? -28.299 3.394 26.945 1.00 59.91 364 LEU A C 1
ATOM 2827 O O . LEU A 1 364 ? -28.726 3.466 28.092 1.00 59.91 364 LEU A O 1
ATOM 2831 N N . ASN A 1 365 ? -28.785 4.162 25.965 1.00 60.19 365 ASN A N 1
ATOM 2832 C CA . ASN A 1 365 ? -29.853 5.151 26.147 1.00 60.19 365 ASN A CA 1
ATOM 2833 C C . ASN A 1 365 ? -31.206 4.495 26.420 1.00 60.19 365 ASN A C 1
ATOM 2835 O O . ASN A 1 365 ? -31.922 4.945 27.307 1.00 60.19 365 ASN A O 1
ATOM 2839 N N . VAL A 1 366 ? -31.552 3.416 25.711 1.00 70.75 366 VAL A N 1
ATOM 2840 C CA . VAL A 1 366 ? -32.769 2.634 25.988 1.00 70.75 366 VAL A CA 1
ATOM 2841 C C . VAL A 1 366 ? -32.701 2.040 27.394 1.00 70.75 366 VAL A C 1
ATOM 2843 O O . VAL A 1 366 ? -33.672 2.105 28.143 1.00 70.75 366 VAL A O 1
ATOM 2846 N N . THR A 1 367 ? -31.538 1.525 27.798 1.00 67.50 367 THR A N 1
ATOM 2847 C CA . THR A 1 367 ? -31.330 1.013 29.159 1.00 67.50 367 THR A CA 1
ATOM 2848 C C . THR A 1 367 ? -31.417 2.130 30.203 1.00 67.50 367 THR A C 1
ATOM 2850 O O . THR A 1 367 ? -32.085 1.959 31.221 1.00 67.50 367 THR A O 1
ATOM 2853 N N . ALA A 1 368 ? -30.809 3.291 29.950 1.00 64.62 368 ALA A N 1
ATOM 2854 C CA . ALA A 1 368 ? -30.881 4.451 30.834 1.00 64.62 368 ALA A CA 1
ATOM 2855 C C . ALA A 1 368 ? -32.318 4.971 30.986 1.00 64.62 368 ALA A C 1
ATOM 2857 O O . ALA A 1 368 ? -32.738 5.276 32.101 1.00 64.62 368 ALA A O 1
ATOM 2858 N N . GLU A 1 369 ? -33.093 5.017 29.901 1.00 69.56 369 GLU A N 1
ATOM 2859 C CA . GLU A 1 369 ? -34.488 5.457 29.932 1.00 69.56 369 GLU A CA 1
ATOM 2860 C C . GLU A 1 369 ? -35.386 4.444 30.656 1.00 69.56 369 GLU A C 1
ATOM 2862 O O . GLU A 1 369 ? -36.191 4.828 31.504 1.00 69.56 369 GLU A O 1
ATOM 2867 N N . ASN A 1 370 ? -35.176 3.141 30.439 1.00 72.38 370 ASN A N 1
ATOM 2868 C CA . ASN A 1 370 ? -35.874 2.085 31.180 1.00 72.38 370 ASN A CA 1
ATOM 2869 C C . ASN A 1 370 ? -35.570 2.135 32.690 1.00 72.38 370 ASN A C 1
ATOM 2871 O O . ASN A 1 370 ? -36.476 1.978 33.516 1.00 72.38 370 ASN A O 1
ATOM 2875 N N . ILE A 1 371 ? -34.314 2.402 33.070 1.00 72.38 371 ILE A N 1
ATOM 2876 C CA . ILE A 1 371 ? -33.923 2.626 34.472 1.00 72.38 371 ILE A CA 1
ATOM 2877 C C . ILE A 1 371 ? -34.630 3.869 35.024 1.00 72.38 371 ILE A C 1
ATOM 2879 O O . ILE A 1 371 ? -35.190 3.817 36.120 1.00 72.38 371 ILE A O 1
ATOM 2883 N N . ARG A 1 372 ? -34.658 4.971 34.266 1.00 80.19 372 ARG A N 1
ATOM 2884 C CA . ARG A 1 372 ? -35.294 6.230 34.675 1.00 80.19 372 ARG A CA 1
ATOM 2885 C C . ARG A 1 372 ? -36.793 6.063 34.933 1.00 80.19 372 ARG A C 1
ATOM 2887 O O . ARG A 1 372 ? -37.292 6.554 35.944 1.00 80.19 372 ARG A O 1
ATOM 2894 N N . GLN A 1 373 ? -37.499 5.333 34.068 1.00 75.88 373 GLN A N 1
ATOM 2895 C CA . GLN A 1 373 ? -38.921 5.034 34.262 1.00 75.88 373 GLN A CA 1
ATOM 2896 C C . GLN A 1 373 ? -39.171 4.122 35.467 1.00 75.88 373 GLN A C 1
ATOM 2898 O O . GLN A 1 373 ? -40.077 4.387 36.258 1.00 75.88 373 GLN A O 1
ATOM 2903 N N . SER A 1 374 ? -38.335 3.098 35.658 1.00 69.62 374 SER A N 1
ATOM 2904 C CA . SER A 1 374 ? -38.453 2.182 36.800 1.00 69.62 374 SER A CA 1
ATOM 2905 C C . SER A 1 374 ? -38.246 2.901 38.140 1.00 69.62 374 SER A C 1
ATOM 2907 O O . SER A 1 374 ? -38.999 2.676 39.086 1.00 69.62 374 SER A O 1
ATOM 2909 N N . VAL A 1 375 ? -37.273 3.819 38.217 1.00 75.69 375 VAL A N 1
ATOM 2910 C CA . VAL A 1 375 ? -37.045 4.664 39.406 1.00 75.69 375 VAL A CA 1
ATOM 2911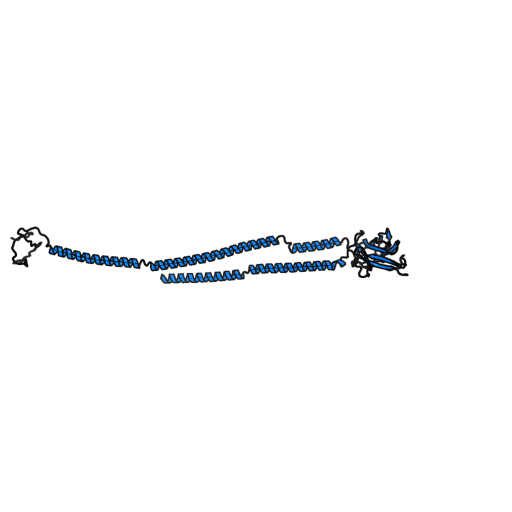 C C . VAL A 1 375 ? -38.265 5.538 39.700 1.00 75.69 375 VAL A C 1
ATOM 2913 O O . VAL A 1 375 ? -38.724 5.581 40.839 1.00 75.69 375 VAL A O 1
ATOM 2916 N N . LYS A 1 376 ? -38.848 6.167 38.676 1.00 80.38 376 LYS A N 1
ATOM 2917 C CA . LYS A 1 376 ? -40.031 7.025 38.833 1.00 80.38 376 LYS A CA 1
ATOM 2918 C C . LYS A 1 376 ? -41.262 6.255 39.333 1.00 80.38 376 LYS A C 1
ATOM 2920 O O . LYS A 1 376 ? -42.036 6.773 40.140 1.00 80.38 376 LYS A O 1
ATOM 2925 N N . SER A 1 377 ? -41.437 5.010 38.887 1.00 72.38 377 SER A N 1
ATOM 2926 C CA . SER A 1 377 ? -42.495 4.124 39.392 1.00 72.38 377 SER A CA 1
ATOM 2927 C C . SER A 1 377 ? -42.301 3.807 40.877 1.00 72.38 377 SER A C 1
ATOM 2929 O O . SER A 1 377 ? -43.245 3.905 41.656 1.00 72.38 377 SER A O 1
ATOM 2931 N N . LEU A 1 378 ? -41.069 3.495 41.289 1.00 70.06 378 LEU A N 1
ATOM 2932 C CA . LEU A 1 378 ? -40.735 3.207 42.688 1.00 70.06 378 LEU A CA 1
ATOM 2933 C C . LEU A 1 378 ? -40.931 4.418 43.607 1.00 70.06 378 LEU A C 1
ATOM 2935 O O . LEU A 1 378 ? -41.439 4.261 44.718 1.00 70.06 378 LEU A O 1
ATOM 2939 N N . GLU A 1 379 ? -40.552 5.618 43.159 1.00 74.88 379 GLU A N 1
ATOM 2940 C CA . GLU A 1 379 ? -40.813 6.864 43.893 1.00 74.88 379 GLU A CA 1
ATOM 2941 C C . GLU A 1 379 ? -42.315 7.062 44.114 1.00 74.88 379 GLU A C 1
ATOM 2943 O O . GLU A 1 379 ? -42.748 7.345 45.231 1.00 74.88 379 GLU A O 1
ATOM 2948 N N . THR A 1 380 ? -43.116 6.828 43.072 1.00 77.00 380 THR A N 1
ATOM 2949 C CA . THR A 1 380 ? -44.578 6.953 43.128 1.00 77.00 380 THR A CA 1
ATOM 2950 C C . THR A 1 380 ? -45.194 5.946 44.103 1.00 77.00 380 THR A C 1
ATOM 2952 O O . THR A 1 380 ? -45.982 6.326 44.968 1.00 77.00 380 THR A O 1
ATOM 2955 N N . ASP A 1 381 ? -44.798 4.674 44.031 1.00 72.75 381 ASP A N 1
ATOM 2956 C CA . ASP A 1 381 ? -45.303 3.628 44.929 1.00 72.75 381 ASP A CA 1
ATOM 2957 C C . ASP A 1 381 ? -44.901 3.861 46.387 1.00 72.75 381 ASP A C 1
ATOM 2959 O O . ASP A 1 381 ? -45.690 3.632 47.309 1.00 72.75 381 ASP A O 1
ATOM 2963 N N . THR A 1 382 ? -43.678 4.345 46.608 1.00 69.75 382 THR A N 1
ATOM 2964 C CA . THR A 1 382 ? -43.184 4.684 47.946 1.00 69.75 382 THR A CA 1
ATOM 2965 C C . THR A 1 382 ? -43.964 5.860 48.523 1.00 69.75 382 THR A C 1
ATOM 2967 O O . THR A 1 382 ? -44.408 5.791 49.670 1.00 69.75 382 THR A O 1
ATOM 2970 N N . GLN A 1 383 ? -44.202 6.902 47.721 1.00 66.81 383 GLN A N 1
ATOM 2971 C CA . GLN A 1 383 ? -44.994 8.057 48.130 1.00 66.81 383 GLN A CA 1
ATOM 2972 C C . GLN A 1 383 ? -46.444 7.666 48.439 1.00 66.81 383 GLN A C 1
ATOM 2974 O O . GLN A 1 383 ? -46.991 8.088 49.455 1.00 66.81 383 GLN A O 1
ATOM 2979 N N . ASN A 1 384 ? -47.051 6.806 47.619 1.00 75.31 384 ASN A N 1
ATOM 2980 C CA . ASN A 1 384 ? -48.408 6.313 47.844 1.00 75.31 384 ASN A CA 1
ATOM 2981 C C . ASN A 1 384 ? -48.515 5.515 49.149 1.00 75.31 384 ASN A C 1
ATOM 2983 O O . ASN A 1 384 ? -49.414 5.769 49.949 1.00 75.31 384 ASN A O 1
ATOM 2987 N N . LYS A 1 385 ? -47.572 4.601 49.415 1.00 69.69 385 LYS A N 1
ATOM 2988 C CA . LYS A 1 385 ? -47.528 3.847 50.680 1.00 69.69 385 LYS A CA 1
ATOM 2989 C C . LYS A 1 385 ? -47.307 4.753 51.889 1.00 69.69 385 LYS A C 1
ATOM 2991 O O . LYS A 1 385 ? -47.893 4.508 52.941 1.00 69.69 385 LYS A O 1
ATOM 2996 N N . LEU A 1 386 ? -46.473 5.784 51.756 1.00 68.62 386 LEU A N 1
ATOM 2997 C CA . LEU A 1 386 ? -46.241 6.758 52.821 1.00 68.62 386 LEU A CA 1
ATOM 2998 C C . LEU A 1 386 ? -47.511 7.562 53.122 1.00 68.62 386 LEU A C 1
ATOM 3000 O O . LEU A 1 386 ? -47.912 7.646 54.280 1.00 68.62 386 LEU A O 1
ATOM 3004 N N . ASN A 1 387 ? -48.178 8.073 52.086 1.00 77.12 387 ASN A N 1
ATOM 3005 C CA . ASN A 1 387 ? -49.445 8.794 52.216 1.00 77.12 387 ASN A CA 1
ATOM 3006 C C . ASN A 1 387 ? -50.522 7.913 52.863 1.00 77.12 387 ASN A C 1
ATOM 3008 O O . ASN A 1 387 ? -51.243 8.363 53.747 1.00 77.12 387 ASN A O 1
ATOM 3012 N N . GLN A 1 388 ? -50.588 6.637 52.478 1.00 72.75 388 GLN A N 1
ATOM 3013 C CA . GLN A 1 388 ? -51.543 5.686 53.039 1.00 72.75 388 GLN A CA 1
ATOM 3014 C C . GLN A 1 388 ? -51.279 5.417 54.528 1.00 72.75 388 GLN A C 1
ATOM 3016 O O . GLN A 1 388 ? -52.214 5.388 55.323 1.00 72.75 388 GLN A O 1
ATOM 3021 N N . LYS A 1 389 ? -50.009 5.290 54.934 1.00 65.62 389 LYS A N 1
ATOM 3022 C CA . LYS A 1 389 ? -49.640 5.155 56.351 1.00 65.62 389 LYS A CA 1
ATOM 3023 C C . LYS A 1 389 ? -49.928 6.416 57.165 1.00 65.62 389 LYS A C 1
ATOM 3025 O O . LYS A 1 389 ? -50.373 6.292 58.298 1.00 65.62 389 LYS A O 1
ATOM 3030 N N . LEU A 1 390 ? -49.701 7.604 56.600 1.00 65.81 390 LEU A N 1
ATOM 3031 C CA . LEU A 1 390 ? -50.027 8.877 57.254 1.00 65.81 390 LEU A CA 1
ATOM 3032 C C . LEU A 1 390 ? -51.541 9.031 57.446 1.00 65.81 390 LEU A C 1
ATOM 3034 O O . LEU A 1 390 ? -51.972 9.378 58.536 1.00 65.81 390 LEU A O 1
ATOM 3038 N N . SER A 1 391 ? -52.344 8.651 56.447 1.00 70.25 391 SER A N 1
ATOM 3039 C CA . SER A 1 391 ? -53.813 8.680 56.542 1.00 70.25 391 SER A CA 1
ATOM 3040 C C . SER A 1 391 ? -54.419 7.678 57.534 1.00 70.25 391 SER A C 1
ATOM 3042 O O . SER A 1 391 ? -55.596 7.775 57.851 1.00 70.25 391 SER A O 1
ATOM 3044 N N . GLN A 1 392 ? -53.646 6.686 57.985 1.00 59.50 392 GLN A N 1
ATOM 3045 C CA . GLN A 1 392 ? -54.058 5.722 59.014 1.00 59.50 392 GLN A CA 1
ATOM 3046 C C . GLN A 1 392 ? -53.594 6.131 60.422 1.00 59.50 392 GLN A C 1
ATOM 3048 O O . GLN A 1 392 ? -53.927 5.446 61.388 1.00 59.50 392 GLN A O 1
ATOM 3053 N N . ALA A 1 393 ? -52.777 7.184 60.526 1.00 49.44 393 ALA A N 1
ATOM 3054 C CA . ALA A 1 393 ? -52.216 7.690 61.776 1.00 49.44 393 ALA A CA 1
ATOM 3055 C C . ALA A 1 393 ? -52.903 8.978 62.281 1.00 49.44 393 ALA A C 1
ATOM 3057 O O . ALA A 1 393 ? -52.676 9.352 63.432 1.00 49.44 393 ALA A O 1
ATOM 3058 N N . GLU A 1 394 ? -53.715 9.629 61.441 1.00 42.50 394 GLU A N 1
ATOM 3059 C CA . GLU A 1 394 ? -54.728 10.635 61.814 1.00 42.50 394 GLU A CA 1
ATOM 3060 C C . GLU A 1 394 ? -56.051 9.947 62.173 1.00 42.50 394 GLU A C 1
ATOM 3062 O O . GLU A 1 394 ? -56.712 10.419 63.128 1.00 42.50 394 GLU A O 1
#

Organism: Streptococcus pneumoniae (NCBI:txid1313)

pLDDT: mean 82.22, std 13.26, range [42.5, 98.62]

Sequence (394 aa):
MSHKNWQKYSFTFTADAIENSIQFGQSGAGIIEICAPKIESGTLATDYSEAPEDIEGQISTVESTFKQRANSLEAGVNRLTEGLRTKADISSLNVTAENIRQSVKSLETDTQNKLNQKLSQAEFEVRAGSIRQEILNATKDKASKSELTQTAEELASKIASVHLGRRNLLKGTKELARYKPVSEYNGFKVIRTVAGATRYQDSYVERTVIPTAGTEYIAIFYARASENDYPVRCHFYNLNTVVSSENSSGYKSRSSDGLSIIRLSTDWQLCWVKWTQTATDQAKTVIIGRHGPQVGGKEGVWVEICAPAIFEGNLAGDWSPAYEDQEDRVSVVESNFKQRADSLEAGVSRLTEGLRTKADISSLNVTAENIRQSVKSLETDTQNKLNQKLSQAE

Foldseek 3Di:
DDDPDDDDDDDDDDDPDPDDDDDDDDDDDDDDDDPQDDDDPDDDDDDGDDDPVVVVVVVVVVVVVVVVVVVVVVVVVVCVVVVVCVVPPVVVVVVVVVVVVVVVVVVVVVVVVVVVVVVVVVVVVVVVVVVVVVVCVVCVPPQDPVNVVVVVVVVVVVVVVVCQAWAFQDAPQQAPVVQPFDDDDPSRGKHKDFAADPFWDFRDKDWGNFFPQFFKKKKKWKKAKPAFQFKFWKFFAPVLFWQKKAKPVGFIDRGSRRIDIDGHHRDIDIIMMMTGGHGDRDITMITTGTAYDVVPGHGGMMMMIGQITMGRDDDDDDGDHHVVNCVVVVVVVVVVVVVVVVVVVVVVVVVVVVVCVVVPCVVVVVVVVVVVVVVVVVVVVVVVVVVVVVVVVD

Secondary structure (DSSP, 8-state):
----S-----------SSS-------SSSS----------SSSS-------HHHHHHHHHHHHHHHHHHHHHHHHHHHHHHHHHHHHS-HHHHHHHHHHHHHHHHHHHHHHHHHHHHHHHHHHHHHHHHHHHHHHHHHHHTSPPHHHHHHHHHHHHHHHHHHHTTS--SSSSTTT-GGG---EEETTEEEEEEE--SSS-B-SEEEE-SS---SSEEEEEEEEEESSTTEEEEEEEESS--EEEEEETT--EE--TT--EEEEE-SS-EEEEEEEEE---SS--EEEEEEBSGGGT--TT-EEEEEEEEEEESS--------GGGTHHHHHHHHHHHHHHHHHHHHHHHHHHHHHHHHT-HHHHHHHHHHHHHHHHHHHHHHHHHHHHHHHTT-

Radius of gyration: 73.32 Å; chains: 1; bounding box: 134×53×202 Å